Protein 2JAQ (pdb70)

Foldseek 3Di:
DEAAEAEAAQLCLVVLQVLVCVVPVAEEADDDLVPQPQLVCCLVQVLPRVLVSLVVVLVSLQVSVVSYYYSHHPLLSLLLVVLCCVVVSDDPVSNCVVVCCCVVPRCVVPRAGPEHEYSQEDLVSSVVSVVVVPDVSVVRDDSVSSNSSNVSSVVSCVVCVVPHRYDYFHSVDDSVVSNVVVVVVVVVD/DEAAEAEAAQLCLVVLQVLVCVVPVAEEADDDLVPQPQLVCCLVQVLPRVLVSLVVVLVSLQVSVVSYYYSHHPLLSLLLVVLCCVVVSDDPVSNCVVVCCCVVPRCVRAGPEHEYSQEDLVSSVVSVVVVPDVSVVRDDSVSSNSSNVSSVVSCVVCVVPHRYDYFHSVDDSVVSNVVVVVVVVVD

CATH classification: 3.40.50.300

B-factor: mean 26.81, std 7.84, range [8.95, 53.65]

Structure (mmCIF, N/CA/C/O backbone):
data_2JAQ
#
_entry.id   2JAQ
#
_cell.length_a   84.527
_cell.length_b   84.527
_cell.length_c   53.603
_cell.angle_alpha   90.00
_cell.angle_beta   90.00
_cell.angle_gamma   120.00
#
_symmetry.space_group_name_H-M   'P 31'
#
loop_
_entity.id
_entity.type
_entity.pdbx_description
1 polymer 'DEOXYGUANOSINE KINASE'
2 non-polymer "2'-DEOXYCYTIDINE-5'-TRIPHOSPHATE"
3 water water
#
loop_
_atom_site.group_PDB
_atom_site.id
_atom_site.type_symbol
_atom_site.label_atom_id
_atom_site.label_alt_id
_atom_site.label_comp_id
_atom_site.label_asym_id
_atom_site.label_entity_id
_atom_site.label_seq_id
_atom_site.pdbx_PDB_ins_code
_atom_site.Cartn_x
_atom_site.Cartn_y
_atom_site.Cartn_z
_atom_site.occupancy
_atom_site.B_iso_or_equiv
_atom_site.auth_seq_id
_atom_site.auth_comp_id
_atom_site.auth_asym_id
_atom_site.auth_atom_id
_atom_site.pdbx_PDB_model_num
ATOM 1 N N . MET A 1 1 ? -49.348 -8.010 -20.867 1.00 28.19 1 MET A N 1
ATOM 2 C CA . MET A 1 1 ? -48.283 -9.046 -20.781 1.00 28.12 1 MET A CA 1
ATOM 3 C C . MET A 1 1 ? -46.943 -8.480 -20.306 1.00 26.34 1 MET A C 1
ATOM 4 O O . MET A 1 1 ? -46.407 -7.550 -20.893 1.00 26.27 1 MET A O 1
ATOM 9 N N . LYS A 1 2 ? -46.425 -9.053 -19.225 1.00 24.96 2 LYS A N 1
ATOM 10 C CA . LYS A 1 2 ? -45.156 -8.640 -18.642 1.00 23.28 2 LYS A CA 1
ATOM 11 C C . LYS A 1 2 ? -44.112 -9.709 -18.947 1.00 21.73 2 LYS A C 1
ATOM 12 O O . LYS A 1 2 ? -44.189 -10.831 -18.447 1.00 21.51 2 LYS A O 1
ATOM 18 N N . ILE A 1 3 ? -43.143 -9.355 -19.783 1.00 19.69 3 ILE A N 1
ATOM 19 C CA . ILE A 1 3 ? -42.192 -10.336 -20.292 1.00 17.86 3 ILE A CA 1
ATOM 20 C C . ILE A 1 3 ? -40.804 -10.132 -19.710 1.00 16.66 3 ILE A C 1
ATOM 21 O O . ILE A 1 3 ? -40.155 -9.116 -19.940 1.00 16.37 3 ILE A O 1
ATOM 26 N N . ALA A 1 4 ? -40.355 -11.110 -18.944 1.00 15.55 4 ALA A N 1
ATOM 27 C CA . ALA A 1 4 ? -39.039 -11.032 -18.335 1.00 14.75 4 ALA A CA 1
ATOM 28 C C . ALA A 1 4 ? -38.031 -11.789 -19.201 1.00 13.84 4 ALA A C 1
ATOM 29 O O . ALA A 1 4 ? -38.286 -12.920 -19.599 1.00 13.29 4 ALA A O 1
ATOM 31 N N . ILE A 1 5 ? -36.907 -11.139 -19.499 1.00 13.12 5 ILE A N 1
ATOM 32 C CA . ILE A 1 5 ? -35.806 -11.758 -20.224 1.00 12.25 5 ILE A CA 1
ATOM 33 C C . ILE A 1 5 ? -34.640 -11.964 -19.268 1.00 12.15 5 ILE A C 1
ATOM 34 O O . ILE A 1 5 ? -34.076 -11.015 -18.739 1.00 12.45 5 ILE A O 1
ATOM 39 N N . PHE A 1 6 ? -34.273 -13.224 -19.081 1.00 11.64 6 PHE A N 1
ATOM 40 C CA . PHE A 1 6 ? -33.493 -13.664 -17.945 1.00 11.33 6 PHE A CA 1
ATOM 41 C C . PHE A 1 6 ? -32.283 -14.416 -18.480 1.00 11.59 6 PHE A C 1
ATOM 42 O O . PHE A 1 6 ? -32.409 -15.299 -19.333 1.00 12.04 6 PHE A O 1
ATOM 50 N N . GLY A 1 7 ? -31.102 -14.071 -17.995 1.00 11.74 7 GLY A N 1
ATOM 51 C CA . GLY A 1 7 ? -29.911 -14.759 -18.455 1.00 12.12 7 GLY A CA 1
ATOM 52 C C . GLY A 1 7 ? -28.623 -14.049 -18.125 1.00 12.42 7 GLY A C 1
ATOM 53 O O . GLY A 1 7 ? -28.610 -12.865 -17.824 1.00 12.30 7 GLY A O 1
ATOM 54 N N . THR A 1 8 ? -27.537 -14.801 -18.195 1.00 13.26 8 THR A N 1
ATOM 55 C CA . THR A 1 8 ? -26.210 -14.314 -17.862 1.00 14.16 8 THR A CA 1
ATOM 56 C C . THR A 1 8 ? -25.684 -13.285 -18.870 1.00 14.39 8 THR A C 1
ATOM 57 O O . THR A 1 8 ? -26.327 -13.013 -19.889 1.00 14.45 8 THR A O 1
ATOM 61 N N . VAL A 1 9 ? -24.522 -12.705 -18.563 1.00 14.90 9 VAL A N 1
ATOM 62 C CA . VAL A 1 9 ? -23.837 -11.770 -19.463 1.00 15.02 9 VAL A CA 1
ATOM 63 C C . VAL A 1 9 ? -23.461 -12.461 -20.785 1.00 15.59 9 VAL A C 1
ATOM 64 O O . VAL A 1 9 ? -22.773 -13.489 -20.789 1.00 16.02 9 VAL A O 1
ATOM 68 N N . GLY A 1 10 ? -23.936 -11.907 -21.899 1.00 15.85 10 GLY A N 1
ATOM 69 C CA . GLY A 1 10 ? -23.638 -12.454 -23.217 1.00 15.88 10 GLY A CA 1
ATOM 70 C C . GLY A 1 10 ? -24.654 -13.482 -23.683 1.00 16.44 10 GLY A C 1
ATOM 71 O O . GLY A 1 10 ? -24.459 -14.107 -24.726 1.00 16.27 10 GLY A O 1
ATOM 72 N N . ALA A 1 11 ? -25.734 -13.655 -22.907 1.00 16.41 11 ALA A N 1
ATOM 73 C CA . ALA A 1 11 ? -26.863 -14.526 -23.266 1.00 16.23 11 ALA A CA 1
ATOM 74 C C . ALA A 1 11 ? -27.657 -14.006 -24.462 1.00 16.40 11 ALA A C 1
ATOM 75 O O . ALA A 1 11 ? -28.317 -14.784 -25.166 1.00 16.14 11 ALA A O 1
ATOM 77 N N . GLY A 1 12 ? -27.602 -12.693 -24.681 1.00 16.44 12 GLY A N 1
ATOM 78 C CA . GLY A 1 12 ? -28.331 -12.063 -25.790 1.00 16.55 12 GLY A CA 1
ATOM 79 C C . GLY A 1 12 ? -29.662 -11.443 -25.395 1.00 16.80 12 GLY A C 1
ATOM 80 O O . GLY A 1 12 ? -30.562 -11.307 -26.232 1.00 17.13 12 GLY A O 1
ATOM 81 N N . LYS A 1 13 ? -29.780 -11.048 -24.127 1.00 16.82 13 LYS A N 1
ATOM 82 C CA . LYS A 1 13 ? -31.015 -10.456 -23.605 1.00 16.81 13 LYS A CA 1
ATOM 83 C C . LYS A 1 13 ? -31.472 -9.201 -24.349 1.00 17.18 13 LYS A C 1
ATOM 84 O O . LYS A 1 13 ? -32.665 -9.054 -24.658 1.00 16.77 13 LYS A O 1
ATOM 90 N N . SER A 1 14 ? -30.543 -8.296 -24.643 1.00 17.50 14 SER A N 1
ATOM 91 C CA . SER A 1 14 ? -30.958 -7.027 -25.238 1.00 18.04 14 SER A CA 1
ATOM 92 C C . SER A 1 14 ? -31.330 -7.198 -26.715 1.00 17.70 14 SER A C 1
ATOM 93 O O . SER A 1 14 ? -32.269 -6.558 -27.211 1.00 18.13 14 SER A O 1
ATOM 96 N N . THR A 1 15 ? -30.633 -8.104 -27.391 1.00 17.75 15 THR A N 1
ATOM 97 C CA . THR A 1 15 ? -30.974 -8.495 -28.763 1.00 17.63 15 THR A CA 1
ATOM 98 C C . THR A 1 15 ? -32.372 -9.126 -28.837 1.00 17.34 15 THR A C 1
ATOM 99 O O . THR A 1 15 ? -33.210 -8.708 -29.637 1.00 17.13 15 THR A O 1
ATOM 103 N N . ILE A 1 16 ? -32.613 -10.129 -27.996 1.00 17.29 16 ILE A N 1
ATOM 104 C CA . ILE A 1 16 ? -33.931 -10.772 -27.888 1.00 17.27 16 ILE A CA 1
ATOM 105 C C . ILE A 1 16 ? -35.053 -9.789 -27.527 1.00 17.29 16 ILE A C 1
ATOM 106 O O . ILE A 1 16 ? -36.109 -9.787 -28.166 1.00 16.82 16 ILE A O 1
ATOM 111 N N . SER A 1 17 ? -34.821 -8.952 -26.517 1.00 17.80 17 SER A N 1
ATOM 112 C CA . SER A 1 17 ? -35.768 -7.887 -26.163 1.00 18.40 17 SER A CA 1
ATOM 113 C C . SER A 1 17 ? -36.167 -7.044 -27.383 1.00 18.77 17 SER A C 1
ATOM 114 O O . SER A 1 17 ? -37.362 -6.868 -27.657 1.00 19.14 17 SER A O 1
ATOM 117 N N . ALA A 1 18 ? -35.170 -6.546 -28.118 1.00 18.87 18 ALA A N 1
ATOM 118 C CA . ALA A 1 18 ? -35.411 -5.733 -29.307 1.00 19.47 18 ALA A CA 1
ATOM 119 C C . ALA A 1 18 ? -36.248 -6.479 -30.341 1.00 19.80 18 ALA A C 1
ATOM 120 O O . ALA A 1 18 ? -37.212 -5.934 -30.878 1.00 19.95 18 ALA A O 1
ATOM 122 N N . GLU A 1 19 ? -35.893 -7.732 -30.597 1.00 20.40 19 GLU A N 1
ATOM 123 C CA . GLU A 1 19 ? -36.650 -8.561 -31.536 1.00 21.05 19 GLU A CA 1
ATOM 124 C C . GLU A 1 19 ? -38.102 -8.785 -31.113 1.00 21.00 19 GLU A C 1
ATOM 125 O O . GLU A 1 19 ? -38.999 -8.755 -31.957 1.00 21.17 19 GLU A O 1
ATOM 131 N N . ILE A 1 20 ? -38.340 -8.982 -29.817 1.00 21.08 20 ILE A N 1
ATOM 132 C CA . ILE A 1 20 ? -39.714 -9.112 -29.311 1.00 21.20 20 ILE A CA 1
ATOM 133 C C . ILE A 1 20 ? -40.471 -7.776 -29.392 1.00 21.90 20 ILE A C 1
ATOM 134 O O . ILE A 1 20 ? -41.669 -7.747 -29.688 1.00 21.64 20 ILE A O 1
ATOM 139 N N . SER A 1 21 ? -39.764 -6.684 -29.111 1.00 22.56 21 SER A N 1
ATOM 140 C CA . SER A 1 21 ? -40.339 -5.352 -29.199 1.00 23.73 21 SER A CA 1
ATOM 141 C C . SER A 1 21 ? -40.838 -5.088 -30.619 1.00 24.49 21 SER A C 1
ATOM 142 O O . SER A 1 21 ? -41.961 -4.620 -30.804 1.00 24.18 21 SER A O 1
ATOM 145 N N . LYS A 1 22 ? -40.005 -5.414 -31.607 1.00 25.46 22 LYS A N 1
ATOM 146 C CA . LYS A 1 22 ? -40.350 -5.272 -33.022 1.00 26.73 22 LYS A CA 1
ATOM 147 C C . LYS A 1 22 ? -41.655 -5.972 -33.397 1.00 27.06 22 LYS A C 1
ATOM 148 O O . LYS A 1 22 ? -42.451 -5.433 -34.174 1.00 27.63 22 LYS A O 1
ATOM 154 N N . LYS A 1 23 ? -41.861 -7.169 -32.848 1.00 27.38 23 LYS A N 1
ATOM 155 C CA . LYS A 1 23 ? -43.022 -7.996 -33.181 1.00 27.55 23 LYS A CA 1
ATOM 156 C C . LYS A 1 23 ? -44.296 -7.640 -32.412 1.00 27.55 23 LYS A C 1
ATOM 157 O O . LYS A 1 23 ? -45.402 -7.781 -32.949 1.00 27.95 23 LYS A O 1
ATOM 163 N N . LEU A 1 24 ? -44.147 -7.177 -31.172 1.00 26.91 24 LEU A N 1
ATOM 164 C CA . LEU A 1 24 ? -45.308 -6.880 -30.328 1.00 26.61 24 LEU A CA 1
ATOM 165 C C . LEU A 1 24 ? -45.553 -5.385 -30.152 1.00 26.68 24 LEU A C 1
ATOM 166 O O . LEU A 1 24 ? -46.651 -4.972 -29.787 1.00 26.49 24 LEU A O 1
ATOM 171 N N . GLY A 1 25 ? -44.531 -4.579 -30.422 1.00 26.74 25 GLY A N 1
ATOM 172 C CA . GLY A 1 25 ? -44.631 -3.135 -30.259 1.00 27.10 25 GLY A CA 1
ATOM 173 C C . GLY A 1 25 ? -44.486 -2.678 -28.818 1.00 27.39 25 GLY A C 1
ATOM 174 O O . GLY A 1 25 ? -44.854 -1.549 -28.488 1.00 27.47 25 GLY A O 1
ATOM 175 N N . TYR A 1 26 ? -43.944 -3.540 -27.958 1.00 27.59 26 TYR A N 1
ATOM 176 C CA . TYR A 1 26 ? -43.823 -3.219 -26.531 1.00 28.14 26 TYR A CA 1
ATOM 177 C C . TYR A 1 26 ? -42.620 -2.351 -26.169 1.00 28.14 26 TYR A C 1
ATOM 178 O O . TYR A 1 26 ? -41.567 -2.395 -26.813 1.00 28.33 26 TYR A O 1
ATOM 187 N N . GLU A 1 27 ? -42.796 -1.565 -25.114 1.00 28.49 27 GLU A N 1
ATOM 188 C CA . GLU A 1 27 ? -41.695 -0.866 -24.462 1.00 28.91 27 GLU A CA 1
ATOM 189 C C . GLU A 1 27 ? -40.717 -1.857 -23.812 1.00 28.34 27 GLU A C 1
ATOM 190 O O . GLU A 1 27 ? -41.141 -2.863 -23.237 1.00 27.53 27 GLU A O 1
ATOM 196 N N . ILE A 1 28 ? -39.422 -1.553 -23.906 1.00 28.11 28 ILE A N 1
ATOM 197 C CA . ILE A 1 28 ? -38.377 -2.348 -23.255 1.00 28.34 28 ILE A CA 1
ATOM 198 C C . ILE A 1 28 ? -37.837 -1.656 -22.003 1.00 29.13 28 ILE A C 1
ATOM 199 O O . ILE A 1 28 ? -37.358 -0.529 -22.066 1.00 28.85 28 ILE A O 1
ATOM 204 N N . PHE A 1 29 ? -37.901 -2.350 -20.873 1.00 30.31 29 PHE A N 1
ATOM 205 C CA . PHE A 1 29 ? -37.249 -1.888 -19.655 1.00 31.87 29 PHE A CA 1
ATOM 206 C C . PHE A 1 29 ? -35.771 -2.267 -19.622 1.00 32.43 29 PHE A C 1
ATOM 207 O O . PHE A 1 29 ? -35.418 -3.421 -19.360 1.00 32.35 29 PHE A O 1
ATOM 215 N N . LYS A 1 30 ? -34.925 -1.281 -19.906 1.00 33.12 30 LYS A N 1
ATOM 216 C CA . LYS A 1 30 ? -33.484 -1.449 -19.930 1.00 33.88 30 LYS A CA 1
ATOM 217 C C . LYS A 1 30 ? -32.846 -0.652 -18.806 1.00 34.34 30 LYS A C 1
ATOM 218 O O . LYS A 1 30 ? -33.388 0.363 -18.361 1.00 34.42 30 LYS A O 1
ATOM 224 N N . GLU A 1 31 ? -31.699 -1.132 -18.343 1.00 34.72 31 GLU A N 1
ATOM 225 C CA . GLU A 1 31 ? -30.844 -0.374 -17.454 1.00 35.28 31 GLU A CA 1
ATOM 226 C C . GLU A 1 31 ? -29.513 -0.173 -18.183 1.00 35.25 31 GLU A C 1
ATOM 227 O O . GLU A 1 31 ? -28.648 -1.061 -18.178 1.00 35.09 31 GLU A O 1
ATOM 233 N N . PRO A 1 32 ? -29.356 0.991 -18.837 1.00 35.06 32 PRO A N 1
ATOM 234 C CA . PRO A 1 32 ? -28.221 1.248 -19.721 1.00 34.90 32 PRO A CA 1
ATOM 235 C C . PRO A 1 32 ? -26.896 1.243 -18.956 1.00 34.76 32 PRO A C 1
ATOM 236 O O . PRO A 1 32 ? -26.759 1.930 -17.939 1.00 34.79 32 PRO A O 1
ATOM 240 N N . VAL A 1 33 ? -25.946 0.453 -19.446 1.00 34.45 33 VAL A N 1
ATOM 241 C CA . VAL A 1 33 ? -24.623 0.336 -18.848 1.00 34.61 33 VAL A CA 1
ATOM 242 C C . VAL A 1 33 ? -23.811 1.636 -18.936 1.00 34.74 33 VAL A C 1
ATOM 243 O O . VAL A 1 33 ? -22.941 1.888 -18.100 1.00 34.83 33 VAL A O 1
ATOM 247 N N . GLU A 1 34 ? -24.124 2.458 -19.937 1.00 34.91 34 GLU A 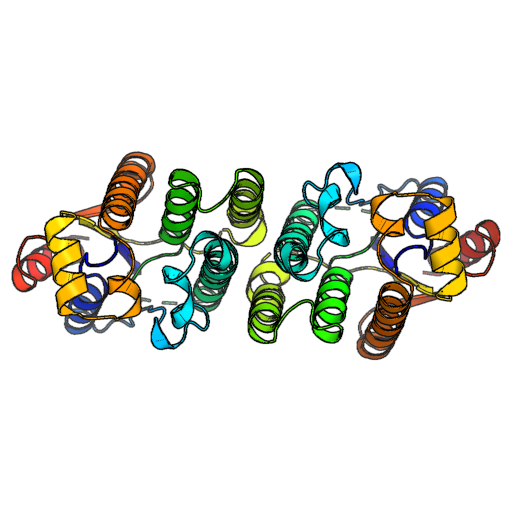N 1
ATOM 248 C CA . GLU A 1 34 ? -23.432 3.725 -20.184 1.00 35.04 34 GLU A CA 1
ATOM 249 C C . GLU A 1 34 ? -23.831 4.796 -19.160 1.00 34.88 34 GLU A C 1
ATOM 250 O O . GLU A 1 34 ? -23.111 5.775 -18.954 1.00 35.02 34 GLU A O 1
ATOM 256 N N . GLU A 1 35 ? -24.978 4.600 -18.516 1.00 34.51 35 GLU A N 1
ATOM 257 C CA . GLU A 1 35 ? -25.462 5.525 -17.496 1.00 34.18 35 GLU A CA 1
ATOM 258 C C . GLU A 1 35 ? -25.044 5.097 -16.087 1.00 33.26 35 GLU A C 1
ATOM 259 O O . GLU A 1 35 ? -25.329 5.796 -15.114 1.00 33.37 35 GLU A O 1
ATOM 265 N N . ASN A 1 36 ? -24.362 3.955 -15.992 1.00 32.31 36 ASN A N 1
ATOM 266 C CA . ASN A 1 36 ? -23.883 3.411 -14.719 1.00 31.21 36 ASN A CA 1
ATOM 267 C C . ASN A 1 36 ? -22.546 4.035 -14.300 1.00 30.89 36 ASN A C 1
ATOM 268 O O . ASN A 1 36 ? -21.512 3.735 -14.898 1.00 30.82 36 ASN A O 1
ATOM 273 N N . PRO A 1 37 ? -22.557 4.887 -13.252 1.00 30.44 37 PRO A N 1
ATOM 274 C CA . PRO A 1 37 ? -21.360 5.641 -12.872 1.00 30.03 37 PRO A CA 1
ATOM 275 C C . PRO A 1 37 ? -20.236 4.766 -12.315 1.00 29.55 37 PRO A C 1
ATOM 276 O O . PRO A 1 37 ? -19.105 5.231 -12.190 1.00 29.52 37 PRO A O 1
ATOM 280 N N . TYR A 1 38 ? -20.552 3.512 -11.999 1.00 29.19 38 TYR A N 1
ATOM 281 C CA . TYR A 1 38 ? -19.599 2.570 -11.414 1.00 28.70 38 TYR A CA 1
ATOM 282 C C . TYR A 1 38 ? -18.945 1.632 -12.420 1.00 28.76 38 TYR A C 1
ATOM 283 O O . TYR A 1 38 ? -17.904 1.034 -12.130 1.00 28.58 38 TYR A O 1
ATOM 292 N N . PHE A 1 39 ? -19.561 1.501 -13.591 1.00 28.92 39 PHE A N 1
ATOM 293 C CA . PHE A 1 39 ? -19.185 0.480 -14.565 1.00 29.29 39 PHE A CA 1
ATOM 294 C C . PHE A 1 39 ? -17.726 0.566 -15.029 1.00 29.95 39 PHE A C 1
ATOM 295 O O . PHE A 1 39 ? -17.038 -0.458 -15.098 1.00 29.52 39 PHE A O 1
ATOM 303 N N . GLU A 1 40 ? -17.266 1.788 -15.317 1.00 30.80 40 GLU A N 1
ATOM 304 C CA . GLU A 1 40 ? -15.891 2.046 -15.786 1.00 32.14 40 GLU A CA 1
ATOM 305 C C . GLU A 1 40 ? -14.796 1.445 -14.894 1.00 31.86 40 GLU A C 1
ATOM 306 O O . GLU A 1 40 ? -13.769 0.983 -15.403 1.00 32.12 40 GLU A O 1
ATOM 312 N N . GLN A 1 41 ? -15.028 1.449 -13.579 1.00 31.68 41 GLN A N 1
ATOM 313 C CA . GLN A 1 41 ? -14.036 1.013 -12.584 1.00 31.65 41 GLN A CA 1
ATOM 314 C C . GLN A 1 41 ? -14.366 -0.328 -11.925 1.00 31.15 41 GLN A C 1
ATOM 315 O O . GLN A 1 41 ? -13.535 -0.913 -11.223 1.00 30.64 41 GLN A O 1
ATOM 321 N N . TYR A 1 42 ? -15.594 -0.788 -12.146 1.00 30.79 42 TYR A N 1
ATOM 322 C CA . TYR A 1 42 ? -16.129 -1.990 -11.526 1.00 30.51 42 TYR A CA 1
ATOM 323 C C . TYR A 1 42 ? -15.203 -3.207 -11.647 1.00 30.30 42 TYR A C 1
ATOM 324 O O . TYR A 1 42 ? -14.792 -3.788 -10.636 1.00 30.25 42 TYR A O 1
ATOM 333 N N . TYR A 1 43 ? -14.867 -3.571 -12.882 1.00 29.89 43 TYR A N 1
ATOM 334 C CA . TYR A 1 43 ? -14.122 -4.804 -13.150 1.00 29.85 43 TYR A CA 1
ATOM 335 C C . TYR A 1 43 ? -12.624 -4.724 -12.833 1.00 30.51 43 TYR A C 1
ATOM 336 O O . TYR A 1 43 ? -11.976 -5.757 -12.670 1.00 30.32 43 TYR A O 1
ATOM 345 N N . LYS A 1 44 ? -12.095 -3.501 -12.751 1.00 31.50 44 LYS A N 1
ATOM 346 C CA . LYS A 1 44 ? -10.687 -3.258 -12.390 1.00 32.63 44 LYS A CA 1
ATOM 347 C C . LYS A 1 44 ? -10.358 -3.756 -10.983 1.00 33.03 44 LYS A C 1
ATOM 348 O O . LYS A 1 44 ? -9.286 -4.322 -10.759 1.00 33.10 44 LYS A O 1
ATOM 354 N N . ASP A 1 45 ? -11.282 -3.532 -10.043 1.00 33.62 45 ASP A N 1
ATOM 355 C CA . ASP A 1 45 ? -11.166 -4.077 -8.689 1.00 34.15 45 ASP A CA 1
ATOM 356 C C . ASP A 1 45 ? -12.535 -4.401 -8.084 1.00 34.22 45 ASP A C 1
ATOM 357 O O . ASP A 1 45 ? -13.210 -3.529 -7.536 1.00 34.21 45 ASP A O 1
ATOM 362 N N . LEU A 1 46 ? -12.918 -5.672 -8.186 1.00 34.30 46 LEU A N 1
ATOM 363 C CA . LEU A 1 46 ? -14.195 -6.166 -7.679 1.00 34.18 46 LEU A CA 1
ATOM 364 C C . LEU A 1 46 ? -14.321 -6.016 -6.159 1.00 34.64 46 LEU A C 1
ATOM 365 O O . LEU A 1 46 ? -15.331 -5.501 -5.666 1.00 34.43 46 LEU A O 1
ATOM 370 N N . LYS A 1 47 ? -13.288 -6.432 -5.425 1.00 35.07 47 LYS A N 1
ATOM 371 C CA . LYS A 1 47 ? -13.233 -6.249 -3.967 1.00 35.35 47 LYS A CA 1
ATOM 372 C C . LYS A 1 47 ? -13.628 -4.836 -3.543 1.00 35.17 47 LYS A C 1
ATOM 373 O O . LYS A 1 47 ? -14.392 -4.656 -2.587 1.00 35.44 47 LYS A O 1
ATOM 379 N N . LYS A 1 48 ? -13.122 -3.836 -4.258 1.00 34.71 48 LYS A N 1
ATOM 380 C CA . LYS A 1 48 ? -13.420 -2.450 -3.916 1.00 34.52 48 LYS A CA 1
ATOM 381 C C . LYS A 1 48 ? -14.794 -1.972 -4.383 1.00 33.68 48 LYS A C 1
ATOM 382 O O . LYS A 1 48 ? -15.446 -1.192 -3.683 1.00 33.35 48 LYS A O 1
ATOM 388 N N . THR A 1 49 ? -15.233 -2.436 -5.551 1.00 32.73 49 THR A N 1
ATOM 389 C CA . THR A 1 49 ? -16.398 -1.841 -6.211 1.00 32.14 49 THR A CA 1
ATOM 390 C C . THR A 1 49 ? -17.740 -2.582 -6.051 1.00 31.15 49 THR A C 1
ATOM 391 O O . THR A 1 49 ? -18.783 -1.943 -6.096 1.00 30.93 49 THR A O 1
ATOM 395 N N . VAL A 1 50 ? -17.708 -3.902 -5.860 1.00 30.19 50 VAL A N 1
ATOM 396 C CA . VAL A 1 50 ? -18.919 -4.747 -5.904 1.00 29.56 50 VAL A CA 1
ATOM 397 C C . VAL A 1 50 ? -20.104 -4.233 -5.063 1.00 29.02 50 VAL A C 1
ATOM 398 O O . VAL A 1 50 ? -21.181 -3.979 -5.607 1.00 29.11 50 VAL A O 1
ATOM 402 N N . PHE A 1 51 ? -19.899 -4.086 -3.752 1.00 28.39 51 PHE A N 1
ATOM 403 C CA . PHE A 1 51 ? -20.956 -3.646 -2.836 1.00 27.66 51 PHE A CA 1
ATOM 404 C C . PHE A 1 51 ? -21.637 -2.379 -3.349 1.00 27.40 51 PHE A C 1
ATOM 405 O O . PHE A 1 51 ? -22.851 -2.374 -3.535 1.00 27.24 51 PHE A O 1
ATOM 413 N N . LYS A 1 52 ? -20.853 -1.324 -3.590 1.00 27.19 52 LYS A N 1
ATOM 414 C CA . LYS A 1 52 ? -21.367 -0.056 -4.139 1.00 27.37 52 LYS A CA 1
ATOM 415 C C . LYS A 1 52 ? -22.144 -0.243 -5.444 1.00 26.93 52 LYS A C 1
ATOM 416 O O . LYS A 1 52 ? -23.221 0.328 -5.625 1.00 27.12 52 LYS A O 1
ATOM 422 N N . MET A 1 53 ? -21.579 -1.028 -6.354 1.00 26.31 53 MET A N 1
ATOM 423 C CA . MET A 1 53 ? -22.225 -1.315 -7.623 1.00 26.26 53 MET A CA 1
ATOM 424 C C . MET A 1 53 ? -23.575 -2.018 -7.428 1.00 25.76 53 MET A C 1
ATOM 425 O O . MET A 1 53 ? -24.564 -1.648 -8.054 1.00 25.02 53 MET A O 1
ATOM 430 N N . GLN A 1 54 ? -23.604 -3.021 -6.551 1.00 25.38 54 GLN A N 1
ATOM 431 C CA . GLN A 1 54 ? -24.803 -3.835 -6.382 1.00 25.34 54 GLN A CA 1
ATOM 432 C C . GLN A 1 54 ? -25.948 -3.112 -5.666 1.00 25.70 54 GLN A C 1
ATOM 433 O O . GLN A 1 54 ? -27.111 -3.415 -5.912 1.00 26.08 54 GLN A O 1
ATOM 439 N N . ILE A 1 55 ? -25.621 -2.140 -4.813 1.00 25.76 55 ILE A N 1
ATOM 440 C CA . ILE A 1 55 ? -26.634 -1.266 -4.208 1.00 25.65 55 ILE A CA 1
ATOM 441 C C . ILE A 1 55 ? -27.178 -0.303 -5.255 1.00 26.02 55 ILE A C 1
ATOM 442 O O . ILE A 1 55 ? -28.398 -0.077 -5.350 1.00 26.32 55 ILE A O 1
ATOM 447 N N . TYR A 1 56 ? -26.272 0.258 -6.050 1.00 25.99 56 TYR A N 1
ATOM 448 C CA . TYR A 1 56 ? -26.668 1.073 -7.181 1.00 26.17 56 TYR A CA 1
ATOM 449 C C . TYR A 1 56 ? -27.637 0.322 -8.109 1.00 26.32 56 TYR A C 1
ATOM 450 O O . TYR A 1 56 ? -28.627 0.892 -8.579 1.00 26.07 56 TYR A O 1
ATOM 459 N N . MET A 1 57 ? -27.332 -0.946 -8.386 1.00 26.74 57 MET A N 1
ATOM 460 C CA . MET A 1 57 ? -28.189 -1.777 -9.238 1.00 27.16 57 MET A CA 1
ATOM 461 C C . MET A 1 57 ? -29.601 -1.911 -8.660 1.00 27.56 57 MET A C 1
ATOM 462 O O . MET A 1 57 ? -30.585 -1.711 -9.377 1.00 27.26 57 MET A O 1
ATOM 467 N N . LEU A 1 58 ? -29.692 -2.226 -7.367 1.00 28.28 58 LEU A N 1
ATOM 468 C CA . LEU A 1 58 ? -30.984 -2.306 -6.684 1.00 29.76 58 LEU A CA 1
ATOM 469 C C . LEU A 1 58 ? -31.797 -1.005 -6.782 1.00 30.46 58 LEU A C 1
ATOM 470 O O . LEU A 1 58 ? -32.968 -1.056 -7.133 1.00 30.19 58 LEU A O 1
ATOM 475 N N . THR A 1 59 ? -31.159 0.140 -6.509 1.00 32.05 59 THR A N 1
ATOM 476 C CA . THR A 1 59 ? -31.780 1.479 -6.621 1.00 33.39 59 THR A CA 1
ATOM 477 C C . THR A 1 59 ? -32.339 1.748 -8.003 1.00 34.70 59 THR A C 1
ATOM 478 O O . THR A 1 59 ? -33.516 2.074 -8.165 1.00 35.09 59 THR A O 1
ATOM 482 N N . ALA A 1 60 ? -31.471 1.631 -9.003 1.00 36.06 60 ALA A N 1
ATOM 483 C CA . ALA A 1 60 ? -31.838 1.904 -10.380 1.00 37.12 60 ALA A CA 1
ATOM 484 C C . ALA A 1 60 ? -33.039 1.058 -10.820 1.00 38.01 60 ALA A C 1
ATOM 485 O O . ALA A 1 60 ? -33.999 1.579 -11.399 1.00 38.34 60 ALA A O 1
ATOM 487 N N . ARG A 1 61 ? -32.977 -0.241 -10.536 1.00 38.87 61 ARG A N 1
ATOM 488 C CA . ARG A 1 61 ? -34.036 -1.172 -10.898 1.00 39.96 61 ARG A CA 1
ATOM 489 C C . ARG A 1 61 ? -35.357 -0.840 -10.185 1.00 40.78 61 ARG A C 1
ATOM 490 O O . ARG A 1 61 ? -36.428 -1.038 -10.750 1.00 41.06 61 ARG A O 1
ATOM 498 N N . SER A 1 62 ? -35.272 -0.323 -8.961 1.00 41.71 62 SER A N 1
ATOM 499 C CA . SER A 1 62 ? -36.458 0.027 -8.174 1.00 42.87 62 SER A CA 1
ATOM 500 C C . SER A 1 62 ? -37.205 1.238 -8.738 1.00 43.84 62 SER A C 1
ATOM 501 O O . SER A 1 62 ? -38.441 1.258 -8.754 1.00 43.81 62 SER A O 1
ATOM 504 N N . LYS A 1 63 ? -36.447 2.242 -9.190 1.00 44.88 63 LYS A N 1
ATOM 505 C CA . LYS A 1 63 ? -37.006 3.445 -9.821 1.00 45.74 63 LYS A CA 1
ATOM 506 C C . LYS A 1 63 ? -37.706 3.125 -11.136 1.00 46.51 63 LYS A C 1
ATOM 507 O O . LYS A 1 63 ? -38.704 3.746 -11.490 1.00 46.59 63 LYS A O 1
ATOM 513 N N . GLN A 1 64 ? -37.176 2.154 -11.868 1.00 47.53 64 GLN A N 1
ATOM 514 C CA . GLN A 1 64 ? -37.833 1.697 -13.079 1.00 48.58 64 GLN A CA 1
ATOM 515 C C . GLN A 1 64 ? -39.127 0.975 -12.733 1.00 48.82 64 GLN A C 1
ATOM 516 O O . GLN A 1 64 ? -40.033 0.875 -13.563 1.00 48.82 64 GLN A O 1
ATOM 522 N N . LEU A 1 65 ? -39.218 0.486 -11.500 1.00 49.05 65 LEU A N 1
ATOM 523 C CA . LEU A 1 65 ? -40.410 -0.231 -11.065 1.00 49.38 65 LEU A CA 1
ATOM 524 C C . LEU A 1 65 ? -41.578 0.689 -10.736 1.00 49.43 65 LEU A C 1
ATOM 525 O O . LEU A 1 65 ? -42.718 0.363 -11.065 1.00 49.59 65 LEU A O 1
ATOM 530 N N . LYS A 1 66 ? -41.296 1.827 -10.100 1.00 49.57 66 LYS A N 1
ATOM 531 C CA . LYS A 1 66 ? -42.334 2.797 -9.728 1.00 49.78 66 LYS A CA 1
ATOM 532 C C . LYS A 1 66 ? -43.318 3.068 -10.874 1.00 50.00 66 LYS A C 1
ATOM 533 O O . LYS A 1 66 ? -44.343 2.386 -11.006 1.00 50.06 66 LYS A O 1
ATOM 539 N N . ASN A 1 73 ? -48.024 -4.110 -20.439 1.00 26.99 73 ASN A N 1
ATOM 540 C CA . ASN A 1 73 ? -47.314 -4.501 -21.657 1.00 27.04 73 ASN A CA 1
ATOM 541 C C . ASN A 1 73 ? -45.850 -4.058 -21.647 1.00 26.58 73 ASN A C 1
ATOM 542 O O . ASN A 1 73 ? -45.515 -2.963 -22.117 1.00 26.39 73 ASN A O 1
ATOM 547 N N . ILE A 1 74 ? -44.980 -4.913 -21.111 1.00 25.61 74 ILE A N 1
ATOM 548 C CA . ILE A 1 74 ? -43.577 -4.552 -20.923 1.00 25.01 74 ILE A CA 1
ATOM 549 C C . ILE A 1 74 ? -42.640 -5.738 -21.129 1.00 24.17 74 ILE A C 1
ATOM 550 O O . ILE A 1 74 ? -42.957 -6.877 -20.767 1.00 24.19 74 ILE A O 1
ATOM 555 N N . ILE A 1 75 ? -41.489 -5.456 -21.720 1.00 22.85 75 ILE A N 1
ATOM 556 C CA . ILE A 1 75 ? -40.400 -6.408 -21.779 1.00 21.98 75 ILE A CA 1
ATOM 557 C C . ILE A 1 75 ? -39.319 -5.925 -20.823 1.00 21.42 75 ILE A C 1
ATOM 558 O O . ILE A 1 75 ? -38.826 -4.802 -20.957 1.00 21.15 75 ILE A O 1
ATOM 563 N N . PHE A 1 76 ? -38.975 -6.770 -19.851 1.00 20.74 76 PHE A N 1
ATOM 564 C CA . PHE A 1 76 ? -37.903 -6.486 -18.907 1.00 20.42 76 PHE A CA 1
ATOM 565 C C . PHE A 1 76 ? -36.583 -7.119 -19.356 1.00 20.25 76 PHE A C 1
ATOM 566 O O . PHE A 1 76 ? -36.436 -8.342 -19.351 1.00 20.18 76 PHE A O 1
ATOM 574 N N . ASP A 1 77 ? -35.631 -6.275 -19.733 1.00 19.87 77 ASP A N 1
ATOM 575 C CA . ASP A 1 77 ? -34.313 -6.708 -20.174 1.00 20.36 77 ASP A CA 1
ATOM 576 C C . ASP A 1 77 ? -33.444 -6.888 -18.925 1.00 20.78 77 ASP A C 1
ATOM 577 O O . ASP A 1 77 ? -32.793 -5.947 -18.465 1.00 20.91 77 ASP A O 1
ATOM 582 N N . ARG A 1 78 ? -33.462 -8.109 -18.388 1.00 21.31 78 ARG A N 1
ATOM 583 C CA . ARG A 1 78 ? -32.987 -8.437 -17.031 1.00 21.80 78 ARG A CA 1
ATOM 584 C C . ARG A 1 78 ? -33.928 -7.879 -15.949 1.00 21.75 78 ARG A C 1
ATOM 585 O O . ARG A 1 78 ? -34.528 -6.819 -16.122 1.00 22.27 78 ARG A O 1
ATOM 593 N N . THR A 1 79 ? -34.062 -8.623 -14.856 1.00 21.64 79 THR A N 1
ATOM 594 C CA . THR A 1 79 ? -35.011 -8.328 -13.785 1.00 21.78 79 THR A CA 1
ATOM 595 C C . THR A 1 79 ? -34.300 -8.070 -12.462 1.00 22.00 79 THR A C 1
ATOM 596 O O . THR A 1 79 ? -33.103 -8.299 -12.335 1.00 22.01 79 THR A O 1
ATOM 600 N N . LEU A 1 80 ? -35.061 -7.625 -11.469 1.00 22.53 80 LEU A N 1
ATOM 601 C CA . LEU A 1 80 ? -34.540 -7.415 -10.120 1.00 23.35 80 LEU A CA 1
ATOM 602 C C . LEU A 1 80 ? -34.223 -8.734 -9.407 1.00 23.24 80 LEU A C 1
ATOM 603 O O . LEU A 1 80 ? -33.436 -8.766 -8.459 1.00 24.06 80 LEU A O 1
ATOM 608 N N . LEU A 1 81 ? -34.839 -9.819 -9.867 1.00 23.04 81 LEU A N 1
ATOM 609 C CA . LEU A 1 81 ? -34.569 -11.165 -9.363 1.00 22.51 81 LEU A CA 1
ATOM 610 C C . LEU A 1 81 ? -33.116 -11.578 -9.597 1.00 21.89 81 LEU A C 1
ATOM 611 O O . LEU A 1 81 ? -32.566 -12.417 -8.875 1.00 21.97 81 LEU A O 1
ATOM 616 N N . GLU A 1 82 ? -32.508 -10.996 -10.622 1.00 21.02 82 GLU A N 1
ATOM 617 C CA . GLU A 1 82 ? -31.188 -11.409 -11.083 1.00 20.45 82 GLU A CA 1
ATOM 618 C C . GLU A 1 82 ? -30.035 -10.710 -10.381 1.00 19.95 82 GLU A C 1
ATOM 619 O O . GLU A 1 82 ? -28.942 -11.258 -10.296 1.00 19.89 82 GLU A O 1
ATOM 625 N N . ASP A 1 83 ? -30.270 -9.497 -9.896 1.00 19.76 83 ASP A N 1
ATOM 626 C CA . ASP A 1 83 ? -29.211 -8.739 -9.234 1.00 19.76 83 ASP A CA 1
ATOM 627 C C . ASP A 1 83 ? -28.520 -9.465 -8.068 1.00 19.48 83 ASP A C 1
ATOM 628 O O . ASP A 1 83 ? -27.290 -9.472 -8.015 1.00 19.47 83 ASP A O 1
ATOM 633 N N . PRO A 1 84 ? -29.292 -10.076 -7.136 1.00 19.11 84 PRO A N 1
ATOM 634 C CA . PRO A 1 84 ? -28.631 -10.851 -6.072 1.00 19.14 84 PRO A CA 1
ATOM 635 C C . PRO A 1 84 ? -27.738 -12.007 -6.555 1.00 19.47 84 PRO A C 1
ATOM 636 O O . PRO A 1 84 ? -26.855 -12.442 -5.806 1.00 18.88 84 PRO A O 1
ATOM 640 N N . ILE A 1 85 ? -27.964 -12.495 -7.780 1.00 19.74 85 ILE A N 1
ATOM 641 C CA . ILE A 1 85 ? -27.113 -13.537 -8.374 1.00 20.29 85 ILE A CA 1
ATOM 642 C C . ILE A 1 85 ? -25.669 -13.022 -8.485 1.00 20.81 85 ILE A C 1
ATOM 643 O O . ILE A 1 85 ? -24.713 -13.737 -8.181 1.00 20.97 85 ILE A O 1
ATOM 648 N N . PHE A 1 86 ? -25.526 -11.765 -8.889 1.00 21.35 86 PHE A N 1
ATOM 649 C CA . PHE A 1 86 ? -24.217 -11.141 -9.030 1.00 22.11 86 PHE A CA 1
ATOM 650 C C . PHE A 1 86 ? -23.503 -10.919 -7.697 1.00 22.85 86 PHE A C 1
ATOM 651 O O . PHE A 1 86 ? -22.278 -11.005 -7.636 1.00 22.82 86 PHE A O 1
ATOM 659 N N . MET A 1 87 ? -24.264 -10.636 -6.640 1.00 23.86 87 MET A N 1
ATOM 660 C CA . MET A 1 87 ? -23.688 -10.510 -5.304 1.00 24.82 87 MET A CA 1
ATOM 661 C C . MET A 1 87 ? -23.233 -11.862 -4.772 1.00 25.03 87 MET A C 1
ATOM 662 O O . MET A 1 87 ? -22.167 -11.969 -4.167 1.00 25.29 87 MET A O 1
ATOM 667 N N . LYS A 1 88 ? -24.047 -12.888 -5.010 1.00 25.41 88 LYS A N 1
ATOM 668 C CA . LYS A 1 88 ? -23.736 -14.261 -4.617 1.00 25.88 88 LYS A CA 1
ATOM 669 C C . LYS A 1 88 ? -22.436 -14.754 -5.254 1.00 26.01 88 LYS A C 1
ATOM 670 O O . LYS A 1 88 ? -21.613 -15.385 -4.586 1.00 26.57 88 LYS A O 1
ATOM 676 N N . VAL A 1 89 ? -22.259 -14.453 -6.536 1.00 26.16 89 VAL A N 1
ATOM 677 C CA . VAL A 1 89 ? -21.060 -14.816 -7.287 1.00 26.57 89 VAL A CA 1
ATOM 678 C C . VAL A 1 89 ? -19.801 -14.139 -6.721 1.00 26.99 89 VAL A C 1
ATOM 679 O O . VAL A 1 89 ? -18.740 -14.751 -6.640 1.00 26.85 89 VAL A O 1
ATOM 683 N N . ASN A 1 90 ? -19.921 -12.873 -6.352 1.00 27.32 90 ASN A N 1
ATOM 684 C CA . ASN A 1 90 ? -18.792 -12.162 -5.778 1.00 27.87 90 ASN A CA 1
ATOM 685 C C . ASN A 1 90 ? -18.460 -12.609 -4.349 1.00 28.32 90 ASN A C 1
ATOM 686 O O . ASN A 1 90 ? -17.301 -12.588 -3.947 1.00 28.21 90 ASN A O 1
ATOM 691 N N . TYR A 1 91 ? -19.477 -13.048 -3.608 1.00 29.05 91 TYR A N 1
ATOM 692 C CA . TYR A 1 91 ? -19.276 -13.684 -2.304 1.00 29.73 91 TYR A CA 1
ATOM 693 C C . TYR A 1 91 ? -18.622 -15.070 -2.452 1.00 30.28 91 TYR A C 1
ATOM 694 O O . TYR A 1 91 ? -17.745 -15.443 -1.666 1.00 30.28 91 TYR A O 1
ATOM 703 N N . ASP A 1 92 ? -19.031 -15.815 -3.476 1.00 30.93 92 ASP A N 1
ATOM 704 C CA . ASP A 1 92 ? -18.442 -17.122 -3.775 1.00 31.41 92 ASP A CA 1
ATOM 705 C C . ASP A 1 92 ? -16.971 -17.027 -4.168 1.00 31.74 92 ASP A C 1
ATOM 706 O O . ASP A 1 92 ? -16.189 -17.955 -3.920 1.00 31.69 92 ASP A O 1
ATOM 711 N N . LEU A 1 93 ? -16.613 -15.902 -4.784 1.00 32.10 93 LEU A N 1
ATOM 712 C CA . LEU A 1 93 ? -15.263 -15.660 -5.278 1.00 32.67 93 LEU A CA 1
ATOM 713 C C . LEU A 1 93 ? -14.469 -14.776 -4.313 1.00 33.04 93 LEU A C 1
ATOM 714 O O . LEU A 1 93 ? -13.407 -14.249 -4.659 1.00 33.20 93 LEU A O 1
ATOM 719 N N . ASN A 1 94 ? -15.007 -14.610 -3.106 1.00 33.62 94 ASN A N 1
ATOM 720 C CA . ASN A 1 94 ? -14.365 -13.840 -2.033 1.00 33.99 94 ASN A CA 1
ATOM 721 C C . ASN A 1 94 ? -14.100 -12.372 -2.370 1.00 34.14 94 ASN A C 1
ATOM 722 O O . ASN A 1 94 ? -13.176 -11.753 -1.833 1.00 34.20 94 ASN A O 1
ATOM 727 N N . ASN A 1 95 ? -14.926 -11.826 -3.258 1.00 34.24 95 ASN A N 1
ATOM 728 C CA . ASN A 1 95 ? -14.906 -10.405 -3.580 1.00 34.36 95 ASN A CA 1
ATOM 729 C C . ASN A 1 95 ? -15.757 -9.607 -2.607 1.00 34.39 95 ASN A C 1
ATOM 730 O O . ASN A 1 95 ? -15.690 -8.371 -2.569 1.00 34.29 95 ASN A O 1
ATOM 735 N N . VAL A 1 96 ? -16.569 -10.339 -1.845 1.00 34.51 96 VAL A N 1
ATOM 736 C CA . VAL A 1 96 ? -17.400 -9.805 -0.769 1.00 34.59 96 VAL A CA 1
ATOM 737 C C . VAL A 1 96 ? -17.291 -10.770 0.427 1.00 34.31 96 VAL A C 1
ATOM 738 O O . VAL A 1 96 ? -17.315 -11.995 0.250 1.00 34.32 96 VAL A O 1
ATOM 742 N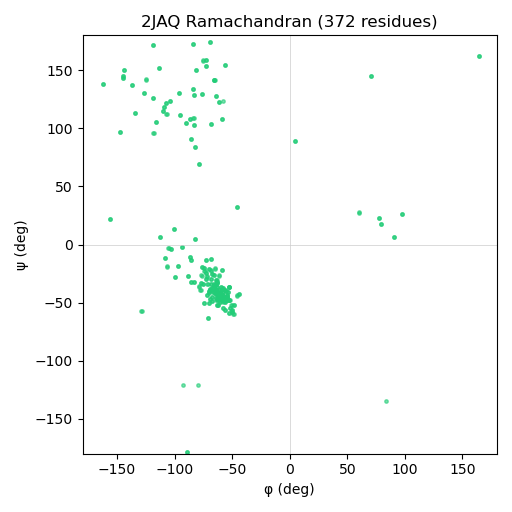 N . ASP A 1 97 ? -17.162 -10.219 1.631 1.00 33.89 97 ASP A N 1
ATOM 743 C CA . ASP A 1 97 ? -17.140 -11.034 2.852 1.00 33.65 97 ASP A CA 1
ATOM 744 C C . ASP A 1 97 ? -18.556 -11.375 3.351 1.00 33.36 97 ASP A C 1
ATOM 745 O O . ASP A 1 97 ? -19.550 -10.869 2.825 1.00 33.43 97 ASP A O 1
ATOM 750 N N . GLN A 1 98 ? -18.628 -12.235 4.362 1.00 33.34 98 GLN A N 1
ATOM 751 C CA . GLN A 1 98 ? -19.886 -12.660 4.976 1.00 33.25 98 GLN A CA 1
ATOM 752 C C . GLN A 1 98 ? -20.780 -11.495 5.419 1.00 32.80 98 GLN A C 1
ATOM 753 O O . GLN A 1 98 ? -21.985 -11.487 5.127 1.00 32.42 98 GLN A O 1
ATOM 759 N N . THR A 1 99 ? -20.176 -10.526 6.115 1.00 32.12 99 THR A N 1
ATOM 760 C CA . THR A 1 99 ? -20.885 -9.387 6.709 1.00 31.32 99 THR A CA 1
ATOM 761 C C . THR A 1 99 ? -21.553 -8.509 5.662 1.00 30.73 99 THR A C 1
ATOM 762 O O . THR A 1 99 ? -22.754 -8.228 5.763 1.00 30.76 99 THR A O 1
ATOM 766 N N . ASP A 1 100 ? -20.777 -8.085 4.663 1.00 29.99 100 ASP A N 1
ATOM 767 C CA . ASP A 1 100 ? -21.296 -7.313 3.538 1.00 29.37 100 ASP A CA 1
ATOM 768 C C . ASP A 1 100 ? -22.372 -8.072 2.761 1.00 28.78 100 ASP A C 1
ATOM 769 O O . ASP A 1 100 ? -23.339 -7.470 2.286 1.00 28.66 100 ASP A O 1
ATOM 774 N N . TYR A 1 101 ? -22.203 -9.388 2.637 1.00 27.92 101 TYR A N 1
ATOM 775 C CA . TYR A 1 101 ? -23.186 -10.221 1.945 1.00 27.50 101 TYR A CA 1
ATOM 776 C C . TYR A 1 101 ? -24.501 -10.289 2.726 1.00 26.93 101 TYR A C 1
ATOM 777 O O . TYR A 1 101 ? -25.574 -10.071 2.149 1.00 26.28 101 TYR A O 1
ATOM 786 N N . ASN A 1 102 ? -24.407 -10.568 4.030 1.00 26.81 102 ASN A N 1
ATOM 787 C CA . ASN A 1 102 ? -25.559 -10.486 4.942 1.00 27.13 102 ASN A CA 1
ATOM 788 C C . ASN A 1 102 ? -26.267 -9.139 4.847 1.00 26.74 102 ASN A C 1
ATOM 789 O O . ASN A 1 102 ? -27.484 -9.091 4.741 1.00 26.59 102 ASN A O 1
ATOM 794 N N . THR A 1 103 ? -25.488 -8.058 4.886 1.00 26.77 103 THR A N 1
ATOM 795 C CA . THR A 1 103 ? -26.010 -6.688 4.804 1.00 27.00 103 THR A CA 1
ATOM 796 C C . THR A 1 103 ? -26.903 -6.523 3.586 1.00 27.01 103 THR A C 1
ATOM 797 O O . THR A 1 103 ? -28.077 -6.194 3.722 1.00 26.96 103 THR A O 1
ATOM 801 N N . TYR A 1 104 ? -26.332 -6.784 2.409 1.00 27.22 104 TYR A N 1
ATOM 802 C CA . TYR A 1 104 ? -27.049 -6.718 1.144 1.00 27.29 104 TYR A CA 1
ATOM 803 C C . TYR A 1 104 ? -28.267 -7.640 1.123 1.00 27.39 104 TYR A C 1
ATOM 804 O O . TYR A 1 104 ? -29.355 -7.215 0.758 1.00 27.06 104 TYR A O 1
ATOM 813 N N . ILE A 1 105 ? -28.073 -8.894 1.522 1.00 27.96 105 ILE A N 1
ATOM 814 C CA . ILE A 1 105 ? -29.124 -9.907 1.470 1.00 28.68 105 ILE A CA 1
ATOM 815 C C . ILE A 1 105 ? -30.337 -9.534 2.327 1.00 29.66 105 ILE A C 1
ATOM 816 O O . ILE A 1 105 ? -31.482 -9.598 1.861 1.00 29.45 105 ILE A O 1
ATOM 821 N N . ASP A 1 106 ? -30.071 -9.154 3.577 1.00 30.75 106 ASP A N 1
ATOM 822 C CA . ASP A 1 106 ? -31.101 -8.667 4.482 1.00 31.96 106 ASP A CA 1
ATOM 823 C C . ASP A 1 106 ? -31.705 -7.384 3.915 1.00 32.61 106 ASP A C 1
ATOM 824 O O . ASP A 1 106 ? -32.923 -7.210 3.871 1.00 32.58 106 ASP A O 1
ATOM 829 N N . PHE A 1 107 ? -30.817 -6.501 3.470 1.00 33.57 107 PHE A N 1
ATOM 830 C CA . PHE A 1 107 ? -31.170 -5.238 2.852 1.00 34.42 107 PHE A CA 1
ATOM 831 C C . PHE A 1 107 ? -32.045 -5.435 1.613 1.00 34.77 107 PHE A C 1
ATOM 832 O O . PHE A 1 107 ? -32.952 -4.646 1.375 1.00 34.95 107 PHE A O 1
ATOM 840 N N . TYR A 1 108 ? -31.766 -6.490 0.839 1.00 35.31 108 TYR A N 1
ATOM 841 C CA . TYR A 1 108 ? -32.553 -6.842 -0.350 1.00 35.63 108 TYR A CA 1
ATOM 842 C C . TYR A 1 108 ? -33.984 -7.246 -0.009 1.00 36.33 108 TYR A C 1
ATOM 843 O O . TYR A 1 108 ? -34.918 -6.895 -0.729 1.00 36.29 108 TYR A O 1
ATOM 852 N N . ASN A 1 109 ? -34.152 -7.991 1.077 1.00 37.37 109 ASN A N 1
ATOM 853 C CA . ASN A 1 109 ? -35.491 -8.443 1.486 1.00 38.47 109 ASN A CA 1
ATOM 854 C C . ASN A 1 109 ? -36.261 -7.435 2.342 1.00 38.72 109 ASN A C 1
ATOM 855 O O . ASN A 1 109 ? -37.483 -7.350 2.268 1.00 38.76 109 ASN A O 1
ATOM 860 N N . ASN A 1 110 ? -35.538 -6.659 3.138 1.00 39.31 110 ASN A N 1
ATOM 861 C CA . ASN A 1 110 ? -36.183 -5.794 4.119 1.00 39.80 110 ASN A CA 1
ATOM 862 C C . ASN A 1 110 ? -36.233 -4.324 3.730 1.00 39.88 110 ASN A C 1
ATOM 863 O O . ASN A 1 110 ? -36.804 -3.507 4.453 1.00 39.95 110 ASN A O 1
ATOM 868 N N . VAL A 1 111 ? -35.626 -3.989 2.595 1.00 40.18 111 VAL A N 1
ATOM 869 C CA . VAL A 1 111 ? -35.636 -2.611 2.099 1.00 40.57 111 VAL A CA 1
ATOM 870 C C . VAL A 1 111 ? -36.096 -2.568 0.647 1.00 40.61 111 VAL A C 1
ATOM 871 O O . VAL A 1 111 ? -37.070 -1.892 0.323 1.00 40.86 111 VAL A O 1
ATOM 875 N N . VAL A 1 112 ? -35.396 -3.302 -0.216 1.00 40.75 112 VAL A N 1
ATOM 876 C CA . VAL A 1 112 ? -35.708 -3.319 -1.641 1.00 40.74 112 VAL A CA 1
ATOM 877 C C . VAL A 1 112 ? -37.010 -4.064 -1.897 1.00 40.93 112 VAL A C 1
ATOM 878 O O . VAL A 1 112 ? -37.982 -3.466 -2.360 1.00 40.91 112 VAL A O 1
ATOM 882 N N . LEU A 1 113 ? -37.028 -5.355 -1.571 1.00 41.19 113 LEU A N 1
ATOM 883 C CA . LEU A 1 113 ? -38.190 -6.204 -1.815 1.00 41.79 113 LEU A CA 1
ATOM 884 C C . LEU A 1 113 ? -39.427 -5.645 -1.116 1.00 42.48 113 LEU A C 1
ATOM 885 O O . LEU A 1 113 ? -40.471 -5.486 -1.747 1.00 42.51 113 LEU A O 1
ATOM 890 N N . GLU A 1 114 ? -39.295 -5.314 0.169 1.00 43.53 114 GLU A N 1
ATOM 891 C CA . GLU A 1 114 ? -40.397 -4.746 0.949 1.00 45.01 114 GLU A CA 1
ATOM 892 C C . GLU A 1 114 ? -40.873 -3.371 0.434 1.00 45.09 114 GLU A C 1
ATOM 893 O O . GLU A 1 114 ? -42.057 -3.032 0.562 1.00 45.09 114 GLU A O 1
ATOM 899 N N . ASN A 1 115 ? -39.938 -2.610 -0.148 1.00 45.41 115 ASN A N 1
ATOM 900 C CA . ASN A 1 115 ? -40.150 -1.245 -0.679 1.00 45.51 115 ASN A CA 1
ATOM 901 C C . ASN A 1 115 ? -40.043 -0.163 0.397 1.00 45.57 115 ASN A C 1
ATOM 902 O O . ASN A 1 115 ? -39.809 1.011 0.099 1.00 45.49 115 ASN A O 1
ATOM 907 N N . LYS A 1 122 ? -46.097 -4.532 -9.082 1.00 41.48 122 LYS A N 1
ATOM 908 C CA . LYS A 1 122 ? -45.596 -5.587 -8.212 1.00 41.14 122 LYS A CA 1
ATOM 909 C C . LYS A 1 122 ? -44.214 -6.056 -8.702 1.00 41.06 122 LYS A C 1
ATOM 910 O O . LYS A 1 122 ? -43.269 -5.255 -8.775 1.00 41.45 122 LYS A O 1
ATOM 916 N N . LEU A 1 123 ? -44.108 -7.343 -9.030 1.00 40.41 123 LEU A N 1
ATOM 917 C CA . LEU A 1 123 ? -42.897 -7.974 -9.554 1.00 39.59 123 LEU A CA 1
ATOM 918 C C . LEU A 1 123 ? -43.323 -9.208 -10.338 1.00 38.63 123 LEU A C 1
ATOM 919 O O . LEU A 1 123 ? -42.538 -10.134 -10.538 1.00 39.09 123 LEU A O 1
ATOM 924 N N . SER A 1 124 ? -44.584 -9.203 -10.765 1.00 37.16 124 SER A N 1
ATOM 925 C CA . SER A 1 124 ? -45.221 -10.326 -11.444 1.00 35.66 124 SER A CA 1
ATOM 926 C C . SER A 1 124 ? -44.903 -10.296 -12.933 1.00 34.36 124 SER A C 1
ATOM 927 O O . SER A 1 124 ? -44.979 -9.241 -13.566 1.00 34.91 124 SER A O 1
ATOM 930 N N . PHE A 1 125 ? -44.534 -11.452 -13.479 1.00 32.16 125 PHE A N 1
ATOM 931 C CA . PHE A 1 125 ? -44.260 -11.603 -14.900 1.00 29.73 125 PHE A CA 1
ATOM 932 C C . PHE A 1 125 ? -45.121 -12.724 -15.440 1.00 28.22 125 PHE A C 1
ATOM 933 O O . PHE A 1 125 ? -45.319 -13.730 -14.762 1.00 28.12 125 PHE A O 1
ATOM 941 N N . ASP A 1 126 ? -45.621 -12.544 -16.658 1.00 26.07 126 ASP A N 1
ATOM 942 C CA . ASP A 1 126 ? -46.410 -13.560 -17.339 1.00 24.50 126 ASP A CA 1
ATOM 943 C C . ASP A 1 126 ? -45.547 -14.715 -17.843 1.00 22.93 126 ASP A C 1
ATOM 944 O O . ASP A 1 126 ? -46.040 -15.816 -18.056 1.00 22.49 126 ASP A O 1
ATOM 949 N N . ILE A 1 127 ? -44.258 -14.429 -18.022 1.00 21.09 127 ILE A N 1
ATOM 950 C CA . ILE A 1 127 ? -43.278 -15.362 -18.559 1.00 18.98 127 ILE A CA 1
ATOM 951 C C . ILE A 1 127 ? -41.886 -14.841 -18.191 1.00 18.13 127 ILE A C 1
ATOM 952 O O . ILE A 1 127 ? -41.628 -13.637 -18.250 1.00 17.68 127 ILE A O 1
ATOM 957 N N . VAL A 1 128 ? -41.008 -15.753 -17.777 1.00 16.88 128 VAL A N 1
ATOM 958 C CA . VAL A 1 128 ? -39.606 -15.433 -17.545 1.00 15.55 128 VAL A CA 1
ATOM 959 C C . VAL A 1 128 ? -38.796 -16.239 -18.548 1.00 15.06 128 VAL A C 1
ATOM 960 O O . VAL A 1 128 ? -38.642 -17.454 -18.408 1.00 15.40 128 VAL A O 1
ATOM 964 N N . ILE A 1 129 ? -38.284 -15.565 -19.568 1.00 14.04 129 ILE A N 1
ATOM 965 C CA . ILE A 1 129 ? -37.570 -16.244 -20.642 1.00 13.28 129 ILE A CA 1
ATOM 966 C C . ILE A 1 129 ? -36.101 -16.417 -20.274 1.00 13.19 129 ILE A C 1
ATOM 967 O O . ILE A 1 129 ? -35.352 -15.443 -20.226 1.00 13.26 129 ILE A O 1
ATOM 972 N N . TYR A 1 130 ? -35.712 -17.660 -19.980 1.00 13.05 130 TYR A N 1
ATOM 973 C CA . TYR A 1 130 ? -34.329 -17.982 -19.612 1.00 12.79 130 TYR A CA 1
ATOM 974 C C . TYR A 1 130 ? -33.535 -18.331 -20.865 1.00 12.73 130 TYR A C 1
ATOM 975 O O . TYR A 1 130 ? -33.701 -19.402 -21.449 1.00 12.52 130 TYR A O 1
ATOM 984 N N . LEU A 1 131 ? -32.701 -17.387 -21.283 1.00 13.09 131 LEU A N 1
ATOM 985 C CA . LEU A 1 131 ? -31.822 -17.581 -22.413 1.00 13.53 131 LEU A CA 1
ATOM 986 C C . LEU A 1 131 ? -30.605 -18.339 -21.912 1.00 14.24 131 LEU A C 1
ATOM 987 O O . LEU A 1 131 ? -29.590 -17.729 -21.556 1.00 14.10 131 LEU A O 1
ATOM 992 N N . ARG A 1 132 ? -30.738 -19.669 -21.850 1.00 15.18 132 ARG A N 1
ATOM 993 C CA . ARG A 1 132 ? -29.662 -20.546 -21.377 1.00 16.21 132 ARG A CA 1
ATOM 994 C C . ARG A 1 132 ? -28.609 -20.676 -22.461 1.00 16.85 132 ARG A C 1
ATOM 995 O O . ARG A 1 132 ? -28.922 -20.983 -23.620 1.00 17.28 132 ARG A O 1
ATOM 1003 N N . VAL A 1 133 ? -27.363 -20.448 -22.063 1.00 17.28 133 VAL A N 1
ATOM 1004 C CA . VAL A 1 133 ? -26.251 -20.304 -22.983 1.00 17.69 133 VAL A CA 1
ATOM 1005 C C . VAL A 1 133 ? -24.998 -20.916 -22.334 1.00 18.75 133 VAL A C 1
ATOM 1006 O O . VAL A 1 133 ? -24.828 -20.864 -21.106 1.00 18.55 133 VAL A O 1
ATOM 1010 N N . SER A 1 134 ? -24.138 -21.521 -23.149 1.00 19.48 134 SER A N 1
ATOM 1011 C CA . SER A 1 134 ? -22.868 -22.031 -22.639 1.00 20.36 134 SER A CA 1
ATOM 1012 C C . SER A 1 134 ? -21.967 -20.834 -22.366 1.00 20.58 134 SER A C 1
ATOM 1013 O O . SER A 1 134 ? -22.129 -19.775 -22.974 1.00 20.82 134 SER A O 1
ATOM 1016 N N . THR A 1 135 ? -21.033 -21.003 -21.441 1.00 21.11 135 THR A N 1
ATOM 1017 C CA . THR A 1 135 ? -20.121 -19.933 -21.057 1.00 21.54 135 THR A CA 1
ATOM 1018 C C . THR A 1 135 ? -19.228 -19.527 -22.230 1.00 22.10 135 THR A C 1
ATOM 1019 O O . THR A 1 135 ? -18.957 -18.337 -22.436 1.00 22.40 135 THR A O 1
ATOM 1023 N N . LYS A 1 136 ? -18.796 -20.522 -23.003 1.00 22.71 136 LYS A N 1
ATOM 1024 C CA . LYS A 1 136 ? -18.017 -20.311 -24.219 1.00 23.26 136 LYS A CA 1
ATOM 1025 C C . LYS A 1 136 ? -18.671 -19.327 -25.176 1.00 22.90 136 LYS A C 1
ATOM 1026 O O . LYS A 1 136 ? -18.044 -18.348 -25.582 1.00 23.30 136 LYS A O 1
ATOM 1032 N N . THR A 1 137 ? -19.924 -19.595 -25.539 1.00 22.67 137 THR A N 1
ATOM 1033 C CA . THR A 1 137 ? -20.704 -18.691 -26.396 1.00 22.47 137 THR A CA 1
ATOM 1034 C C . THR A 1 137 ? -20.889 -17.316 -25.745 1.00 22.43 137 THR A C 1
ATOM 1035 O O . THR A 1 137 ? -20.695 -16.289 -26.401 1.00 22.31 137 THR A O 1
ATOM 1039 N N . ALA A 1 138 ? -21.219 -17.302 -24.453 1.00 22.33 138 ALA A N 1
ATOM 1040 C CA . ALA A 1 138 ? -21.364 -16.050 -23.705 1.00 22.32 138 ALA A CA 1
ATOM 1041 C C . ALA A 1 138 ? -20.092 -15.200 -23.771 1.00 22.37 138 ALA A C 1
ATOM 1042 O O . ALA A 1 138 ? -20.157 -14.001 -24.030 1.00 22.30 138 ALA A O 1
ATOM 1044 N N . ILE A 1 139 ? -18.940 -15.826 -23.546 1.00 22.78 139 ILE A N 1
ATOM 1045 C CA . ILE A 1 139 ? -17.658 -15.128 -23.643 1.00 23.25 139 ILE A CA 1
ATOM 1046 C C . ILE A 1 139 ? -17.390 -14.564 -25.040 1.00 23.39 139 ILE A C 1
ATOM 1047 O O . ILE A 1 139 ? -16.977 -13.415 -25.174 1.00 23.82 139 ILE A O 1
ATOM 1052 N N . SER A 1 140 ? -17.640 -15.356 -26.079 1.00 23.79 140 SER A N 1
ATOM 1053 C CA . SER A 1 140 ? -17.348 -14.893 -27.435 1.00 23.98 140 SER A CA 1
ATOM 1054 C C . SER A 1 140 ? -18.291 -13.753 -27.847 1.00 23.99 140 SER A C 1
ATOM 1055 O O . SER A 1 140 ? -17.909 -12.873 -28.620 1.00 24.24 140 SER A O 1
ATOM 1058 N N . ARG A 1 141 ? -19.509 -13.759 -27.309 1.00 23.98 141 ARG A N 1
ATOM 1059 C CA . ARG A 1 141 ? -20.429 -12.626 -27.477 1.00 24.29 141 ARG A CA 1
ATOM 1060 C C . ARG A 1 141 ? -19.940 -11.368 -26.741 1.00 24.36 141 ARG A C 1
ATOM 1061 O O . ARG A 1 141 ? -20.104 -10.260 -27.235 1.00 24.02 141 ARG A O 1
ATOM 1069 N N . ILE A 1 142 ? -19.343 -11.568 -25.564 1.00 24.78 142 ILE A N 1
ATOM 1070 C CA . ILE A 1 142 ? -18.711 -10.508 -24.774 1.00 25.21 142 ILE A CA 1
ATOM 1071 C C . ILE A 1 142 ? -17.523 -9.907 -25.528 1.00 25.81 142 ILE A C 1
ATOM 1072 O O . ILE A 1 142 ? -17.400 -8.685 -25.620 1.00 25.96 142 ILE A O 1
ATOM 1077 N N . LYS A 1 143 ? -16.665 -10.772 -26.069 1.00 26.60 143 LYS A N 1
ATOM 1078 C CA . LYS A 1 143 ? -15.516 -10.341 -26.885 1.00 27.18 143 LYS A CA 1
ATOM 1079 C C . LYS A 1 143 ? -15.941 -9.583 -28.145 1.00 27.31 143 LYS A C 1
ATOM 1080 O O . LYS A 1 143 ? -15.388 -8.523 -28.443 1.00 27.47 143 LYS A O 1
ATOM 1086 N N . LYS A 1 144 ? -16.922 -10.125 -28.868 1.00 27.83 144 LYS A N 1
ATOM 1087 C CA . LYS A 1 144 ? -17.479 -9.470 -30.058 1.00 28.41 144 LYS A CA 1
ATOM 1088 C C . LYS A 1 144 ? -18.004 -8.070 -29.760 1.00 28.25 144 LYS A C 1
ATOM 1089 O O . LYS A 1 144 ? -17.678 -7.124 -30.478 1.00 28.54 144 LYS A O 1
ATOM 1095 N N . ARG A 1 145 ? -18.823 -7.950 -28.712 1.00 28.02 145 ARG A N 1
ATOM 1096 C CA . ARG A 1 145 ? -19.380 -6.667 -28.294 1.00 27.76 145 ARG A CA 1
ATOM 1097 C C . ARG A 1 145 ? -18.249 -5.680 -27.991 1.00 27.65 145 ARG A C 1
ATOM 1098 O O . ARG A 1 145 ? -18.329 -4.502 -28.350 1.00 27.30 145 ARG A O 1
ATOM 1106 N N . GLY A 1 146 ? -17.199 -6.180 -27.342 1.00 27.69 146 GLY A N 1
ATOM 1107 C CA . GLY A 1 146 ? -15.973 -5.427 -27.135 1.00 28.09 146 GLY A CA 1
ATOM 1108 C C . GLY A 1 146 ? -15.965 -4.361 -26.052 1.00 28.46 146 GLY A C 1
ATOM 1109 O O . GLY A 1 146 ? -15.142 -3.448 -26.111 1.00 28.33 146 GLY A O 1
ATOM 1110 N N . ARG A 1 147 ? -16.863 -4.461 -25.067 1.00 28.79 147 ARG A N 1
ATOM 1111 C CA . ARG A 1 147 ? -16.772 -3.616 -23.861 1.00 28.88 147 ARG A CA 1
ATOM 1112 C C . ARG A 1 147 ? -15.430 -3.847 -23.163 1.00 29.30 147 ARG A C 1
ATOM 1113 O O . ARG A 1 147 ? -15.197 -4.906 -22.568 1.00 29.21 147 ARG A O 1
ATOM 1121 N N . SER A 1 148 ? -14.553 -2.848 -23.264 1.00 29.68 148 SER A N 1
ATOM 1122 C CA . SER A 1 148 ? -13.246 -2.835 -22.610 1.00 30.25 148 SER A CA 1
ATOM 1123 C C . SER A 1 148 ? -13.286 -3.300 -21.158 1.00 30.15 148 SER A C 1
ATOM 1124 O O . SER A 1 148 ? -12.409 -4.043 -20.722 1.00 30.08 148 SER A O 1
ATOM 1127 N N . GLU A 1 149 ? -14.301 -2.843 -20.420 1.00 30.36 149 GLU A N 1
ATOM 1128 C CA . GLU A 1 149 ? -14.464 -3.162 -18.994 1.00 30.18 149 GLU A CA 1
ATOM 1129 C C . GLU A 1 149 ? -14.645 -4.659 -18.750 1.00 30.14 149 GLU A C 1
ATOM 1130 O O . GLU A 1 149 ? -14.017 -5.227 -17.852 1.00 30.13 149 GLU A O 1
ATOM 1136 N N . GLU A 1 150 ? -15.478 -5.291 -19.572 1.00 29.93 150 GLU A N 1
ATOM 1137 C CA . GLU A 1 150 ? -15.766 -6.724 -19.457 1.00 29.88 150 GLU A CA 1
ATOM 1138 C C . GLU A 1 150 ? -14.604 -7.613 -19.914 1.00 30.15 150 GLU A C 1
ATOM 1139 O O . GLU A 1 150 ? -14.474 -8.756 -19.469 1.00 29.86 150 GLU A O 1
ATOM 1145 N N . LEU A 1 151 ? -13.755 -7.071 -20.786 1.00 30.52 151 LEU A N 1
ATOM 1146 C CA . LEU A 1 151 ? -12.583 -7.783 -21.297 1.00 31.01 151 LEU A CA 1
ATOM 1147 C C . LEU A 1 151 ? -11.545 -8.084 -20.212 1.00 31.64 151 LEU A C 1
ATOM 1148 O O . LEU A 1 151 ? -10.730 -8.998 -20.361 1.00 31.70 151 LEU A O 1
ATOM 1153 N N . LEU A 1 152 ? -11.608 -7.333 -19.114 1.00 32.18 152 LEU A N 1
ATOM 1154 C CA . LEU A 1 152 ? -10.580 -7.362 -18.071 1.00 32.56 152 LEU A CA 1
ATOM 1155 C C . LEU A 1 152 ? -10.598 -8.603 -17.174 1.00 32.67 152 LEU A C 1
ATOM 1156 O O . LEU A 1 152 ? -9.552 -9.236 -16.986 1.00 33.10 152 LEU A O 1
ATOM 1161 N N . ILE A 1 153 ? -11.758 -8.965 -16.620 1.00 32.27 153 ILE A N 1
ATOM 1162 C CA . ILE A 1 153 ? -11.824 -10.158 -15.762 1.00 31.83 153 ILE A CA 1
ATOM 1163 C C . ILE A 1 153 ? -11.712 -11.450 -16.577 1.00 31.82 153 ILE A C 1
ATOM 1164 O O . ILE A 1 153 ? -11.975 -11.463 -17.783 1.00 31.85 153 ILE A O 1
ATOM 1169 N N . GLY A 1 154 ? -11.323 -12.532 -15.904 1.00 31.70 154 GLY A N 1
ATOM 1170 C CA . GLY A 1 154 ? -11.081 -13.811 -16.561 1.00 31.25 154 GLY A CA 1
ATOM 1171 C C . GLY A 1 154 ? -12.301 -14.708 -16.668 1.00 31.29 154 GLY A C 1
ATOM 1172 O O . GLY A 1 154 ? -13.404 -14.342 -16.233 1.00 31.42 154 GLY A O 1
ATOM 1173 N N . GLU A 1 155 ? -12.088 -15.893 -17.241 1.00 31.07 155 GLU A N 1
ATOM 1174 C CA . GLU A 1 155 ? -13.159 -16.845 -17.525 1.00 30.76 155 GLU A CA 1
ATOM 1175 C C . GLU A 1 155 ? -13.830 -17.361 -16.257 1.00 30.19 155 GLU A C 1
ATOM 1176 O O . GLU A 1 155 ? -15.038 -17.644 -16.262 1.00 29.72 155 GLU A O 1
ATOM 1182 N N . GLU A 1 156 ? -13.048 -17.496 -15.183 1.00 29.57 156 GLU A N 1
ATOM 1183 C CA . GLU A 1 156 ? -13.566 -18.043 -13.931 1.00 28.97 156 GLU A CA 1
ATOM 1184 C C . GLU A 1 156 ? -14.785 -17.259 -13.452 1.00 27.84 156 GLU A C 1
ATOM 1185 O O . GLU A 1 156 ? -15.753 -17.854 -12.985 1.00 27.76 156 GLU A O 1
ATOM 1191 N N . TYR A 1 157 ? -14.733 -15.934 -13.598 1.00 26.73 157 TYR A N 1
ATOM 1192 C CA . TYR A 1 157 ? -15.855 -15.060 -13.269 1.00 25.55 157 TYR A CA 1
ATOM 1193 C C . TYR A 1 157 ? -17.111 -15.428 -14.069 1.00 24.92 157 TYR A C 1
ATOM 1194 O O . TYR A 1 157 ? -18.166 -15.671 -13.485 1.00 24.64 157 TYR A O 1
ATOM 1203 N N . TRP A 1 158 ? -16.981 -15.473 -15.396 1.00 24.13 158 TRP A N 1
ATOM 1204 C CA . TRP A 1 158 ? -18.092 -15.817 -16.281 1.00 23.82 158 TRP A CA 1
ATOM 1205 C C . TRP A 1 158 ? -18.680 -17.211 -16.005 1.00 23.58 158 TRP A C 1
ATOM 1206 O O . TRP A 1 158 ? -19.899 -17.376 -15.965 1.00 23.19 158 TRP A O 1
ATOM 1217 N N . GLU A 1 159 ? -17.805 -18.193 -15.794 1.00 23.66 159 GLU A N 1
ATOM 1218 C CA . GLU A 1 159 ? -18.205 -19.574 -15.504 1.00 23.96 159 GLU A CA 1
ATOM 1219 C C . GLU A 1 159 ? -18.926 -19.708 -14.160 1.00 23.28 159 GLU A C 1
ATOM 1220 O O . GLU A 1 159 ? -19.858 -20.506 -14.017 1.00 23.10 159 GLU A O 1
ATOM 1226 N N . THR A 1 160 ? -18.491 -18.919 -13.182 1.00 23.03 160 THR A N 1
ATOM 1227 C CA . THR A 1 160 ? -19.124 -18.891 -11.867 1.00 22.78 160 THR A CA 1
ATOM 1228 C C . THR A 1 160 ? -20.528 -18.293 -11.974 1.00 22.17 160 THR A C 1
ATOM 1229 O O . THR A 1 160 ? -21.482 -18.834 -11.416 1.00 21.97 160 THR A O 1
ATOM 1233 N N . LEU A 1 161 ? -20.633 -17.186 -12.703 1.00 21.72 161 LEU A N 1
ATOM 1234 C CA . LEU A 1 161 ? -21.902 -16.506 -12.925 1.00 21.47 161 LEU A CA 1
ATOM 1235 C C . LEU A 1 161 ? -22.911 -17.407 -13.642 1.00 21.43 161 LEU A C 1
ATOM 1236 O O . LEU A 1 161 ? -24.067 -17.509 -13.216 1.00 21.76 161 LEU A O 1
ATOM 1241 N N . ASN A 1 162 ? -22.464 -18.086 -14.696 1.00 21.18 162 ASN A N 1
ATOM 1242 C CA . ASN A 1 162 ? -23.332 -18.992 -15.446 1.00 21.26 162 ASN A CA 1
ATOM 1243 C C . ASN A 1 162 ? -23.898 -20.126 -14.595 1.00 21.37 162 ASN A C 1
ATOM 1244 O O . ASN A 1 162 ? -25.097 -20.425 -14.655 1.00 20.98 162 ASN A O 1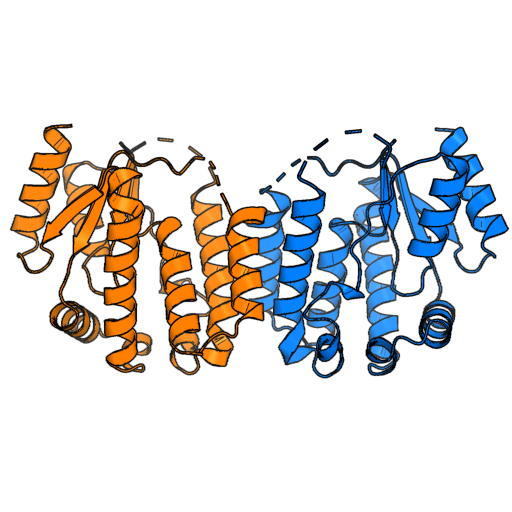
ATOM 1249 N N . LYS A 1 163 ? -23.015 -20.744 -13.812 1.00 21.66 163 LYS A N 1
ATOM 1250 C CA . LYS A 1 163 ? -23.374 -21.780 -12.849 1.00 21.94 163 LYS A CA 1
ATOM 1251 C C . LYS A 1 163 ? -24.380 -21.262 -11.832 1.00 20.95 163 LYS A C 1
ATOM 1252 O O . LYS A 1 163 ? -25.288 -21.981 -11.419 1.00 20.22 163 LYS A O 1
ATOM 1258 N N . ASN A 1 164 ? -24.190 -20.012 -11.422 1.00 20.33 164 ASN A N 1
ATOM 1259 C CA . ASN A 1 164 ? -25.103 -19.368 -10.485 1.00 19.73 164 ASN A CA 1
ATOM 1260 C C . ASN A 1 164 ? -26.461 -19.026 -11.092 1.00 18.85 164 ASN A C 1
ATOM 1261 O O . ASN A 1 164 ? -27.470 -19.095 -10.408 1.00 18.64 164 ASN A O 1
ATOM 1266 N N . TYR A 1 165 ? -26.474 -18.673 -12.377 1.00 18.58 165 TYR A N 1
ATOM 1267 C CA . TYR A 1 165 ? -27.728 -18.501 -13.131 1.00 18.34 165 TYR A CA 1
ATOM 1268 C C . TYR A 1 165 ? -28.516 -19.795 -13.280 1.00 19.00 165 TYR A C 1
ATOM 1269 O O . TYR A 1 165 ? -29.741 -19.793 -13.151 1.00 19.34 165 TYR A O 1
ATOM 1278 N N . GLU A 1 166 ? -27.815 -20.892 -13.554 1.00 19.58 166 GLU A N 1
ATOM 1279 C CA . GLU A 1 166 ? -28.461 -22.190 -13.697 1.00 20.55 166 GLU A CA 1
ATOM 1280 C C . GLU A 1 166 ? -29.027 -22.633 -12.356 1.00 21.19 166 GLU A C 1
ATOM 1281 O O . GLU A 1 166 ? -30.128 -23.171 -12.293 1.00 21.24 166 GLU A O 1
ATOM 1287 N N . GLU A 1 167 ? -28.275 -22.398 -11.285 1.00 21.92 167 GLU A N 1
ATOM 1288 C CA . GLU A 1 167 ? -28.720 -22.793 -9.953 1.00 23.00 167 GLU A CA 1
ATOM 1289 C C . GLU A 1 167 ? -29.913 -21.979 -9.467 1.00 22.65 167 GLU A C 1
ATOM 1290 O O . GLU A 1 167 ? -30.813 -22.525 -8.834 1.00 23.31 167 GLU A O 1
ATOM 1296 N N . PHE A 1 168 ? -29.928 -20.681 -9.760 1.00 22.57 168 PHE A N 1
ATOM 1297 C CA . PHE A 1 168 ? -31.090 -19.860 -9.437 1.00 22.23 168 PHE A CA 1
ATOM 1298 C C . PHE A 1 168 ? -32.318 -20.425 -10.121 1.00 22.38 168 PHE A C 1
ATOM 1299 O O . PHE A 1 168 ? -33.372 -20.577 -9.497 1.00 22.43 168 PHE A O 1
ATOM 1307 N N . TYR A 1 169 ? -32.167 -20.734 -11.408 1.00 22.44 169 TYR A N 1
ATOM 1308 C CA . TYR A 1 169 ? -33.242 -21.309 -12.201 1.00 22.42 169 TYR A CA 1
ATOM 1309 C C . TYR A 1 169 ? -33.775 -22.604 -11.591 1.00 22.87 169 TYR A C 1
ATOM 1310 O O . TYR A 1 169 ? -34.986 -22.769 -11.455 1.00 22.55 169 TYR A O 1
ATOM 1319 N N . LYS A 1 170 ? -32.872 -23.510 -11.217 1.00 23.72 170 LYS A N 1
ATOM 1320 C CA . LYS A 1 170 ? -33.259 -24.809 -10.651 1.00 25.25 170 LYS A CA 1
ATOM 1321 C C . LYS A 1 170 ? -33.956 -24.702 -9.296 1.00 25.24 170 LYS A C 1
ATOM 1322 O O . LYS A 1 170 ? -34.838 -25.502 -8.985 1.00 25.76 170 LYS A O 1
ATOM 1328 N N . GLN A 1 171 ? -33.542 -23.724 -8.496 1.00 25.66 171 GLN A N 1
ATOM 1329 C CA . GLN A 1 171 ? -34.114 -23.491 -7.169 1.00 26.25 171 GLN A CA 1
ATOM 1330 C C . GLN A 1 171 ? -35.476 -22.805 -7.250 1.00 25.56 171 GLN A C 1
ATOM 1331 O O . GLN A 1 171 ? -36.310 -22.975 -6.362 1.00 25.81 171 GLN A O 1
ATOM 1337 N N . ASN A 1 172 ? -35.700 -22.050 -8.326 1.00 24.98 172 ASN A N 1
ATOM 1338 C CA . ASN A 1 172 ? -36.920 -21.247 -8.494 1.00 24.14 172 ASN A CA 1
ATOM 1339 C C . ASN A 1 172 ? -37.854 -21.707 -9.619 1.00 23.68 172 ASN A C 1
ATOM 1340 O O . ASN A 1 172 ? -38.854 -21.045 -9.909 1.00 23.38 172 ASN A O 1
ATOM 1345 N N . VAL A 1 173 ? -37.537 -22.847 -10.232 1.00 23.26 173 VAL A N 1
ATOM 1346 C CA . VAL A 1 173 ? -38.252 -23.328 -11.429 1.00 22.88 173 VAL A CA 1
ATOM 1347 C C . VAL A 1 173 ? -39.789 -23.397 -11.272 1.00 22.78 173 VAL A C 1
ATOM 1348 O O . VAL A 1 173 ? -40.521 -23.086 -12.210 1.00 22.81 173 VAL A O 1
ATOM 1352 N N . TYR A 1 174 ? -40.257 -23.772 -10.081 1.00 22.75 174 TYR A N 1
ATOM 1353 C CA . TYR A 1 174 ? -41.687 -23.982 -9.818 1.00 22.52 174 TYR A CA 1
ATOM 1354 C C . TYR A 1 174 ? -42.416 -22.723 -9.416 1.00 22.08 174 TYR A C 1
ATOM 1355 O O . TYR A 1 174 ? -43.646 -22.705 -9.371 1.00 22.06 174 TYR A O 1
ATOM 1364 N N . ASP A 1 175 ? -41.650 -21.670 -9.139 1.00 21.50 175 ASP A N 1
ATOM 1365 C CA . ASP A 1 175 ? -42.175 -20.473 -8.492 1.00 21.04 175 ASP A CA 1
ATOM 1366 C C . ASP A 1 175 ? -42.349 -19.289 -9.438 1.00 20.33 175 ASP A C 1
ATOM 1367 O O . ASP A 1 175 ? -42.850 -18.243 -9.032 1.00 20.33 175 ASP A O 1
ATOM 1372 N N . PHE A 1 176 ? -41.946 -19.478 -10.693 1.00 19.89 176 PHE A N 1
ATOM 1373 C CA . PHE A 1 176 ? -42.060 -18.468 -11.756 1.00 19.38 176 PHE A CA 1
ATOM 1374 C C . PHE A 1 176 ? -42.387 -19.168 -13.074 1.00 18.70 176 PHE A C 1
ATOM 1375 O O . PHE A 1 176 ? -41.989 -20.317 -13.270 1.00 18.57 176 PHE A O 1
ATOM 1383 N N . PRO A 1 177 ? -43.114 -18.482 -13.986 1.00 18.17 177 PRO A N 1
ATOM 1384 C CA . PRO A 1 177 ? -43.410 -19.113 -15.283 1.00 17.39 177 PRO A CA 1
ATOM 1385 C C . PRO A 1 177 ? -42.218 -19.059 -16.263 1.00 16.73 177 PRO A C 1
ATOM 1386 O O . PRO A 1 177 ? -42.250 -18.335 -17.264 1.00 16.89 177 PRO A O 1
ATOM 1390 N N . PHE A 1 178 ? -41.175 -19.823 -15.950 1.00 15.85 178 PHE A N 1
ATOM 1391 C CA . PHE A 1 178 ? -40.004 -19.953 -16.800 1.00 14.94 178 PHE A CA 1
ATOM 1392 C C . PHE A 1 178 ? -40.347 -20.632 -18.117 1.00 15.15 178 PHE A C 1
ATOM 1393 O O . PHE A 1 178 ? -41.162 -21.563 -18.174 1.00 14.93 178 PHE A O 1
ATOM 1401 N N . PHE A 1 179 ? -39.719 -20.131 -19.169 1.00 14.92 179 PHE A N 1
ATOM 1402 C CA . PHE A 1 179 ? -39.711 -20.749 -20.475 1.00 15.08 179 PHE A CA 1
ATOM 1403 C C . PHE A 1 179 ? -38.258 -20.693 -20.942 1.00 14.78 179 PHE A C 1
ATOM 1404 O O . PHE A 1 179 ? -37.712 -19.612 -21.159 1.00 14.49 179 PHE A O 1
ATOM 1412 N N . VAL A 1 180 ? -37.637 -21.863 -21.053 1.00 15.01 180 VAL A N 1
ATOM 1413 C CA . VAL A 1 180 ? -36.221 -21.992 -21.395 1.00 15.16 180 VAL A CA 1
ATOM 1414 C C . VAL A 1 180 ? -36.020 -21.918 -22.912 1.00 15.22 180 VAL A C 1
ATOM 1415 O O . VAL A 1 180 ? -36.702 -22.612 -23.674 1.00 14.81 180 VAL A O 1
ATOM 1419 N N . VAL A 1 181 ? -35.100 -21.044 -23.334 1.0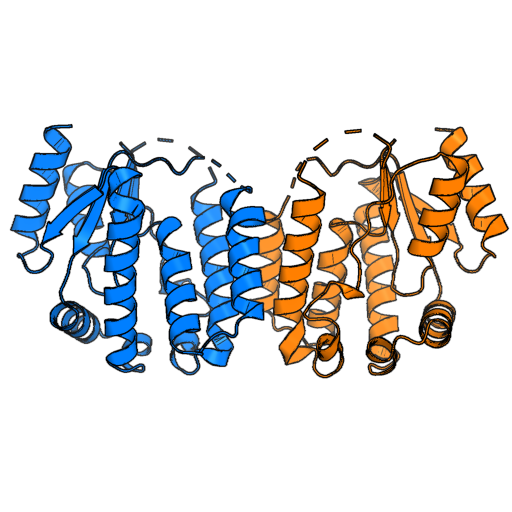0 15.51 181 VAL A N 1
ATOM 1420 C CA . VAL A 1 181 ? -34.714 -20.909 -24.735 1.00 15.28 181 VAL A CA 1
ATOM 1421 C C . VAL A 1 181 ? -33.224 -21.227 -24.902 1.00 15.88 181 VAL A C 1
ATOM 1422 O O . VAL A 1 181 ? -32.374 -20.657 -24.216 1.00 16.06 181 VAL A O 1
ATOM 1426 N N . ASP A 1 182 ? -32.926 -22.156 -25.806 1.00 15.93 182 ASP A N 1
ATOM 1427 C CA . ASP A 1 182 ? -31.556 -22.490 -26.157 1.00 16.59 182 ASP A CA 1
ATOM 1428 C C . ASP A 1 182 ? -30.929 -21.307 -26.903 1.00 16.66 182 ASP A C 1
ATOM 1429 O O . ASP A 1 182 ? -31.217 -21.080 -28.078 1.00 16.48 182 ASP A O 1
ATOM 1434 N N . ALA A 1 183 ? -30.081 -20.552 -26.204 1.00 16.90 183 ALA A N 1
ATOM 1435 C CA . ALA A 1 183 ? -29.491 -19.342 -26.760 1.00 17.12 183 ALA A CA 1
ATOM 1436 C C . ALA A 1 183 ? -28.269 -19.613 -27.633 1.00 17.48 183 ALA A C 1
ATOM 1437 O O . ALA A 1 183 ? -27.631 -18.671 -28.087 1.00 17.41 183 ALA A O 1
ATOM 1439 N N . GLU A 1 184 ? -27.955 -20.892 -27.865 1.00 18.28 184 GLU A N 1
ATOM 1440 C CA . GLU A 1 184 ? -26.973 -21.303 -28.882 1.00 19.32 184 GLU A CA 1
ATOM 1441 C C . GLU A 1 184 ? -27.587 -21.222 -30.285 1.00 20.27 184 GLU A C 1
ATOM 1442 O O . GLU A 1 184 ? -26.891 -20.919 -31.265 1.00 20.14 184 GLU A O 1
ATOM 1448 N N . LEU A 1 185 ? -28.891 -21.487 -30.363 1.00 21.17 185 LEU A N 1
ATOM 1449 C CA . LEU A 1 185 ? -29.648 -21.388 -31.609 1.00 22.50 185 LEU A CA 1
ATOM 1450 C C . LEU A 1 185 ? -29.487 -19.987 -32.168 1.00 23.11 185 LEU A C 1
ATOM 1451 O O . LEU A 1 185 ? -29.208 -19.053 -31.416 1.00 23.30 185 LEU A O 1
ATOM 1456 N N . ASP A 1 186 ? -29.638 -19.812 -33.474 1.00 24.04 186 ASP A N 1
ATOM 1457 C CA . ASP A 1 186 ? -29.562 -18.443 -33.961 1.00 25.15 186 ASP A CA 1
ATOM 1458 C C . ASP A 1 186 ? -30.828 -17.646 -33.653 1.00 25.00 186 ASP A C 1
ATOM 1459 O O . ASP A 1 186 ? -31.895 -18.217 -33.378 1.00 25.07 186 ASP A O 1
ATOM 1464 N N . VAL A 1 187 ? -30.669 -16.327 -33.653 1.00 24.74 187 VAL A N 1
ATOM 1465 C CA . VAL A 1 187 ? -31.670 -15.393 -33.163 1.00 24.49 187 VAL A CA 1
ATOM 1466 C C . VAL A 1 187 ? -33.041 -15.571 -33.817 1.00 24.64 187 VAL A C 1
ATOM 1467 O O . VAL A 1 187 ? -34.054 -15.560 -33.122 1.00 24.59 187 VAL A O 1
ATOM 1471 N N . LYS A 1 188 ? -33.076 -15.761 -35.135 1.00 24.47 188 LYS A N 1
ATOM 1472 C CA . LYS A 1 188 ? -34.350 -15.990 -35.837 1.00 24.80 188 LYS A CA 1
ATOM 1473 C C . LYS A 1 188 ? -35.140 -17.180 -35.275 1.00 24.25 188 LYS A C 1
ATOM 1474 O O . LYS A 1 188 ? -36.367 -17.128 -35.164 1.00 24.16 188 LYS A O 1
ATOM 1480 N N . THR A 1 189 ? -34.418 -18.239 -34.921 1.00 23.60 189 THR A N 1
ATOM 1481 C CA . THR A 1 189 ? -35.000 -19.437 -34.328 1.00 23.35 189 THR A CA 1
ATOM 1482 C C . THR A 1 189 ? -35.490 -19.166 -32.897 1.00 22.87 189 THR A C 1
ATOM 1483 O O . THR A 1 189 ? -36.643 -19.472 -32.549 1.00 22.66 189 THR A O 1
ATOM 1487 N N . GLN A 1 190 ? -34.613 -18.582 -32.082 1.00 22.06 190 GLN A N 1
ATOM 1488 C CA . GLN A 1 190 ? -34.973 -18.167 -30.722 1.00 21.78 190 GLN A CA 1
ATOM 1489 C C . GLN A 1 190 ? -36.276 -17.378 -30.725 1.00 21.56 190 GLN A C 1
ATOM 1490 O O . GLN A 1 190 ? -37.214 -17.712 -29.999 1.00 20.70 190 GLN A O 1
ATOM 1496 N N . ILE A 1 191 ? -36.325 -16.356 -31.577 1.00 21.61 191 ILE A N 1
ATOM 1497 C CA . ILE A 1 191 ? -37.466 -15.459 -31.684 1.00 22.14 191 ILE A CA 1
ATOM 1498 C C . ILE A 1 191 ? -38.739 -16.183 -32.132 1.00 22.62 191 ILE A C 1
ATOM 1499 O O . ILE A 1 191 ? -39.816 -15.943 -31.575 1.00 22.64 191 ILE A O 1
ATOM 1504 N N . GLU A 1 192 ? -38.592 -17.095 -33.096 1.00 23.32 192 GLU A N 1
ATOM 1505 C CA . GLU A 1 192 ? -39.699 -17.926 -33.592 1.00 23.93 192 GLU A CA 1
ATOM 1506 C C . GLU A 1 192 ? -40.274 -18.798 -32.478 1.00 23.13 192 GLU A C 1
ATOM 1507 O O . GLU A 1 192 ? -41.499 -18.870 -32.315 1.00 23.44 192 GLU A O 1
ATOM 1513 N N . LEU A 1 193 ? -39.390 -19.441 -31.708 1.00 22.45 193 LEU A N 1
ATOM 1514 C CA . LEU A 1 193 ? -39.793 -20.238 -30.529 1.00 21.53 193 LEU A CA 1
ATOM 1515 C C . LEU A 1 193 ? -40.446 -19.402 -29.432 1.00 21.03 193 LEU A C 1
ATOM 1516 O O . LEU A 1 193 ? -41.364 -19.863 -28.749 1.00 20.79 193 LEU A O 1
ATOM 1521 N N . ILE A 1 194 ? -39.952 -18.179 -29.260 1.00 20.83 194 ILE A N 1
ATOM 1522 C CA . ILE A 1 194 ? -40.492 -17.247 -28.271 1.00 20.68 194 ILE A CA 1
ATOM 1523 C C . ILE A 1 194 ? -41.895 -16.760 -28.669 1.00 21.17 194 ILE A C 1
ATOM 1524 O O . ILE A 1 194 ? -42.812 -16.768 -27.841 1.00 21.12 194 ILE A O 1
ATOM 1529 N N . MET A 1 195 ? -42.062 -16.355 -29.930 1.00 21.71 195 MET A N 1
ATOM 1530 C CA . MET A 1 195 ? -43.375 -15.905 -30.416 1.00 22.81 195 MET A CA 1
ATOM 1531 C C . MET A 1 195 ? -44.420 -17.018 -30.391 1.00 23.00 195 MET A C 1
ATOM 1532 O O . MET A 1 195 ? -45.560 -16.781 -29.990 1.00 23.19 195 MET A O 1
ATOM 1537 N N . ASN A 1 196 ? -44.027 -18.222 -30.812 1.00 23.31 196 ASN A N 1
ATOM 1538 C CA . ASN A 1 196 ? -44.890 -19.398 -30.701 1.00 24.05 196 ASN A CA 1
ATOM 1539 C C . ASN A 1 196 ? -45.368 -19.622 -29.268 1.00 24.21 196 ASN A C 1
ATOM 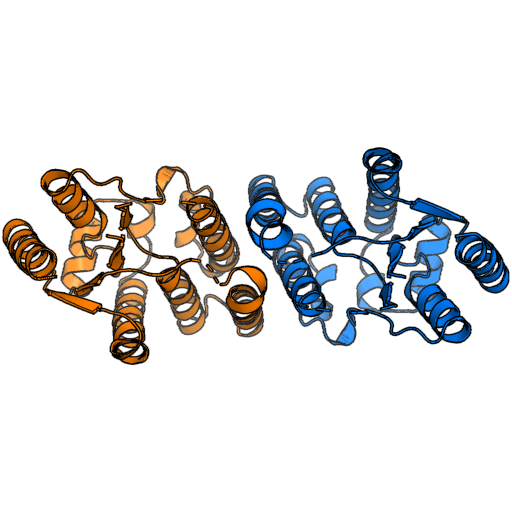1540 O O . ASN A 1 196 ? -46.553 -19.856 -29.032 1.00 24.60 196 ASN A O 1
ATOM 1545 N N . LYS A 1 197 ? -44.447 -19.531 -28.313 1.00 24.63 197 LYS A N 1
ATOM 1546 C CA . LYS A 1 197 ? -44.802 -19.645 -26.899 1.00 24.96 197 LYS A CA 1
ATOM 1547 C C . LYS A 1 197 ? -45.714 -18.509 -26.420 1.00 25.29 197 LYS A C 1
ATOM 1548 O O . LYS A 1 197 ? -46.715 -18.769 -25.752 1.00 25.17 197 LYS A O 1
ATOM 1554 N N . LEU A 1 198 ? -45.378 -17.266 -26.770 1.00 25.71 198 LEU A N 1
ATOM 1555 C CA . LEU A 1 198 ? -46.174 -16.101 -26.343 1.00 26.48 198 LEU A CA 1
ATOM 1556 C C . LEU A 1 198 ? -47.606 -16.173 -26.855 1.00 27.25 198 LEU A C 1
ATOM 1557 O O . LEU A 1 198 ? -48.557 -15.950 -26.101 1.00 27.32 198 LEU A O 1
ATOM 1562 N N . ASN A 1 199 ? -47.748 -16.501 -28.137 1.00 28.28 199 ASN A N 1
ATOM 1563 C CA . ASN A 1 199 ? -49.059 -16.642 -28.760 1.00 29.35 199 ASN A CA 1
ATOM 1564 C C . ASN A 1 199 ? -49.908 -17.761 -28.161 1.00 29.52 199 ASN A C 1
ATOM 1565 O O . ASN A 1 199 ? -51.136 -17.642 -28.104 1.00 29.55 199 ASN A O 1
ATOM 1570 N N . SER A 1 200 ? -49.262 -18.830 -27.695 1.00 29.73 200 SER A N 1
ATOM 1571 C CA . SER A 1 200 ? -49.997 -19.934 -27.072 1.00 30.08 200 SER A CA 1
ATOM 1572 C C . SER A 1 200 ? -50.540 -19.611 -25.674 1.00 30.48 200 SER A C 1
ATOM 1573 O O . SER A 1 200 ? -51.373 -20.358 -25.148 1.00 30.79 200 SER A O 1
ATOM 1576 N N . ILE A 1 201 ? -50.072 -18.506 -25.082 1.00 30.77 201 ILE A N 1
ATOM 1577 C CA . ILE A 1 201 ? -50.540 -18.052 -23.767 1.00 31.22 201 ILE A CA 1
ATOM 1578 C C . ILE A 1 201 ? -51.229 -16.676 -23.835 1.00 31.63 201 ILE A C 1
ATOM 1579 O O . ILE A 1 201 ? -51.723 -16.244 -24.884 1.00 31.91 201 ILE A O 1
ATOM 1584 N N . MET B 1 1 ? -49.355 8.024 20.779 1.00 28.20 1 MET B N 1
ATOM 1585 C CA . MET B 1 1 ? -48.290 9.061 20.695 1.00 28.06 1 MET B CA 1
ATOM 1586 C C . MET B 1 1 ? -46.950 8.495 20.221 1.00 26.27 1 MET B C 1
ATOM 1587 O O . MET B 1 1 ? -46.414 7.564 20.809 1.00 26.26 1 MET B O 1
ATOM 1592 N N . LYS B 1 2 ? -46.431 9.068 19.141 1.00 24.92 2 LYS B N 1
ATOM 1593 C CA . LYS B 1 2 ? -45.161 8.653 18.559 1.00 23.26 2 LYS B CA 1
ATOM 1594 C C . LYS B 1 2 ? -44.119 9.720 18.867 1.00 21.69 2 LYS B C 1
ATOM 1595 O O . LYS B 1 2 ? -44.194 10.844 18.371 1.00 21.47 2 LYS B O 1
ATOM 1601 N N . ILE B 1 3 ? -43.152 9.363 19.704 1.00 19.80 3 ILE B N 1
ATOM 1602 C CA . ILE B 1 3 ? -42.199 10.344 20.216 1.00 17.91 3 ILE B CA 1
ATOM 1603 C C . ILE B 1 3 ? -40.812 10.139 19.634 1.00 16.67 3 ILE B C 1
ATOM 1604 O O . ILE B 1 3 ? -40.164 9.122 19.864 1.00 16.51 3 ILE B O 1
ATOM 1609 N N . ALA B 1 4 ? -40.361 11.118 18.871 1.00 15.60 4 ALA B N 1
ATOM 1610 C CA . ALA B 1 4 ? -39.043 11.039 18.262 1.00 14.81 4 ALA B CA 1
ATOM 1611 C C . ALA B 1 4 ? -38.036 11.795 19.130 1.00 13.90 4 ALA B C 1
ATOM 1612 O O . ALA B 1 4 ? -38.289 12.928 19.530 1.00 13.35 4 ALA B O 1
ATOM 1614 N N . ILE B 1 5 ? -36.914 11.142 19.430 1.00 13.18 5 ILE B N 1
ATOM 1615 C CA . ILE B 1 5 ? -35.813 11.761 20.158 1.00 12.26 5 ILE B CA 1
ATOM 1616 C C . ILE B 1 5 ? -34.645 11.965 19.204 1.00 12.07 5 ILE B C 1
ATOM 1617 O O . ILE B 1 5 ? -34.082 11.015 18.675 1.00 12.34 5 ILE B O 1
ATOM 1622 N N . PHE B 1 6 ? -34.281 13.225 19.016 1.00 11.62 6 PHE B N 1
ATOM 1623 C CA . PHE B 1 6 ? -33.495 13.666 17.882 1.00 11.36 6 PHE B CA 1
ATOM 1624 C C . PHE B 1 6 ? -32.285 14.419 18.422 1.00 11.63 6 PHE B C 1
ATOM 1625 O O . PHE B 1 6 ? -32.413 15.298 19.277 1.00 11.90 6 PHE B O 1
ATOM 1633 N N . GLY B 1 7 ? -31.103 14.072 17.938 1.00 11.88 7 GLY B N 1
ATOM 1634 C CA . GLY B 1 7 ? -29.911 14.759 18.398 1.00 12.06 7 GLY B CA 1
ATOM 1635 C C . GLY B 1 7 ? -28.625 14.048 18.070 1.00 12.44 7 GLY B C 1
ATOM 1636 O O . GLY B 1 7 ? -28.614 12.862 17.770 1.00 12.28 7 GLY B O 1
ATOM 1637 N N . THR B 1 8 ? -27.537 14.799 18.141 1.00 13.23 8 THR B N 1
ATOM 1638 C CA . THR B 1 8 ? -26.212 14.311 17.810 1.00 14.18 8 THR B CA 1
ATOM 1639 C C . THR B 1 8 ? -25.686 13.279 18.818 1.00 14.43 8 THR B C 1
ATOM 1640 O O . THR B 1 8 ? -26.331 13.003 19.837 1.00 14.60 8 THR B O 1
ATOM 1644 N N . VAL B 1 9 ? -24.523 12.701 18.511 1.00 14.94 9 VAL B N 1
ATOM 1645 C CA . VAL B 1 9 ? -23.840 11.762 19.411 1.00 14.99 9 VAL B CA 1
ATOM 1646 C C . VAL B 1 9 ? -23.465 12.450 20.734 1.00 15.52 9 VAL B C 1
ATOM 1647 O O . VAL B 1 9 ? -22.776 13.476 20.739 1.00 15.77 9 VAL B O 1
ATOM 1651 N N . GLY B 1 10 ? -23.945 11.896 21.846 1.00 15.86 10 GLY B N 1
ATOM 1652 C CA . GLY B 1 10 ? -23.649 12.441 23.167 1.00 15.94 10 GLY B CA 1
ATOM 1653 C C . GLY B 1 10 ? -24.665 13.469 23.632 1.00 16.58 10 GLY B C 1
ATOM 1654 O O . GLY B 1 10 ? -24.471 14.096 24.679 1.00 16.39 10 GLY B O 1
ATOM 1655 N N . ALA B 1 11 ? -25.743 13.642 22.854 1.00 16.55 11 ALA B N 1
ATOM 1656 C CA . ALA B 1 11 ? -26.872 14.515 23.215 1.00 16.33 11 ALA B CA 1
ATOM 1657 C C . ALA B 1 11 ? -27.666 13.995 24.408 1.00 16.43 11 ALA B C 1
ATOM 1658 O O . ALA B 1 11 ? -28.328 14.773 25.114 1.00 16.13 11 ALA B O 1
ATOM 1660 N N . GLY B 1 12 ? -27.611 12.682 24.624 1.00 16.51 12 GLY B N 1
ATOM 1661 C CA . GLY B 1 12 ? -28.345 12.048 25.732 1.00 16.56 12 GLY B CA 1
ATOM 1662 C C . GLY B 1 12 ? -29.676 11.432 25.336 1.00 16.73 12 GLY B C 1
ATOM 1663 O O . GLY B 1 12 ? -30.578 11.298 26.171 1.00 17.17 12 GLY B O 1
ATOM 1664 N N . LYS B 1 13 ? -29.794 11.039 24.068 1.00 16.85 13 LYS B N 1
ATOM 1665 C CA . LYS B 1 13 ? -31.027 10.450 23.543 1.00 16.73 13 LYS B CA 1
ATOM 1666 C C . LYS B 1 13 ? -31.487 9.194 24.286 1.00 17.18 13 LYS B C 1
ATOM 1667 O O . LYS B 1 13 ? -32.681 9.048 24.592 1.00 16.76 13 LYS B O 1
ATOM 1673 N N . SER B 1 14 ? -30.559 8.286 24.581 1.00 17.35 14 SER B N 1
ATOM 1674 C CA . SER B 1 14 ? -30.975 7.019 25.171 1.00 17.94 14 SER B CA 1
ATOM 1675 C C . SER B 1 14 ? -31.349 7.187 26.650 1.00 17.66 14 SER B C 1
ATOM 1676 O O . SER B 1 14 ? -32.291 6.550 27.142 1.00 17.90 14 SER B O 1
ATOM 1679 N N . THR B 1 15 ? -30.652 8.093 27.328 1.00 17.71 15 THR B N 1
ATOM 1680 C CA . THR B 1 15 ? -30.994 8.482 28.700 1.00 17.56 15 THR B CA 1
ATOM 1681 C C . THR B 1 15 ? -32.392 9.115 28.773 1.00 17.41 15 THR B C 1
ATOM 1682 O O . THR B 1 15 ? -33.232 8.695 29.571 1.00 16.96 15 THR B O 1
ATOM 1686 N N . ILE B 1 16 ? -32.631 10.121 27.932 1.00 17.36 16 ILE B N 1
ATOM 1687 C CA . ILE B 1 16 ? -33.949 10.764 27.822 1.00 17.20 16 ILE B CA 1
ATOM 1688 C C . ILE B 1 16 ? -35.071 9.783 27.459 1.00 17.27 16 ILE B C 1
ATOM 1689 O O . ILE B 1 16 ? -36.126 9.782 28.097 1.00 16.71 16 ILE B O 1
ATOM 1694 N N . SER B 1 17 ? -34.837 8.946 26.446 1.00 17.83 17 SER B N 1
ATOM 1695 C CA . SER B 1 17 ? -35.784 7.881 26.091 1.00 18.38 17 SER B CA 1
ATOM 1696 C C . SER B 1 17 ? -36.186 7.038 27.310 1.00 18.76 17 SER B C 1
ATOM 1697 O O . SER B 1 17 ? -37.382 6.863 27.582 1.00 19.10 17 SER B O 1
ATOM 1700 N N . ALA B 1 18 ? -35.190 6.535 28.044 1.00 18.77 18 ALA B N 1
ATOM 1701 C CA . ALA B 1 18 ? -35.434 5.723 29.233 1.00 19.41 18 ALA B CA 1
ATOM 1702 C C . ALA B 1 18 ? -36.272 6.469 30.267 1.00 19.78 18 ALA B C 1
ATOM 1703 O O . ALA B 1 18 ? -37.240 5.924 30.802 1.00 19.91 18 ALA B O 1
ATOM 1705 N N . GLU B 1 19 ? -35.915 7.721 30.526 1.00 20.32 19 GLU B N 1
ATOM 1706 C CA . GLU B 1 19 ? -36.674 8.549 31.465 1.00 21.00 19 GLU B CA 1
ATOM 1707 C C . GLU B 1 19 ? -38.124 8.776 31.040 1.00 20.91 19 GLU B C 1
ATOM 1708 O O . GLU B 1 19 ? -39.021 8.748 31.881 1.00 21.21 19 GLU B O 1
ATOM 1714 N N . ILE B 1 20 ? -38.361 8.973 29.744 1.00 21.13 20 ILE B N 1
ATOM 1715 C CA . ILE B 1 20 ? -39.734 9.105 29.236 1.00 21.26 20 ILE B CA 1
ATOM 1716 C C . ILE B 1 20 ? -40.493 7.771 29.313 1.00 21.86 20 ILE B C 1
ATOM 1717 O O . ILE B 1 20 ? -41.690 7.742 29.607 1.00 21.63 20 ILE B O 1
ATOM 1722 N N . SER B 1 21 ? -39.788 6.679 29.032 1.00 22.57 21 SER B N 1
ATOM 1723 C CA . SER B 1 21 ? -40.362 5.347 29.118 1.00 23.75 21 SER B CA 1
ATOM 1724 C C . SER B 1 21 ? -40.864 5.082 30.536 1.00 24.51 21 SER B C 1
ATOM 1725 O O . SER B 1 21 ? -41.988 4.615 30.716 1.00 24.17 21 SER B O 1
ATOM 1728 N N . LYS B 1 22 ? -40.033 5.408 31.526 1.00 25.45 22 LYS B N 1
ATOM 1729 C CA . LYS B 1 22 ? -40.379 5.264 32.940 1.00 26.75 22 LYS B CA 1
ATOM 1730 C C . LYS B 1 22 ? -41.684 5.964 33.315 1.00 27.06 22 LYS B C 1
ATOM 1731 O O . LYS B 1 22 ? -42.481 5.425 34.090 1.00 27.55 22 LYS B O 1
ATOM 1737 N N . LYS B 1 23 ? -41.889 7.16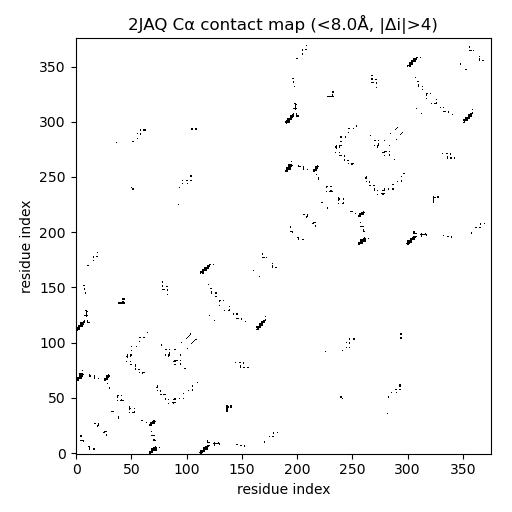1 32.767 1.00 27.44 23 LYS B N 1
ATOM 1738 C CA . LYS B 1 23 ? -43.049 7.989 33.101 1.00 27.59 23 LYS B CA 1
ATOM 1739 C C . LYS B 1 23 ? -44.321 7.635 32.331 1.00 27.54 23 LYS B C 1
ATOM 1740 O O . LYS B 1 23 ? -45.427 7.775 32.867 1.00 27.85 23 LYS B O 1
ATOM 1746 N N . LEU B 1 24 ? -44.170 7.174 31.090 1.00 26.95 24 LEU B N 1
ATOM 1747 C CA . LEU B 1 24 ? -45.331 6.879 30.243 1.00 26.61 24 LEU B CA 1
ATOM 1748 C C . LEU B 1 24 ? -45.578 5.383 30.066 1.00 26.68 24 LEU B C 1
ATOM 1749 O O . LEU B 1 24 ? -46.676 4.971 29.698 1.00 26.53 24 LEU B O 1
ATOM 1754 N N . GLY B 1 25 ? -44.557 4.575 30.335 1.00 26.73 25 GLY B N 1
ATOM 1755 C CA . GLY B 1 25 ? -44.659 3.133 30.169 1.00 27.08 25 GLY B CA 1
ATOM 1756 C C . GLY B 1 25 ? -44.510 2.678 28.727 1.00 27.36 25 GLY B C 1
ATOM 1757 O O . GLY B 1 25 ? -44.878 1.551 28.394 1.00 27.45 25 GLY B O 1
ATOM 1758 N N . TYR B 1 26 ? -43.967 3.541 27.871 1.00 27.58 26 TYR B N 1
ATOM 1759 C CA . TYR B 1 26 ? -43.845 3.223 26.443 1.00 28.14 26 TYR B CA 1
ATOM 1760 C C . TYR B 1 26 ? -42.642 2.352 26.082 1.00 28.12 26 TYR B C 1
ATOM 1761 O O . TYR B 1 26 ? -41.589 2.396 26.727 1.00 28.24 26 TYR B O 1
ATOM 1770 N N . GLU B 1 27 ? -42.816 1.568 25.026 1.00 28.44 27 GLU B N 1
ATOM 1771 C CA . GLU B 1 27 ? -41.717 0.870 24.375 1.00 28.88 27 GLU B CA 1
ATOM 1772 C C . GLU B 1 27 ? -40.736 1.860 23.728 1.00 28.31 27 GLU B C 1
ATOM 1773 O O . GLU B 1 27 ? -41.157 2.867 23.153 1.00 27.56 27 GLU B O 1
ATOM 1779 N N . ILE B 1 28 ? -39.442 1.554 23.822 1.00 28.13 28 ILE B N 1
ATOM 1780 C CA . ILE B 1 28 ? -38.395 2.348 23.174 1.00 28.34 28 ILE B CA 1
ATOM 1781 C C . ILE B 1 28 ? -37.854 1.657 21.924 1.00 29.12 28 ILE B C 1
ATOM 1782 O O . ILE B 1 28 ? -37.376 0.530 21.990 1.00 28.76 28 ILE B O 1
ATOM 1787 N N . PHE B 1 29 ? -37.915 2.351 20.793 1.00 30.34 29 PHE B N 1
ATOM 1788 C CA . PHE B 1 29 ? -37.262 1.887 19.576 1.00 31.94 29 PHE B CA 1
ATOM 1789 C C . PHE B 1 29 ? -35.786 2.264 19.546 1.00 32.47 29 PHE B C 1
ATOM 1790 O O . PHE B 1 29 ? -35.432 3.419 19.290 1.00 32.35 29 PHE B O 1
ATOM 1798 N N . LYS B 1 30 ? -34.940 1.276 19.824 1.00 33.20 30 LYS B N 1
ATOM 1799 C CA . LYS B 1 30 ? -33.498 1.443 19.850 1.00 33.90 30 LYS B CA 1
ATOM 1800 C C . LYS B 1 30 ? -32.861 0.650 18.726 1.00 34.37 30 LYS B C 1
ATOM 1801 O O . LYS B 1 30 ? -33.403 -0.364 18.279 1.00 34.47 30 LYS B O 1
ATOM 1807 N N . GLU B 1 31 ? -31.712 1.130 18.267 1.00 34.75 31 GLU B N 1
ATOM 1808 C CA . GLU B 1 31 ? -30.855 0.374 17.378 1.00 35.32 31 GLU B CA 1
ATOM 1809 C C . GLU B 1 31 ? -29.527 0.173 18.110 1.00 35.26 31 GLU B C 1
ATOM 1810 O O . GLU B 1 31 ? -28.661 1.059 18.107 1.00 35.06 31 GLU B O 1
ATOM 1816 N N . PRO B 1 32 ? -29.371 -0.993 18.763 1.00 35.13 32 PRO B N 1
ATOM 1817 C CA . PRO B 1 32 ? -28.237 -1.252 19.649 1.00 34.93 32 PRO B CA 1
ATOM 1818 C C . PRO B 1 32 ? -26.912 -1.247 18.885 1.00 34.78 32 PRO B C 1
ATOM 1819 O O . PRO B 1 32 ? -26.774 -1.932 17.867 1.00 34.78 32 PRO B O 1
ATOM 1823 N N . VAL B 1 33 ? -25.962 -0.457 19.376 1.00 34.50 33 VAL B N 1
ATOM 1824 C CA . VAL B 1 33 ? -24.638 -0.340 18.781 1.00 34.61 33 VAL B CA 1
ATOM 1825 C C . VAL B 1 33 ? -23.828 -1.642 18.867 1.00 34.72 33 VAL B C 1
ATOM 1826 O O . VAL B 1 33 ? -22.958 -1.895 18.032 1.00 34.74 33 VAL B O 1
ATOM 1830 N N . GLU B 1 34 ? -24.144 -2.465 19.867 1.00 34.91 34 GLU B N 1
ATOM 1831 C CA . GLU B 1 34 ? -23.453 -3.732 20.114 1.00 35.06 34 GLU B CA 1
ATOM 1832 C C . GLU B 1 34 ? -23.851 -4.802 19.089 1.00 34.92 34 GLU B C 1
ATOM 1833 O O . GLU B 1 34 ? -23.132 -5.782 18.884 1.00 35.10 34 GLU B O 1
ATOM 1839 N N . GLU B 1 35 ? -24.997 -4.606 18.444 1.00 34.54 35 GLU B N 1
ATOM 1840 C CA . GLU B 1 35 ? -25.480 -5.528 17.422 1.00 34.22 35 GLU B CA 1
ATOM 1841 C C . GLU B 1 35 ? -25.060 -5.099 16.014 1.00 33.29 35 GLU B C 1
ATOM 1842 O O . GLU B 1 35 ? -25.343 -5.797 15.041 1.00 33.42 35 GLU B O 1
ATOM 1848 N N . ASN B 1 36 ? -24.378 -3.957 15.921 1.00 32.34 36 ASN B N 1
ATOM 1849 C CA . ASN B 1 36 ? -23.894 -3.413 14.650 1.00 31.24 36 ASN B CA 1
ATOM 1850 C C . ASN B 1 36 ? -22.557 -4.038 14.233 1.00 30.90 36 ASN B C 1
ATOM 1851 O O . ASN B 1 36 ? -21.524 -3.739 14.832 1.00 30.89 36 ASN B O 1
ATOM 1856 N N . PRO B 1 37 ? -22.569 -4.889 13.183 1.00 30.46 37 PRO B N 1
ATOM 1857 C CA . PRO B 1 37 ? -21.370 -5.643 12.803 1.00 30.09 37 PRO B CA 1
ATOM 1858 C C . PRO B 1 37 ? -20.247 -4.769 12.247 1.00 29.57 37 PRO B C 1
ATOM 1859 O O . PRO B 1 37 ? -19.117 -5.234 12.123 1.00 29.64 37 PRO B O 1
ATOM 1863 N N . TYR B 1 38 ? -20.561 -3.514 11.934 1.00 29.27 38 TYR B N 1
ATOM 1864 C CA . TYR B 1 38 ? -19.606 -2.572 11.349 1.00 28.70 38 TYR B CA 1
ATOM 1865 C C . TYR B 1 38 ? -18.953 -1.635 12.359 1.00 28.80 38 TYR B C 1
ATOM 1866 O O . TYR B 1 38 ? -17.910 -1.037 12.070 1.00 28.60 38 TYR B O 1
ATOM 1875 N N . PHE B 1 39 ? -19.570 -1.506 13.530 1.00 28.91 39 PHE B N 1
ATOM 1876 C CA . PHE B 1 39 ? -19.193 -0.487 14.505 1.00 29.30 39 PHE B CA 1
ATOM 1877 C C . PHE B 1 39 ? -17.735 -0.574 14.972 1.00 29.96 39 PHE B C 1
ATOM 1878 O O . PHE B 1 39 ? -17.047 0.449 15.043 1.00 29.45 39 PHE B O 1
ATOM 1886 N N . GLU B 1 40 ? -17.277 -1.797 15.258 1.00 30.83 40 GLU B N 1
ATOM 1887 C CA . GLU B 1 40 ? -15.903 -2.057 15.729 1.00 32.18 40 GLU B CA 1
ATOM 1888 C C . GLU B 1 40 ? -14.805 -1.457 14.840 1.00 31.87 40 GLU B C 1
ATOM 1889 O O . GLU B 1 40 ? -13.780 -0.996 15.351 1.00 32.05 40 GLU B O 1
ATOM 1895 N N . GLN B 1 41 ? -15.035 -1.460 13.524 1.00 31.72 41 GLN B N 1
ATOM 1896 C CA . GLN B 1 41 ? -14.042 -1.023 12.531 1.00 31.62 41 GLN B CA 1
ATOM 1897 C C . GLN B 1 41 ? -14.372 0.320 11.871 1.00 31.16 41 GLN B C 1
ATOM 1898 O O . GLN B 1 41 ? -13.539 0.904 11.170 1.00 30.63 41 GLN B O 1
ATOM 1904 N N . TYR B 1 42 ? -15.599 0.780 12.092 1.00 30.77 42 TYR B N 1
ATOM 1905 C CA . TYR B 1 42 ? -16.133 1.983 11.473 1.00 30.49 42 TYR B CA 1
ATOM 1906 C C . TYR B 1 42 ? -15.206 3.200 11.597 1.00 30.29 42 TYR B C 1
ATOM 1907 O O . TYR B 1 42 ? -14.792 3.782 10.586 1.00 30.17 42 TYR B O 1
ATOM 1916 N N . TYR B 1 43 ? -14.871 3.562 12.832 1.00 29.93 43 TYR B N 1
ATOM 1917 C CA . TYR B 1 43 ? -14.125 4.794 13.103 1.00 29.84 43 TYR B CA 1
ATOM 1918 C C . TYR B 1 43 ? -12.628 4.713 12.788 1.00 30.49 43 TYR B C 1
ATOM 1919 O O . TYR B 1 43 ? -11.979 5.747 12.627 1.00 30.35 43 TYR B O 1
ATOM 1928 N N . LYS B 1 44 ? -12.098 3.489 12.705 1.00 31.42 44 LYS B N 1
ATOM 1929 C CA . LYS B 1 44 ? -10.691 3.247 12.345 1.00 32.51 44 LYS B CA 1
ATOM 1930 C C . LYS B 1 44 ? -10.361 3.747 10.940 1.00 32.97 44 LYS B C 1
ATOM 1931 O O . LYS B 1 44 ? -9.286 4.310 10.718 1.00 33.11 44 LYS B O 1
ATOM 1937 N N . ASP B 1 45 ? -11.282 3.524 9.999 1.00 33.58 45 ASP B N 1
ATOM 1938 C CA . ASP B 1 45 ? -11.164 4.070 8.645 1.00 34.10 45 ASP B CA 1
ATOM 1939 C C . ASP B 1 45 ? -12.532 4.397 8.038 1.00 34.16 45 ASP B C 1
ATOM 1940 O O . ASP B 1 45 ? -13.205 3.527 7.486 1.00 34.21 45 ASP B O 1
ATOM 1945 N N . LEU B 1 46 ? -12.915 5.668 8.143 1.00 34.25 46 LEU B N 1
ATOM 1946 C CA . LEU B 1 46 ? -14.190 6.164 7.635 1.00 34.19 46 LEU B CA 1
ATOM 1947 C C . LEU B 1 46 ? -14.314 6.015 6.114 1.00 34.62 46 LEU B C 1
ATOM 1948 O O . LEU B 1 46 ? -15.325 5.503 5.619 1.00 34.39 46 LEU B O 1
ATOM 1953 N N . LYS B 1 47 ? -13.279 6.430 5.382 1.00 35.04 47 LYS B N 1
ATOM 1954 C CA . LYS B 1 47 ? -13.222 6.247 3.923 1.00 35.39 47 LYS B CA 1
ATOM 1955 C C . LYS B 1 47 ? -13.617 4.835 3.496 1.00 35.14 47 LYS B C 1
ATOM 1956 O O . LYS B 1 47 ? -14.379 4.656 2.540 1.00 35.44 47 LYS B O 1
ATOM 1962 N N . LYS B 1 48 ? -13.111 3.834 4.210 1.00 34.74 48 LYS B N 1
ATOM 1963 C CA . LYS B 1 48 ? -13.409 2.447 3.866 1.00 34.52 48 LYS B CA 1
ATOM 1964 C C . LYS B 1 48 ? -14.787 1.972 4.330 1.00 33.67 48 LYS B C 1
ATOM 1965 O O . LYS B 1 48 ? -15.440 1.196 3.629 1.00 33.36 48 LYS B O 1
ATOM 1971 N N . THR B 1 49 ? -15.225 2.435 5.499 1.00 32.75 49 THR B N 1
ATOM 1972 C CA . THR B 1 49 ? -16.393 1.843 6.157 1.00 32.16 49 THR B CA 1
ATOM 1973 C C . THR B 1 49 ? -17.733 2.585 5.995 1.00 31.18 49 THR B C 1
ATOM 1974 O O . THR B 1 49 ? -18.777 1.947 6.037 1.00 31.06 49 THR B O 1
ATOM 1978 N N . VAL B 1 50 ? -17.700 3.906 5.808 1.00 30.24 50 VAL B N 1
ATOM 1979 C CA . VAL B 1 50 ? -18.911 4.751 5.851 1.00 29.59 50 VAL B CA 1
ATOM 1980 C C . VAL B 1 50 ? -20.096 4.239 5.008 1.00 29.05 50 VAL B C 1
ATOM 1981 O O . VAL B 1 50 ? -21.175 3.985 5.550 1.00 29.11 50 VAL B O 1
ATOM 1985 N N . PHE B 1 51 ? -19.889 4.093 3.697 1.00 28.35 51 PHE B N 1
ATOM 1986 C CA . PHE B 1 51 ? -20.945 3.654 2.779 1.00 27.67 51 PHE B CA 1
ATOM 1987 C C . PHE B 1 51 ? -21.629 2.387 3.288 1.00 27.44 51 PHE B C 1
ATOM 1988 O O . PHE B 1 51 ? -22.843 2.383 3.472 1.00 27.26 51 PHE B O 1
ATOM 1996 N N . LYS B 1 52 ? -20.846 1.330 3.530 1.00 27.26 52 LYS B N 1
ATOM 1997 C CA . LYS B 1 52 ? -21.362 0.063 4.077 1.00 27.39 52 LYS B CA 1
ATOM 1998 C C . LYS B 1 52 ? -22.141 0.250 5.380 1.00 26.95 52 LYS B C 1
ATOM 1999 O O . LYS B 1 52 ? -23.220 -0.320 5.560 1.00 27.11 52 LYS B O 1
ATOM 2005 N N . MET B 1 53 ? -21.578 1.034 6.291 1.00 26.42 53 MET B N 1
ATOM 2006 C CA . MET B 1 53 ? -22.225 1.319 7.561 1.00 26.22 53 MET B CA 1
ATOM 2007 C C . MET B 1 53 ? -23.572 2.024 7.364 1.00 25.80 53 MET B C 1
ATOM 2008 O O . MET B 1 53 ? -24.565 1.654 7.989 1.00 25.13 53 MET B O 1
ATOM 2013 N N . GLN B 1 54 ? -23.599 3.029 6.489 1.00 25.43 54 GLN B N 1
ATOM 2014 C CA . GLN B 1 54 ? -24.797 3.844 6.320 1.00 25.29 54 GLN B CA 1
ATOM 2015 C C . GLN B 1 54 ? -25.942 3.123 5.601 1.00 25.73 54 GLN B C 1
ATOM 2016 O O . GLN B 1 54 ? -27.106 3.428 5.845 1.00 26.10 54 GLN B O 1
ATOM 2022 N N . ILE B 1 55 ? -25.614 2.151 4.748 1.00 25.78 55 ILE B N 1
ATOM 2023 C CA . ILE B 1 55 ? -26.628 1.280 4.139 1.00 25.71 55 ILE B CA 1
ATOM 2024 C C . ILE B 1 55 ? -27.176 0.317 5.186 1.00 26.06 55 ILE B C 1
ATOM 2025 O O . ILE B 1 55 ? -28.397 0.093 5.278 1.00 26.33 55 ILE B O 1
ATOM 2030 N N . TYR B 1 56 ? -26.270 -0.247 5.980 1.00 26.01 56 TYR B N 1
ATOM 2031 C CA . TYR B 1 56 ? -26.668 -1.064 7.110 1.00 26.19 56 TYR B CA 1
ATOM 2032 C C . TYR B 1 56 ? -27.637 -0.313 8.038 1.00 26.33 56 TYR B C 1
ATOM 2033 O O . TYR B 1 56 ? -28.628 -0.882 8.505 1.00 26.27 56 TYR B O 1
ATOM 2042 N N . MET B 1 57 ? -27.333 0.954 8.319 1.00 26.74 57 MET B N 1
ATOM 2043 C CA . MET B 1 57 ? -28.189 1.784 9.170 1.00 27.16 57 MET B CA 1
ATOM 2044 C C . MET B 1 57 ? -29.601 1.920 8.589 1.00 27.60 57 MET B C 1
ATOM 2045 O O . MET B 1 57 ? -30.586 1.721 9.305 1.00 27.35 57 MET B O 1
ATOM 2050 N N . LEU B 1 58 ? -29.690 2.236 7.297 1.00 28.28 58 LEU B N 1
ATOM 2051 C CA . LEU B 1 58 ? -30.980 2.318 6.613 1.00 29.78 58 LEU B CA 1
ATOM 2052 C C . LEU B 1 58 ? -31.796 1.019 6.707 1.00 30.49 58 LEU B C 1
ATOM 2053 O O . LEU B 1 58 ? -32.968 1.070 7.057 1.00 30.25 58 LEU B O 1
ATOM 2058 N N . THR B 1 59 ? -31.158 -0.125 6.433 1.00 32.07 59 THR B N 1
ATOM 2059 C CA . THR B 1 59 ? -31.779 -1.464 6.543 1.00 33.40 59 THR B CA 1
ATOM 2060 C C . THR B 1 59 ? -32.341 -1.734 7.924 1.00 34.68 59 THR B C 1
ATOM 2061 O O . THR B 1 59 ? -33.519 -2.059 8.083 1.00 35.13 59 THR B O 1
ATOM 2065 N N . ALA B 1 60 ? -31.474 -1.620 8.925 1.00 36.05 60 ALA B N 1
ATOM 2066 C CA . ALA B 1 60 ? -31.843 -1.894 10.303 1.00 37.08 60 ALA B CA 1
ATOM 2067 C C . ALA B 1 60 ? -33.043 -1.047 10.742 1.00 37.97 60 ALA B C 1
ATOM 2068 O O . ALA B 1 60 ? -34.003 -1.568 11.319 1.00 38.29 60 ALA B O 1
ATOM 2070 N N . ARG B 1 61 ? -32.979 0.253 10.460 1.00 38.87 61 ARG B N 1
ATOM 2071 C CA . ARG B 1 61 ? -34.038 1.184 10.822 1.00 39.90 61 ARG B CA 1
ATOM 2072 C C . ARG B 1 61 ? -35.359 0.855 10.107 1.00 40.73 61 ARG B C 1
ATOM 2073 O O . ARG B 1 61 ? -36.431 1.053 10.671 1.00 41.00 61 ARG B O 1
ATOM 2081 N N . SER B 1 62 ? -35.272 0.339 8.882 1.00 41.68 62 SER B N 1
ATOM 2082 C CA . SER B 1 62 ? -36.456 -0.009 8.092 1.00 42.84 62 SER B CA 1
ATOM 2083 C C . SER B 1 62 ? -37.206 -1.219 8.654 1.00 43.77 62 SER B C 1
ATOM 2084 O O . SER B 1 62 ? -38.443 -1.237 8.667 1.00 43.77 62 SER B O 1
ATOM 2087 N N . LYS B 1 63 ? -36.451 -2.225 9.106 1.00 44.81 63 LYS B N 1
ATOM 2088 C CA . LYS B 1 63 ? -37.012 -3.429 9.734 1.00 45.65 63 LYS B CA 1
ATOM 2089 C C . LYS B 1 63 ? -37.715 -3.110 11.047 1.00 46.41 63 LYS B C 1
ATOM 2090 O O . LYS B 1 63 ? -38.712 -3.733 11.400 1.00 46.49 63 LYS B O 1
ATOM 2096 N N . GLN B 1 64 ? -37.185 -2.140 11.779 1.00 47.40 64 GLN B N 1
ATOM 2097 C CA . GLN B 1 64 ? -37.839 -1.679 12.990 1.00 48.46 64 GLN B CA 1
ATOM 2098 C C . GLN B 1 64 ? -39.137 -0.961 12.643 1.00 48.70 64 GLN B C 1
ATOM 2099 O O . GLN B 1 64 ? -40.042 -0.859 13.474 1.00 48.77 64 GLN B O 1
ATOM 2105 N N . LEU B 1 65 ? -39.228 -0.473 11.409 1.00 48.91 65 LEU B N 1
ATOM 2106 C CA . LEU B 1 65 ? -40.421 0.246 10.980 1.00 49.26 65 LEU B CA 1
ATOM 2107 C C . LEU B 1 65 ? -41.590 -0.673 10.643 1.00 49.30 65 LEU B C 1
ATOM 2108 O O . LEU B 1 65 ? -42.729 -0.349 10.975 1.00 49.50 65 LEU B O 1
ATOM 2113 N N . LYS B 1 66 ? -41.308 -1.810 10.006 1.00 49.46 66 LYS B N 1
ATOM 2114 C CA . LYS B 1 66 ? -42.345 -2.781 9.633 1.00 49.69 66 LYS B CA 1
ATOM 2115 C C . LYS B 1 66 ? -43.330 -3.053 10.778 1.00 49.87 66 LYS B C 1
ATOM 2116 O O . LYS B 1 66 ? -44.351 -2.369 10.914 1.00 49.93 66 LYS B O 1
ATOM 2122 N N . ASN B 1 73 ? -48.036 4.122 20.347 1.00 26.88 73 ASN B N 1
ATOM 2123 C CA . ASN B 1 73 ? -47.327 4.512 21.564 1.00 27.05 73 ASN B CA 1
ATOM 2124 C C . ASN B 1 73 ? -45.863 4.068 21.558 1.00 26.56 73 ASN B C 1
ATOM 2125 O O . ASN B 1 73 ? -45.530 2.974 22.024 1.00 26.41 73 ASN B O 1
ATOM 2130 N N . ILE B 1 74 ? -44.992 4.923 21.025 1.00 25.70 74 ILE B N 1
ATOM 2131 C CA . ILE B 1 74 ? -43.589 4.560 20.839 1.00 25.00 74 ILE B CA 1
ATOM 2132 C C . ILE B 1 74 ? -42.653 5.746 21.047 1.00 24.14 74 ILE B C 1
ATOM 2133 O O . ILE B 1 74 ? -42.967 6.885 20.685 1.00 24.29 74 ILE B O 1
ATOM 2138 N N . ILE B 1 75 ? -41.504 5.461 21.638 1.00 22.81 75 ILE B N 1
ATOM 2139 C CA . ILE B 1 75 ? -40.412 6.413 21.699 1.00 21.97 75 ILE B CA 1
ATOM 2140 C C . ILE B 1 75 ? -39.331 5.930 20.743 1.00 21.37 75 ILE B C 1
ATOM 2141 O O . ILE B 1 75 ? -38.839 4.806 20.876 1.00 21.13 75 ILE B O 1
ATOM 2146 N N . PHE B 1 76 ? -38.986 6.775 19.774 1.00 20.69 76 PHE B N 1
ATOM 2147 C CA . PHE B 1 76 ? -37.912 6.491 18.829 1.00 20.42 76 PHE B CA 1
ATOM 2148 C C . PHE B 1 76 ? -36.592 7.123 19.281 1.00 20.22 76 PHE B C 1
ATOM 2149 O O . PHE B 1 76 ? -36.443 8.345 19.279 1.00 20.05 76 PHE B O 1
ATOM 2157 N N . ASP B 1 77 ? -35.642 6.276 19.657 1.00 19.84 77 ASP B N 1
ATOM 2158 C CA . ASP B 1 77 ? -34.322 6.710 20.102 1.00 20.35 77 ASP B CA 1
ATOM 2159 C C . ASP B 1 77 ? -33.453 6.891 18.855 1.00 20.80 77 ASP B C 1
ATOM 2160 O O . ASP B 1 77 ? -32.801 5.947 18.391 1.00 21.03 77 ASP B O 1
ATOM 2165 N N . ARG B 1 78 ? -33.470 8.111 18.319 1.00 21.30 78 ARG B N 1
ATOM 2166 C CA . ARG B 1 78 ? -32.992 8.440 16.963 1.00 21.80 78 ARG B CA 1
ATOM 2167 C C . ARG B 1 78 ? -33.933 7.886 15.879 1.00 21.86 78 ARG B C 1
ATOM 2168 O O . ARG B 1 78 ? -34.535 6.823 16.049 1.00 22.34 78 ARG B O 1
ATOM 2176 N N . THR B 1 79 ? -34.066 8.630 14.786 1.00 21.68 79 THR B N 1
ATOM 2177 C CA . THR B 1 79 ? -35.011 8.336 13.714 1.00 21.83 79 THR B CA 1
ATOM 2178 C C . THR B 1 79 ? -34.299 8.082 12.392 1.00 22.04 79 THR B C 1
ATOM 2179 O O . THR B 1 79 ? -33.101 8.307 12.268 1.00 22.01 79 THR B O 1
ATOM 2183 N N . LEU B 1 80 ? -35.059 7.638 11.396 1.00 22.58 80 LEU B N 1
ATOM 2184 C CA . LEU B 1 80 ? -34.536 7.428 10.049 1.00 23.31 80 LEU B CA 1
ATOM 2185 C C . LEU B 1 80 ? -34.217 8.748 9.337 1.00 23.29 80 LEU B C 1
ATOM 2186 O O . LEU B 1 80 ? -33.428 8.781 8.390 1.00 24.01 80 LEU B O 1
ATOM 2191 N N . LEU B 1 81 ? -34.833 9.833 9.798 1.00 23.08 81 LEU B N 1
ATOM 2192 C CA . LEU B 1 81 ? -34.561 11.179 9.297 1.00 22.53 81 LEU B CA 1
ATOM 2193 C C . LEU B 1 81 ? -33.108 11.590 9.532 1.00 21.88 81 LEU B C 1
ATOM 2194 O O . LEU B 1 81 ? -32.557 12.430 8.811 1.00 21.88 81 LEU B O 1
ATOM 2199 N N . GLU B 1 82 ? -32.501 11.006 10.559 1.00 20.96 82 GLU B N 1
ATOM 2200 C CA . GLU B 1 82 ? -31.183 11.418 11.021 1.00 20.41 82 GLU B CA 1
ATOM 2201 C C . GLU B 1 82 ? -30.028 10.719 10.320 1.00 19.95 82 GLU B C 1
ATOM 2202 O O . GLU B 1 82 ? -28.936 11.264 10.239 1.00 19.74 82 GLU B O 1
ATOM 2208 N N . ASP B 1 83 ? -30.263 9.505 9.833 1.00 19.81 83 ASP B N 1
ATOM 2209 C CA . ASP B 1 83 ? -29.206 8.748 9.173 1.00 19.73 83 ASP B CA 1
ATOM 2210 C C . ASP B 1 83 ? -28.512 9.476 8.008 1.00 19.45 83 ASP B C 1
ATOM 2211 O O . ASP B 1 83 ? -27.281 9.479 7.954 1.00 19.30 83 ASP B O 1
ATOM 2216 N N . PRO B 1 84 ? -29.282 10.087 7.076 1.00 19.13 84 PRO B N 1
ATOM 2217 C CA . PRO B 1 84 ? -28.619 10.864 6.014 1.00 19.13 84 PRO B CA 1
ATOM 2218 C C . PRO B 1 84 ? -27.725 12.018 6.500 1.00 19.39 84 PRO B C 1
ATOM 2219 O O . PRO B 1 84 ? -26.843 12.454 5.753 1.00 18.83 84 PRO B O 1
ATOM 2223 N N . ILE B 1 85 ? -27.950 12.502 7.726 1.00 19.68 85 ILE B N 1
ATOM 2224 C CA . ILE B 1 85 ? -27.102 13.546 8.321 1.00 20.25 85 ILE B CA 1
ATOM 2225 C C . ILE B 1 85 ? -25.657 13.028 8.432 1.00 20.81 85 ILE B C 1
ATOM 2226 O O . ILE B 1 85 ? -24.701 13.742 8.128 1.00 20.81 85 ILE B O 1
ATOM 2231 N N . PHE B 1 86 ? -25.517 11.771 8.837 1.00 21.29 86 PHE B N 1
ATOM 2232 C CA . PHE B 1 86 ? -24.209 11.146 8.978 1.00 22.13 86 PHE B CA 1
ATOM 2233 C C . PHE B 1 86 ? -23.492 10.924 7.646 1.00 22.83 86 PHE B C 1
ATOM 2234 O O . PHE B 1 86 ? -22.268 11.013 7.586 1.00 22.73 86 PHE B O 1
ATOM 2242 N N . MET B 1 87 ? -24.252 10.643 6.587 1.00 23.86 87 MET B N 1
ATOM 2243 C CA . MET B 1 87 ? -23.675 10.519 5.252 1.00 24.83 87 MET B CA 1
ATOM 2244 C C . MET B 1 87 ? -23.218 11.871 4.722 1.00 25.05 87 MET B C 1
ATOM 2245 O O . MET B 1 87 ? -22.150 11.978 4.117 1.00 25.27 87 MET B O 1
ATOM 2250 N N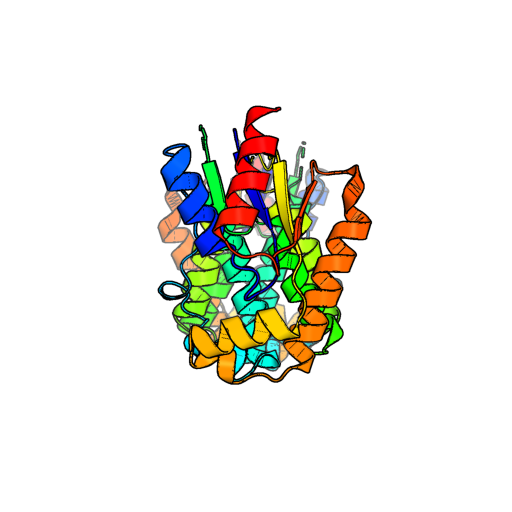 . LYS B 1 88 ? -24.033 12.897 4.960 1.00 25.37 88 LYS B N 1
ATOM 2251 C CA . LYS B 1 88 ? -23.721 14.271 4.569 1.00 25.91 88 LYS B CA 1
ATOM 2252 C C . LYS B 1 88 ? -22.420 14.763 5.208 1.00 26.00 88 LYS B C 1
ATOM 2253 O O . LYS B 1 88 ? -21.597 15.392 4.542 1.00 26.56 88 LYS B O 1
ATOM 2259 N N . VAL B 1 89 ? -22.245 14.459 6.490 1.00 26.15 89 VAL B N 1
ATOM 2260 C CA . VAL B 1 89 ? -21.047 14.819 7.244 1.00 26.60 89 VAL B CA 1
ATOM 2261 C C . VAL B 1 89 ? -19.788 14.142 6.677 1.00 27.04 89 VAL B C 1
ATOM 2262 O O . VAL B 1 89 ? -18.724 14.755 6.597 1.00 26.95 89 VAL B O 1
ATOM 2266 N N . ASN B 1 90 ? -19.908 12.877 6.307 1.00 27.28 90 ASN B N 1
ATOM 2267 C CA . ASN B 1 90 ? -18.778 12.166 5.733 1.00 27.87 90 ASN B CA 1
ATOM 2268 C C . ASN B 1 90 ? -18.444 12.614 4.306 1.00 28.32 90 ASN B C 1
ATOM 2269 O O . ASN B 1 90 ? -17.285 12.591 3.906 1.00 28.27 90 ASN B O 1
ATOM 2274 N N . TYR B 1 91 ? -19.459 13.055 3.563 1.00 29.06 91 TYR B N 1
ATOM 2275 C CA . TYR B 1 91 ? -19.256 13.693 2.261 1.00 29.72 91 TYR B CA 1
ATOM 2276 C C . TYR B 1 91 ? -18.601 15.077 2.411 1.00 30.27 91 TYR B C 1
ATOM 2277 O O . TYR B 1 91 ? -17.723 15.449 1.627 1.00 30.38 91 TYR B O 1
ATOM 2286 N N . ASP B 1 92 ? -19.010 15.821 3.435 1.00 30.90 92 ASP B N 1
ATOM 2287 C CA . ASP B 1 92 ? -18.420 17.128 3.737 1.00 31.41 92 ASP B CA 1
ATOM 2288 C C . ASP B 1 92 ? -16.950 17.032 4.132 1.00 31.70 92 ASP B C 1
ATOM 2289 O O . ASP B 1 92 ? -16.167 17.958 3.885 1.00 31.66 92 ASP B O 1
ATOM 2294 N N . LEU B 1 93 ? -16.593 15.907 4.748 1.00 32.14 93 LEU B N 1
ATOM 2295 C CA . LEU B 1 93 ? -15.244 15.662 5.243 1.00 32.68 93 LEU B CA 1
ATOM 2296 C C . LEU B 1 93 ? -14.451 14.777 4.278 1.00 33.04 93 LEU B C 1
ATOM 2297 O O . LEU B 1 93 ? -13.388 14.250 4.626 1.00 33.21 93 LEU B O 1
ATOM 2302 N N . ASN B 1 94 ? -14.988 14.613 3.070 1.00 33.59 94 ASN B N 1
ATOM 2303 C CA . ASN B 1 94 ? -14.344 13.845 1.998 1.00 33.99 94 ASN B CA 1
ATOM 2304 C C . ASN B 1 94 ? -14.081 12.375 2.332 1.00 34.14 94 ASN B C 1
ATOM 2305 O O . ASN B 1 94 ? -13.157 11.756 1.796 1.00 34.19 94 ASN B O 1
ATOM 2310 N N . ASN B 1 95 ? -14.909 11.829 3.218 1.00 34.25 95 ASN B N 1
ATOM 2311 C CA . ASN B 1 95 ? -14.890 10.407 3.539 1.00 34.43 95 ASN B CA 1
ATOM 2312 C C . ASN B 1 95 ? -15.741 9.612 2.563 1.00 34.43 95 ASN B C 1
ATOM 2313 O O . ASN B 1 95 ? -15.677 8.376 2.524 1.00 34.32 95 ASN B O 1
ATOM 2318 N N . VAL B 1 96 ? -16.552 10.346 1.800 1.00 34.59 96 VAL B N 1
ATOM 2319 C CA . VAL B 1 96 ? -17.382 9.814 0.723 1.00 34.60 96 VAL B CA 1
ATOM 2320 C C . VAL B 1 96 ? -17.273 10.779 -0.470 1.00 34.37 96 VAL B C 1
ATOM 2321 O O . VAL B 1 96 ? -17.296 12.005 -0.292 1.00 34.48 96 VAL B O 1
ATOM 2325 N N . ASP B 1 97 ? -17.140 10.230 -1.676 1.00 33.93 97 ASP B N 1
ATOM 2326 C CA . ASP B 1 97 ? -17.116 11.046 -2.894 1.00 33.64 97 ASP B CA 1
ATOM 2327 C C . ASP B 1 97 ? -18.530 11.389 -3.396 1.00 33.33 97 ASP B C 1
ATOM 2328 O O . ASP B 1 97 ? -19.524 10.883 -2.872 1.00 33.42 97 ASP B O 1
ATOM 2333 N N . GLN B 1 98 ? -18.601 12.251 -4.405 1.00 33.30 98 GLN B N 1
ATOM 2334 C CA . GLN B 1 98 ? -19.858 12.679 -5.021 1.00 33.21 98 GLN B CA 1
ATOM 2335 C C . GLN B 1 98 ? -20.752 11.515 -5.466 1.00 32.85 98 GLN B C 1
ATOM 2336 O O . GLN B 1 98 ? -21.959 11.508 -5.175 1.00 32.43 98 GLN B O 1
ATOM 2342 N N . THR B 1 99 ? -20.147 10.546 -6.164 1.00 32.09 99 THR B N 1
ATOM 2343 C CA . THR B 1 99 ? -20.856 9.407 -6.759 1.00 31.33 99 THR B CA 1
ATOM 2344 C C . THR B 1 99 ? -21.527 8.528 -5.713 1.00 30.75 99 THR B C 1
ATOM 2345 O O . THR B 1 99 ? -22.729 8.248 -5.815 1.00 30.65 99 THR B O 1
ATOM 2349 N N . ASP B 1 100 ? -20.752 8.102 -4.714 1.00 29.98 100 ASP B N 1
ATOM 2350 C CA . ASP B 1 100 ? -21.274 7.329 -3.592 1.00 29.37 100 ASP B CA 1
ATOM 2351 C C . ASP B 1 100 ? -22.350 8.090 -2.815 1.00 28.76 100 ASP B C 1
ATOM 2352 O O . ASP B 1 100 ? -23.317 7.489 -2.339 1.00 28.61 100 ASP B O 1
ATOM 2357 N N . TYR B 1 101 ? -22.180 9.405 -2.690 1.00 27.84 101 TYR B N 1
ATOM 2358 C CA . TYR B 1 101 ? -23.163 10.238 -1.998 1.00 27.50 101 TYR B CA 1
ATOM 2359 C C . TYR B 1 101 ? -24.476 10.308 -2.780 1.00 26.91 101 TYR B C 1
ATOM 2360 O O . TYR B 1 101 ? -25.550 10.091 -2.204 1.00 26.26 101 TYR B O 1
ATOM 2369 N N . ASN B 1 102 ? -24.380 10.587 -4.084 1.00 26.84 102 ASN B N 1
ATOM 2370 C CA . ASN B 1 102 ? -25.531 10.510 -4.997 1.00 27.11 102 ASN B CA 1
ATOM 2371 C C . ASN B 1 102 ? -26.242 9.163 -4.906 1.00 26.81 102 ASN B C 1
ATOM 2372 O O . ASN B 1 102 ? -27.461 9.117 -4.804 1.00 26.67 102 ASN B O 1
ATOM 2377 N N . THR B 1 103 ? -25.464 8.079 -4.946 1.00 26.76 103 THR B N 1
ATOM 2378 C CA . THR B 1 103 ? -25.988 6.712 -4.864 1.00 27.00 103 THR B CA 1
ATOM 2379 C C . THR B 1 103 ? -26.882 6.547 -3.647 1.00 26.99 103 THR B C 1
ATOM 2380 O O . THR B 1 103 ? -28.056 6.219 -3.786 1.00 26.92 103 THR B O 1
ATOM 2384 N N . TYR B 1 104 ? -26.313 6.806 -2.470 1.00 27.16 104 TYR B N 1
ATOM 2385 C CA . TYR B 1 104 ? -27.030 6.738 -1.206 1.00 27.25 104 TYR B CA 1
ATOM 2386 C C . TYR B 1 104 ? -28.247 7.661 -1.184 1.00 27.41 104 TYR B C 1
ATOM 2387 O O . TYR B 1 104 ? -29.337 7.233 -0.822 1.00 27.05 104 TYR B O 1
ATOM 2396 N N . ILE B 1 105 ? -28.052 8.916 -1.581 1.00 27.95 105 ILE B N 1
ATOM 2397 C CA . ILE B 1 105 ? -29.104 9.929 -1.530 1.00 28.70 105 ILE B CA 1
ATOM 2398 C C . ILE B 1 105 ? -30.315 9.559 -2.390 1.00 29.69 105 ILE B C 1
ATOM 2399 O O . ILE B 1 105 ? -31.461 9.621 -1.927 1.00 29.60 105 ILE B O 1
ATOM 2404 N N . ASP B 1 106 ? -30.049 9.185 -3.641 1.00 30.80 106 ASP B N 1
ATOM 2405 C CA . ASP B 1 106 ? -31.080 8.705 -4.551 1.00 31.97 106 ASP B CA 1
ATOM 2406 C C . ASP B 1 106 ? -31.686 7.424 -3.986 1.00 32.61 106 ASP B C 1
ATOM 2407 O O . ASP B 1 106 ? -32.903 7.249 -3.942 1.00 32.62 106 ASP B O 1
ATOM 2412 N N . PHE B 1 107 ? -30.797 6.540 -3.547 1.00 33.57 107 PHE B N 1
ATOM 2413 C CA . PHE B 1 107 ? -31.151 5.277 -2.934 1.00 34.42 107 PHE B CA 1
ATOM 2414 C C . PHE B 1 107 ? -32.025 5.468 -1.692 1.00 34.83 107 PHE B C 1
ATOM 2415 O O . PHE B 1 107 ? -32.937 4.680 -1.461 1.00 34.99 107 PHE B O 1
ATOM 2423 N N . TYR B 1 108 ? -31.745 6.517 -0.910 1.00 35.31 108 TYR B N 1
ATOM 2424 C CA . TYR B 1 108 ? -32.534 6.865 0.279 1.00 35.65 108 TYR B CA 1
ATOM 2425 C C . TYR B 1 108 ? -33.965 7.272 -0.062 1.00 36.34 108 TYR B C 1
ATOM 2426 O O . TYR B 1 108 ? -34.900 6.921 0.657 1.00 36.32 108 TYR B O 1
ATOM 2435 N N . ASN B 1 109 ? -34.133 8.017 -1.148 1.00 37.40 109 ASN B N 1
ATOM 2436 C CA . ASN B 1 109 ? -35.471 8.471 -1.558 1.00 38.49 109 ASN B CA 1
ATOM 2437 C C . ASN B 1 109 ? -36.241 7.465 -2.415 1.00 38.70 109 ASN B C 1
ATOM 2438 O O . ASN B 1 109 ? -37.463 7.380 -2.345 1.00 38.67 109 ASN B O 1
ATOM 2443 N N . ASN B 1 110 ? -35.517 6.690 -3.210 1.00 39.32 110 ASN B N 1
ATOM 2444 C CA . ASN B 1 110 ? -36.161 5.827 -4.193 1.00 39.82 110 ASN B CA 1
ATOM 2445 C C . ASN B 1 110 ? -36.214 4.358 -3.806 1.00 39.90 110 ASN B C 1
ATOM 2446 O O . ASN B 1 110 ? -36.784 3.542 -4.532 1.00 40.04 110 ASN B O 1
ATOM 2451 N N . VAL B 1 111 ? -35.610 4.020 -2.671 1.00 40.22 111 VAL B N 1
ATOM 2452 C CA . VAL B 1 111 ? -35.622 2.641 -2.178 1.00 40.55 111 VAL B CA 1
ATOM 2453 C C . VAL B 1 111 ? -36.083 2.597 -0.726 1.00 40.60 111 VAL B C 1
ATOM 2454 O O . VAL B 1 111 ? -37.058 1.920 -0.404 1.00 40.86 111 VAL B O 1
ATOM 2458 N N . VAL B 1 112 ? -35.384 3.329 0.139 1.00 40.74 112 VAL B N 1
ATOM 2459 C CA . VAL B 1 112 ? -35.697 3.345 1.563 1.00 40.72 112 VAL B CA 1
ATOM 2460 C C . VAL B 1 112 ? -36.999 4.091 1.820 1.00 40.94 112 VAL B C 1
ATOM 2461 O O . VAL B 1 112 ? -37.974 3.492 2.280 1.00 40.87 112 VAL B O 1
ATOM 2465 N N . LEU B 1 113 ? -37.015 5.383 1.494 1.00 41.14 113 LEU B N 1
ATOM 2466 C CA . LEU B 1 113 ? -38.178 6.232 1.739 1.00 41.65 113 LEU B CA 1
ATOM 2467 C C . LEU B 1 113 ? -39.413 5.680 1.034 1.00 42.05 113 LEU B C 1
ATOM 2468 O O . LEU B 1 113 ? -40.457 5.512 1.662 1.00 42.34 113 LEU B O 1
ATOM 2473 N N . LYS B 1 122 ? -46.095 4.555 8.996 1.00 41.46 122 LYS B N 1
ATOM 2474 C CA . LYS B 1 122 ? -45.592 5.609 8.125 1.00 41.13 122 LYS B CA 1
ATOM 2475 C C . LYS B 1 122 ? -44.210 6.078 8.617 1.00 41.05 122 LYS B C 1
ATOM 2476 O O . LYS B 1 122 ? -43.265 5.279 8.691 1.00 41.44 122 LYS B O 1
ATOM 2482 N N . LEU B 1 123 ? -44.105 7.366 8.945 1.00 40.41 123 LEU B N 1
ATOM 2483 C CA . LEU B 1 123 ? -42.896 7.998 9.471 1.00 39.63 123 LEU B CA 1
ATOM 2484 C C . LEU B 1 123 ? -43.321 9.230 10.255 1.00 38.66 123 LEU B C 1
ATOM 2485 O O . LEU B 1 123 ? -42.537 10.158 10.452 1.00 39.18 123 LEU B O 1
ATOM 2490 N N . SER B 1 124 ? -44.581 9.225 10.683 1.00 37.20 124 SER B N 1
ATOM 2491 C CA . SER B 1 124 ? -45.219 10.348 11.364 1.00 35.69 124 SER B CA 1
ATOM 2492 C C . SER B 1 124 ? -44.901 10.315 12.853 1.00 34.37 124 SER B C 1
ATOM 2493 O O . SER B 1 124 ? -44.978 9.261 13.483 1.00 34.88 124 SER B O 1
ATOM 2496 N N . PHE B 1 125 ? -44.530 11.470 13.400 1.00 32.23 125 PHE B N 1
ATOM 2497 C CA . PHE B 1 125 ? -44.259 11.620 14.823 1.00 29.77 125 PHE B CA 1
ATOM 2498 C C . PHE B 1 125 ? -45.120 12.740 15.361 1.00 28.27 125 PHE B C 1
ATOM 2499 O O . PHE B 1 125 ? -45.315 13.748 14.684 1.00 28.04 125 PHE B O 1
ATOM 2507 N N . ASP B 1 126 ? -45.621 12.560 16.581 1.00 26.12 126 ASP B N 1
ATOM 2508 C CA . ASP B 1 126 ? -46.411 13.576 17.261 1.00 24.48 126 ASP B CA 1
ATOM 2509 C C . ASP B 1 126 ? -45.547 14.729 17.764 1.00 23.01 126 ASP B C 1
ATOM 2510 O O . ASP B 1 126 ? -46.039 15.833 17.978 1.00 22.57 126 ASP B O 1
ATOM 2515 N N . ILE B 1 127 ? -44.258 14.442 17.947 1.00 21.17 127 ILE B N 1
ATOM 2516 C CA . ILE B 1 127 ? -43.278 15.373 18.486 1.00 18.99 127 ILE B CA 1
ATOM 2517 C C . ILE B 1 127 ? -41.886 14.851 18.119 1.00 18.17 127 ILE B C 1
ATOM 2518 O O . ILE B 1 127 ? -41.630 13.646 18.177 1.00 17.77 127 ILE B O 1
ATOM 2523 N N . VAL B 1 128 ? -41.008 15.762 17.706 1.00 16.85 128 VAL B N 1
ATOM 2524 C CA . VAL B 1 128 ? -39.605 15.441 17.477 1.00 15.50 128 VAL B CA 1
ATOM 2525 C C . VAL B 1 128 ? -38.796 16.246 18.482 1.00 14.99 128 VAL B C 1
ATOM 2526 O O . VAL B 1 128 ? -38.643 17.460 18.347 1.00 15.35 128 VAL B O 1
ATOM 2530 N N . ILE B 1 129 ? -38.285 15.569 19.501 1.00 14.03 129 ILE B N 1
ATOM 2531 C CA . ILE B 1 129 ? -37.573 16.250 20.578 1.00 13.28 129 ILE B CA 1
ATOM 2532 C C . ILE B 1 129 ? -36.103 16.420 20.211 1.00 13.08 129 ILE B C 1
ATOM 2533 O O . ILE B 1 129 ? -35.357 15.445 20.164 1.00 13.13 129 ILE B O 1
ATOM 2538 N N . TYR B 1 130 ? -35.712 17.662 19.919 1.00 13.01 130 TYR B N 1
ATOM 2539 C CA . TYR B 1 130 ? -34.328 17.984 19.555 1.00 12.80 130 TYR B CA 1
ATOM 2540 C C . TYR B 1 130 ? -33.535 18.329 20.809 1.00 12.81 130 TYR B C 1
ATOM 2541 O O . TYR B 1 130 ? -33.695 19.403 21.393 1.00 12.60 130 TYR B O 1
ATOM 2550 N N . LEU B 1 131 ? -32.703 17.383 21.226 1.00 13.05 131 LEU B N 1
ATOM 2551 C CA . LEU B 1 131 ? -31.827 17.576 22.358 1.00 13.54 131 LEU B CA 1
ATOM 2552 C C . LEU B 1 131 ? -30.609 18.335 21.860 1.00 14.27 131 LEU B C 1
ATOM 2553 O O . LEU B 1 131 ? -29.592 17.724 21.505 1.00 14.18 131 LEU B O 1
ATOM 2558 N N . ARG B 1 132 ? -30.742 19.664 21.799 1.00 15.25 132 ARG B N 1
ATOM 2559 C CA . ARG B 1 132 ? -29.663 20.541 21.329 1.00 16.21 132 ARG B CA 1
ATOM 2560 C C . ARG B 1 132 ? -28.612 20.669 22.415 1.00 16.69 132 ARG B C 1
ATOM 2561 O O . ARG B 1 132 ? -28.927 20.972 23.571 1.00 17.10 132 ARG B O 1
ATOM 2569 N N . VAL B 1 133 ? -27.366 20.442 22.018 1.00 17.18 133 VAL B N 1
ATOM 2570 C CA . VAL B 1 133 ? -26.252 20.292 22.939 1.00 17.68 133 VAL B CA 1
ATOM 2571 C C . VAL B 1 133 ? -24.999 20.906 22.293 1.00 18.74 133 VAL B C 1
ATOM 2572 O O . VAL B 1 133 ? -24.828 20.854 21.064 1.00 18.61 133 VAL B O 1
ATOM 2576 N N . SER B 1 134 ? -24.139 21.509 23.110 1.00 19.50 134 SER B N 1
ATOM 2577 C CA . SER B 1 134 ? -22.868 22.019 22.603 1.00 20.36 134 SER B CA 1
ATOM 2578 C C . SER B 1 134 ? -21.967 20.821 22.329 1.00 20.59 134 SER B C 1
ATOM 2579 O O . SER B 1 134 ? -22.130 19.759 22.933 1.00 20.67 134 SER B O 1
ATOM 2582 N N . THR B 1 135 ? -21.031 20.991 21.404 1.00 21.11 135 THR B N 1
ATOM 2583 C CA . THR B 1 135 ? -20.122 19.920 21.020 1.00 21.57 135 THR B CA 1
ATOM 2584 C C . THR B 1 135 ? -19.228 19.511 22.195 1.00 22.11 135 THR B C 1
ATOM 2585 O O . THR B 1 135 ? -18.959 18.322 22.400 1.00 22.49 135 THR B O 1
ATOM 2589 N N . LYS B 1 136 ? -18.797 20.504 22.970 1.00 22.73 136 LYS B N 1
ATOM 2590 C CA . LYS B 1 136 ? -18.021 20.292 24.187 1.00 23.27 136 LYS B CA 1
ATOM 2591 C C . LYS B 1 136 ? -18.677 19.307 25.142 1.00 22.90 136 LYS B C 1
ATOM 2592 O O . LYS B 1 136 ? -18.053 18.326 25.548 1.00 23.26 136 LYS B O 1
ATOM 2598 N N . THR B 1 137 ? -19.931 19.576 25.502 1.00 22.69 137 THR B N 1
ATOM 2599 C CA . THR B 1 137 ? -20.713 18.672 26.357 1.00 22.49 137 THR B CA 1
ATOM 2600 C C . THR B 1 137 ? -20.899 17.297 25.705 1.00 22.41 137 THR B C 1
ATOM 2601 O O . THR B 1 137 ? -20.705 16.270 26.359 1.00 22.35 137 THR B O 1
ATOM 2605 N N . ALA B 1 138 ? -21.226 17.284 24.413 1.00 22.30 138 ALA B N 1
ATOM 2606 C CA . ALA B 1 138 ? -21.370 16.034 23.664 1.00 22.32 138 ALA B CA 1
ATOM 2607 C C . ALA B 1 138 ? -20.099 15.184 23.731 1.00 22.36 138 ALA B C 1
ATOM 2608 O O . ALA B 1 138 ? -20.166 13.986 23.989 1.00 22.34 138 ALA B O 1
ATOM 2610 N N . ILE B 1 139 ? -18.946 15.810 23.507 1.00 22.76 139 ILE B N 1
ATOM 2611 C CA . ILE B 1 139 ? -17.665 15.108 23.604 1.00 23.25 139 ILE B CA 1
ATOM 2612 C C . ILE B 1 139 ? -17.398 14.543 25.001 1.00 23.36 139 ILE B C 1
ATOM 2613 O O . ILE B 1 139 ? -16.988 13.394 25.135 1.00 23.76 139 ILE B O 1
ATOM 2618 N N . SER B 1 140 ? -17.647 15.334 26.041 1.00 23.73 140 SER B N 1
ATOM 2619 C CA . SER B 1 140 ? -17.360 14.869 27.396 1.00 23.98 140 SER B CA 1
ATOM 2620 C C . SER B 1 140 ? -18.306 13.729 27.806 1.00 24.01 140 SER B C 1
ATOM 2621 O O . SER B 1 140 ? -17.925 12.848 28.575 1.00 24.35 140 SER B O 1
ATOM 2624 N N . ARG B 1 141 ? -19.523 13.736 27.267 1.00 23.97 141 ARG B N 1
ATOM 2625 C CA . ARG B 1 141 ? -20.443 12.604 27.433 1.00 24.31 141 ARG B CA 1
ATOM 2626 C C . ARG B 1 141 ? -19.955 11.346 26.694 1.00 24.40 141 ARG B C 1
ATOM 2627 O O . ARG B 1 141 ? -20.119 10.236 27.187 1.00 24.09 141 ARG B O 1
ATOM 2635 N N . ILE B 1 142 ? -19.357 11.547 25.517 1.00 24.80 142 ILE B N 1
ATOM 2636 C CA . ILE B 1 142 ? -18.723 10.487 24.728 1.00 25.24 142 ILE B CA 1
ATOM 2637 C C . ILE B 1 142 ? -17.539 9.886 25.483 1.00 25.79 142 ILE B C 1
ATOM 2638 O O . ILE B 1 142 ? -17.417 8.662 25.575 1.00 25.98 142 ILE B O 1
ATOM 2643 N N . LYS B 1 143 ? -16.680 10.750 26.026 1.00 26.54 143 LYS B N 1
ATOM 2644 C CA . LYS B 1 143 ? -15.532 10.314 26.843 1.00 27.06 143 LYS B CA 1
ATOM 2645 C C . LYS B 1 143 ? -15.959 9.556 28.102 1.00 27.23 143 LYS B C 1
ATOM 2646 O O . LYS B 1 143 ? -15.408 8.495 28.399 1.00 27.39 143 LYS B O 1
ATOM 2652 N N . LYS B 1 144 ? -16.939 10.100 28.825 1.00 27.73 144 LYS B N 1
ATOM 2653 C CA . LYS B 1 144 ? -17.498 9.446 30.012 1.00 28.18 144 LYS B CA 1
ATOM 2654 C C . LYS B 1 144 ? -18.028 8.045 29.713 1.00 28.16 144 LYS B C 1
ATOM 2655 O O . LYS B 1 144 ? -17.703 7.095 30.428 1.00 28.50 144 LYS B O 1
ATOM 2661 N N . ARG B 1 145 ? -18.845 7.927 28.663 1.00 27.95 145 ARG B N 1
ATOM 2662 C CA . ARG B 1 145 ? -19.402 6.643 28.243 1.00 27.63 145 ARG B CA 1
ATOM 2663 C C . ARG B 1 145 ? -18.271 5.656 27.939 1.00 27.65 145 ARG B C 1
ATOM 2664 O O . ARG B 1 145 ? -18.351 4.477 28.297 1.00 27.34 145 ARG B O 1
ATOM 2672 N N . GLY B 1 146 ? -17.220 6.157 27.292 1.00 27.68 146 GLY B N 1
ATOM 2673 C CA . GLY B 1 146 ? -15.994 5.402 27.087 1.00 28.08 146 GLY B CA 1
ATOM 2674 C C . GLY B 1 146 ? -15.985 4.336 26.002 1.00 28.48 146 GLY B C 1
ATOM 2675 O O . GLY B 1 146 ? -15.165 3.422 26.061 1.00 28.30 146 GLY B O 1
ATOM 2676 N N . ARG B 1 147 ? -16.881 4.439 25.015 1.00 28.81 147 ARG B N 1
ATOM 2677 C CA . ARG B 1 147 ? -16.790 3.596 23.809 1.00 28.84 147 ARG B CA 1
ATOM 2678 C C . ARG B 1 147 ? -15.447 3.827 23.114 1.00 29.31 147 ARG B C 1
ATOM 2679 O O . ARG B 1 147 ? -15.212 4.886 22.520 1.00 29.26 147 ARG B O 1
ATOM 2687 N N . SER B 1 148 ? -14.571 2.827 23.214 1.00 29.73 148 SER B N 1
ATOM 2688 C CA . SER B 1 148 ? -13.264 2.813 22.561 1.00 30.27 148 SER B CA 1
ATOM 2689 C C . SER B 1 148 ? -13.301 3.279 21.111 1.00 30.19 148 SER B C 1
ATOM 2690 O O . SER B 1 148 ? -12.422 4.023 20.677 1.00 30.11 148 SER B O 1
ATOM 2693 N N . GLU B 1 149 ? -14.317 2.825 20.370 1.00 30.32 149 GLU B N 1
ATOM 2694 C CA . GLU B 1 149 ? -14.477 3.145 18.945 1.00 30.17 149 GLU B CA 1
ATOM 2695 C C . GLU B 1 149 ? -14.655 4.643 18.701 1.00 30.11 149 GLU B C 1
ATOM 2696 O O . GLU B 1 149 ? -14.027 5.212 17.804 1.00 30.09 149 GLU B O 1
ATOM 2702 N N . GLU B 1 150 ? -15.490 5.275 19.523 1.00 29.98 150 GLU B N 1
ATOM 2703 C CA . GLU B 1 150 ? -15.776 6.709 19.410 1.00 29.91 150 GLU B CA 1
ATOM 2704 C C . GLU B 1 150 ? -14.614 7.595 19.870 1.00 30.10 150 GLU B C 1
ATOM 2705 O O . GLU B 1 150 ? -14.482 8.738 19.427 1.00 29.85 150 GLU B O 1
ATOM 2711 N N . LEU B 1 151 ? -13.768 7.052 20.743 1.00 30.56 151 LEU B N 1
ATOM 2712 C CA . LEU B 1 151 ? -12.595 7.763 21.257 1.00 30.99 151 LEU B CA 1
ATOM 2713 C C . LEU B 1 151 ? -11.554 8.064 20.174 1.00 31.62 151 LEU B C 1
ATOM 2714 O O . LEU B 1 151 ? -10.739 8.977 20.323 1.00 31.72 151 LEU B O 1
ATOM 2719 N N . LEU B 1 152 ? -11.618 7.315 19.075 1.00 32.17 152 LEU B N 1
ATOM 2720 C CA . LEU B 1 152 ? -10.587 7.343 18.034 1.00 32.59 152 LEU B CA 1
ATOM 2721 C C . LEU B 1 152 ? -10.602 8.586 17.136 1.00 32.64 152 LEU B C 1
ATOM 2722 O O . LEU B 1 152 ? -9.555 9.216 16.951 1.00 33.08 152 LEU B O 1
ATOM 2727 N N . ILE B 1 153 ? -11.761 8.949 16.582 1.00 32.26 153 ILE B N 1
ATOM 2728 C CA . ILE B 1 153 ? -11.825 10.144 15.725 1.00 31.83 153 ILE B CA 1
ATOM 2729 C C . ILE B 1 153 ? -11.713 11.434 16.540 1.00 31.81 153 ILE B C 1
ATOM 2730 O O . ILE B 1 153 ? -11.978 11.447 17.746 1.00 31.92 153 ILE B O 1
ATOM 2735 N N . GLY B 1 154 ? -11.322 12.515 15.870 1.00 31.71 154 GLY B N 1
ATOM 2736 C CA . GLY B 1 154 ? -11.080 13.794 16.531 1.00 31.29 154 GLY B CA 1
ATOM 2737 C C . GLY B 1 154 ? -12.299 14.693 16.636 1.00 31.32 154 GLY B C 1
ATOM 2738 O O . GLY B 1 154 ? -13.403 14.329 16.199 1.00 31.36 154 GLY B O 1
ATOM 2739 N N . GLU B 1 155 ? -12.085 15.878 17.210 1.00 31.00 155 GLU B N 1
ATOM 2740 C CA . GLU B 1 155 ? -13.155 16.829 17.494 1.00 30.75 155 GLU B CA 1
ATOM 2741 C C . GLU B 1 155 ? -13.825 17.347 16.225 1.00 30.22 155 GLU B C 1
ATOM 2742 O O . GLU B 1 155 ? -15.033 17.630 16.228 1.00 29.73 155 GLU B O 1
ATOM 2748 N N . GLU B 1 156 ? -13.042 17.484 15.152 1.00 29.56 156 GLU B N 1
ATOM 2749 C CA . GLU B 1 156 ? -13.557 18.033 13.901 1.00 29.00 156 GLU B CA 1
ATOM 2750 C C . GLU B 1 156 ? -14.777 17.250 13.419 1.00 27.81 156 GLU B C 1
ATOM 2751 O O . GLU B 1 156 ? -15.742 17.846 12.953 1.00 27.64 156 GLU B O 1
ATOM 2757 N N . TYR B 1 157 ? -14.724 15.924 13.562 1.00 26.73 157 TYR B N 1
ATOM 2758 C CA . TYR B 1 157 ? -15.848 15.051 13.232 1.00 25.55 157 TYR B CA 1
ATOM 2759 C C . TYR B 1 157 ? -17.105 15.420 14.032 1.00 24.88 157 TYR B C 1
ATOM 2760 O O . TYR B 1 157 ? -18.158 15.666 13.447 1.00 24.64 157 TYR B O 1
ATOM 2769 N N . TRP B 1 158 ? -16.977 15.463 15.358 1.00 24.08 158 TRP B N 1
ATOM 2770 C CA . TRP B 1 158 ? -18.088 15.808 16.243 1.00 23.80 158 TRP B CA 1
ATOM 2771 C C . TRP B 1 158 ? -18.677 17.203 15.966 1.00 23.61 158 TRP B C 1
ATOM 2772 O O . TRP B 1 158 ? -19.897 17.369 15.926 1.00 23.17 158 TRP B O 1
ATOM 2783 N N . GLU B 1 159 ? -17.801 18.184 15.757 1.00 23.66 159 GLU B N 1
ATOM 2784 C CA . GLU B 1 159 ? -18.198 19.565 15.469 1.00 23.97 159 GLU B CA 1
ATOM 2785 C C . GLU B 1 159 ? -18.917 19.703 14.123 1.00 23.29 159 GLU B C 1
ATOM 2786 O O . GLU B 1 159 ? -19.848 20.501 13.979 1.00 22.89 159 GLU B O 1
ATOM 2792 N N . THR B 1 160 ? -18.482 18.914 13.145 1.00 23.03 160 THR B N 1
ATOM 2793 C CA . THR B 1 160 ? -19.114 18.888 11.831 1.00 22.76 160 THR B CA 1
ATOM 2794 C C . THR B 1 160 ? -20.518 18.292 11.936 1.00 22.17 160 THR B C 1
ATOM 2795 O O . THR B 1 160 ? -21.472 18.833 11.377 1.00 21.92 160 THR B O 1
ATOM 2799 N N . LEU B 1 161 ? -20.625 17.184 12.665 1.00 21.74 161 LEU B N 1
ATOM 2800 C CA . LEU B 1 161 ? -21.894 16.504 12.882 1.00 21.50 161 LEU B CA 1
ATOM 2801 C C . LEU B 1 161 ? -22.904 17.404 13.598 1.00 21.36 161 LEU B C 1
ATOM 2802 O O . LEU B 1 161 ? -24.058 17.505 13.173 1.00 21.69 161 LEU B O 1
ATOM 2807 N N . ASN B 1 162 ? -22.457 18.083 14.653 1.00 21.14 162 ASN B N 1
ATOM 2808 C CA . ASN B 1 162 ? -23.325 18.989 15.405 1.00 21.28 162 ASN B CA 1
ATOM 2809 C C . ASN B 1 162 ? -23.889 20.124 14.555 1.00 21.35 162 ASN B C 1
ATOM 2810 O O . ASN B 1 162 ? -25.090 20.424 14.612 1.00 20.91 162 ASN B O 1
ATOM 2815 N N . LYS B 1 163 ? -23.003 20.740 13.772 1.00 21.65 163 LYS B N 1
ATOM 2816 C CA . LYS B 1 163 ? -23.361 21.777 12.810 1.00 21.96 163 LYS B CA 1
ATOM 2817 C C . LYS B 1 163 ? -24.366 21.262 11.793 1.00 20.93 163 LYS B C 1
ATOM 2818 O O . LYS B 1 163 ? -25.274 21.985 11.379 1.00 20.30 163 LYS B O 1
ATOM 2824 N N . ASN B 1 164 ? -24.178 20.013 11.383 1.00 20.20 164 ASN B N 1
ATOM 2825 C CA . ASN B 1 164 ? -25.091 19.371 10.440 1.00 19.68 164 ASN B CA 1
ATOM 2826 C C . ASN B 1 164 ? -26.449 19.032 11.047 1.00 18.83 164 ASN B C 1
ATOM 2827 O O . ASN B 1 164 ? -27.459 19.102 10.362 1.00 18.62 164 ASN B O 1
ATOM 2832 N N . TYR B 1 165 ? -26.465 18.678 12.331 1.00 18.53 165 TYR B N 1
ATOM 2833 C CA . TYR B 1 165 ? -27.720 18.504 13.083 1.00 18.28 165 TYR B CA 1
ATOM 2834 C C . TYR B 1 165 ? -28.507 19.799 13.231 1.00 19.02 165 TYR B C 1
ATOM 2835 O O . TYR B 1 165 ? -29.730 19.799 13.101 1.00 19.21 165 TYR B O 1
ATOM 2844 N N . GLU B 1 166 ? -27.805 20.896 13.508 1.00 19.58 166 GLU B N 1
ATOM 2845 C CA . GLU B 1 166 ? -28.448 22.192 13.652 1.00 20.56 166 GLU B CA 1
ATOM 2846 C C . GLU B 1 166 ? -29.013 22.638 12.311 1.00 21.14 166 GLU B C 1
ATOM 2847 O O . GLU B 1 166 ? -30.116 23.175 12.247 1.00 21.15 166 GLU B O 1
ATOM 2853 N N . GLU B 1 167 ? -28.259 22.407 11.242 1.00 21.84 167 GLU B N 1
ATOM 2854 C CA . GLU B 1 167 ? -28.702 22.802 9.909 1.00 22.97 167 GLU B CA 1
ATOM 2855 C C . GLU B 1 167 ? -29.895 21.988 9.421 1.00 22.62 167 GLU B C 1
ATOM 2856 O O . GLU B 1 167 ? -30.794 22.535 8.787 1.00 23.33 167 GLU B O 1
ATOM 2862 N N . PHE B 1 168 ? -29.911 20.691 9.713 1.00 22.43 168 PHE B N 1
ATOM 2863 C CA . PHE B 1 168 ? -31.074 19.870 9.387 1.00 22.21 168 PHE B CA 1
ATOM 2864 C C . PHE B 1 168 ? -32.303 20.436 10.070 1.00 22.35 168 PHE B C 1
ATOM 2865 O O . PHE B 1 168 ? -33.354 20.592 9.443 1.00 22.41 168 PHE B O 1
ATOM 2873 N N . TYR B 1 169 ? -32.155 20.742 11.358 1.00 22.43 169 TYR B N 1
ATOM 2874 C CA . TYR B 1 169 ? -33.229 21.317 12.150 1.00 22.44 169 TYR B CA 1
ATOM 2875 C C . TYR B 1 169 ? -33.760 22.615 11.540 1.00 22.93 169 TYR B C 1
ATOM 2876 O O . TYR B 1 169 ? -34.972 22.781 11.404 1.00 22.67 169 TYR B O 1
ATOM 2885 N N . LYS B 1 170 ? -32.857 23.520 11.166 1.00 23.78 170 LYS B N 1
ATOM 2886 C CA . LYS B 1 170 ? -33.242 24.822 10.603 1.00 25.26 170 LYS B CA 1
ATOM 2887 C C . LYS B 1 170 ? -33.936 24.715 9.248 1.00 25.21 170 LYS B C 1
ATOM 2888 O O . LYS B 1 170 ? -34.818 25.513 8.937 1.00 25.83 170 LYS B O 1
ATOM 2894 N N . GLN B 1 171 ? -33.522 23.738 8.448 1.00 25.63 171 GLN B N 1
ATOM 2895 C CA . GLN B 1 171 ? -34.093 23.508 7.118 1.00 26.25 171 GLN B CA 1
ATOM 2896 C C . GLN B 1 171 ? -35.455 22.822 7.197 1.00 25.52 171 GLN B C 1
ATOM 2897 O O . GLN B 1 171 ? -36.287 22.992 6.308 1.00 25.80 171 GLN B O 1
ATOM 2903 N N . ASN B 1 172 ? -35.681 22.067 8.272 1.00 24.94 172 ASN B N 1
ATOM 2904 C CA . ASN B 1 172 ? -36.901 21.265 8.437 1.00 24.11 172 ASN B CA 1
ATOM 2905 C C . ASN B 1 172 ? -37.836 21.724 9.559 1.00 23.69 172 ASN B C 1
ATOM 2906 O O . ASN B 1 172 ? -38.838 21.063 9.847 1.00 23.43 172 ASN B O 1
ATOM 2911 N N . VAL B 1 173 ? -37.518 22.863 10.175 1.00 23.27 173 VAL B N 1
ATOM 2912 C CA . VAL B 1 173 ? -38.235 23.341 11.373 1.00 22.91 173 VAL B CA 1
ATOM 2913 C C . VAL B 1 173 ? -39.771 23.414 11.214 1.00 22.85 173 VAL B C 1
ATOM 2914 O O . VAL B 1 173 ? -40.504 23.102 12.151 1.00 22.95 173 VAL B O 1
ATOM 2918 N N . TYR B 1 174 ? -40.239 23.790 10.022 1.00 22.74 174 TYR B N 1
ATOM 2919 C CA . TYR B 1 174 ? -41.667 24.003 9.758 1.00 22.52 174 TYR B CA 1
ATOM 2920 C C . TYR B 1 174 ? -42.398 22.744 9.352 1.00 22.07 174 TYR B C 1
ATOM 2921 O O . TYR B 1 174 ? -43.628 22.728 9.304 1.00 21.87 174 TYR B O 1
ATOM 2930 N N . ASP B 1 175 ? -41.633 21.691 9.077 1.00 21.47 175 ASP B N 1
ATOM 2931 C CA . ASP B 1 175 ? -42.158 20.495 8.427 1.00 21.02 175 ASP B CA 1
ATOM 2932 C C . ASP B 1 175 ? -42.335 19.311 9.371 1.00 20.33 175 ASP B C 1
ATOM 2933 O O . ASP B 1 175 ? -42.837 18.265 8.963 1.00 20.31 175 ASP B O 1
ATOM 2938 N N . PHE B 1 176 ? -41.934 19.498 10.628 1.00 19.83 176 PHE B N 1
ATOM 2939 C CA . PHE B 1 176 ? -42.050 18.486 11.690 1.00 19.31 176 PHE B CA 1
ATOM 2940 C C . PHE B 1 176 ? -42.376 19.185 13.007 1.00 18.69 176 PHE B C 1
ATOM 2941 O O . PHE B 1 176 ? -41.976 20.337 13.204 1.00 18.46 176 PHE B O 1
ATOM 2949 N N . PRO B 1 177 ? -43.104 18.498 13.918 1.00 18.15 177 PRO B N 1
ATOM 2950 C CA . PRO B 1 177 ? -43.403 19.129 15.214 1.00 17.40 177 PRO B CA 1
ATOM 2951 C C . PRO B 1 177 ? -42.213 19.073 16.195 1.00 16.67 177 PRO B C 1
ATOM 2952 O O . PRO B 1 177 ? -42.249 18.350 17.196 1.00 16.97 177 PRO B O 1
ATOM 2956 N N . PHE B 1 178 ? -41.168 19.833 15.884 1.00 15.67 178 PHE B N 1
ATOM 2957 C CA . PHE B 1 178 ? -40.000 19.963 16.738 1.00 14.98 178 PHE B CA 1
ATOM 2958 C C . PHE B 1 178 ? -40.343 20.640 18.053 1.00 15.16 178 PHE B C 1
ATOM 2959 O O . PHE B 1 178 ? -41.157 21.570 18.108 1.00 15.06 178 PHE B O 1
ATOM 2967 N N . PHE B 1 179 ? -39.716 20.138 19.108 1.00 14.93 179 PHE B N 1
ATOM 2968 C CA . PHE B 1 179 ? -39.709 20.755 20.414 1.00 15.03 179 PHE B CA 1
ATOM 2969 C C . PHE B 1 179 ? -38.256 20.698 20.883 1.00 14.83 179 PHE B C 1
ATOM 2970 O O . PHE B 1 179 ? -37.710 19.616 21.100 1.00 14.58 179 PHE B O 1
ATOM 2978 N N . VAL B 1 180 ? -37.633 21.867 20.996 1.00 14.96 180 VAL B N 1
ATOM 2979 C CA . VAL B 1 180 ? -36.217 21.992 21.338 1.00 15.19 180 VAL B CA 1
ATOM 2980 C C . VAL B 1 180 ? -36.019 21.916 22.856 1.00 15.28 180 VAL B C 1
ATOM 2981 O O . VAL B 1 180 ? -36.705 22.611 23.617 1.00 14.87 180 VAL B O 1
ATOM 2985 N N . VAL B 1 181 ? -35.101 21.041 23.278 1.00 15.35 181 VAL B N 1
ATOM 2986 C CA . VAL B 1 181 ? -34.719 20.905 24.680 1.00 15.32 181 VAL B CA 1
ATOM 2987 C C . VAL B 1 181 ? -33.228 21.221 24.849 1.00 15.87 181 VAL B C 1
ATOM 2988 O O . VAL B 1 181 ? -32.380 20.651 24.166 1.00 16.03 181 VAL B O 1
ATOM 2992 N N . ASP B 1 182 ? -32.930 22.150 25.754 1.00 15.95 182 ASP B N 1
ATOM 2993 C CA . ASP B 1 182 ? -31.561 22.482 26.107 1.00 16.60 182 ASP B CA 1
ATOM 2994 C C . ASP B 1 182 ? -30.934 21.296 26.854 1.00 16.62 182 ASP B C 1
ATOM 2995 O O . ASP B 1 182 ? -31.223 21.068 28.028 1.00 16.39 182 ASP B O 1
ATOM 3000 N N . ALA B 1 183 ? -30.088 20.543 26.154 1.00 16.88 183 ALA B N 1
ATOM 3001 C CA . ALA B 1 183 ? -29.498 19.330 26.710 1.00 17.07 183 ALA B CA 1
ATOM 3002 C C . ALA B 1 183 ? -28.278 19.599 27.585 1.00 17.42 183 ALA B C 1
ATOM 3003 O O . ALA B 1 183 ? -27.639 18.655 28.039 1.00 17.34 183 ALA B O 1
ATOM 3005 N N . GLU B 1 184 ? -27.965 20.878 27.818 1.00 18.16 184 GLU B N 1
ATOM 3006 C CA . GLU B 1 184 ? -26.983 21.286 28.839 1.00 19.38 184 GLU B CA 1
ATOM 3007 C C . GLU B 1 184 ? -27.597 21.204 30.241 1.00 20.23 184 GLU B C 1
ATOM 3008 O O . GLU B 1 184 ? -26.901 20.901 31.220 1.00 20.18 184 GLU B O 1
ATOM 3014 N N . LEU B 1 185 ? -28.901 21.472 30.319 1.00 21.23 185 LEU B N 1
ATOM 3015 C CA . LEU B 1 185 ? -29.661 21.371 31.564 1.00 22.53 185 LEU B CA 1
ATOM 3016 C C . LEU B 1 185 ? -29.502 19.967 32.119 1.00 23.13 185 LEU B C 1
ATOM 3017 O O . LEU B 1 185 ? -29.223 19.035 31.367 1.00 23.21 185 LEU B O 1
ATOM 3022 N N . ASP B 1 186 ? -29.653 19.791 33.425 1.00 24.11 186 ASP B N 1
ATOM 3023 C CA . ASP B 1 186 ? -29.580 18.423 33.911 1.00 25.18 186 ASP B CA 1
ATOM 3024 C C . ASP B 1 186 ? -30.847 17.627 33.600 1.00 25.01 186 ASP B C 1
ATOM 3025 O O . ASP B 1 186 ? -31.912 18.197 33.326 1.00 25.07 186 ASP B O 1
ATOM 3030 N N . VAL B 1 187 ? -30.687 16.308 33.598 1.00 24.81 187 VAL B N 1
ATOM 3031 C CA . VAL B 1 187 ? -31.689 15.373 33.105 1.00 24.57 187 VAL B CA 1
ATOM 3032 C C . VAL B 1 187 ? -33.061 15.553 33.756 1.00 24.62 187 VAL B C 1
ATOM 3033 O O . VAL B 1 187 ? -34.072 15.545 33.060 1.00 24.53 187 VAL B O 1
ATOM 3037 N N . LYS B 1 188 ? -33.098 15.742 35.074 1.00 24.55 188 LYS B N 1
ATOM 3038 C CA . LYS B 1 188 ? -34.374 15.971 35.776 1.00 24.77 188 LYS B CA 1
ATOM 3039 C C . LYS B 1 188 ? -35.160 17.163 35.214 1.00 24.27 188 LYS B C 1
ATOM 3040 O O . LYS B 1 188 ? -36.386 17.114 35.102 1.00 24.33 188 LYS B O 1
ATOM 3046 N N . THR B 1 189 ? -34.436 18.222 34.862 1.00 23.63 189 THR B N 1
ATOM 3047 C CA . THR B 1 189 ? -35.018 19.421 34.271 1.00 23.35 189 THR B CA 1
ATOM 3048 C C . THR B 1 189 ? -35.505 19.153 32.840 1.00 22.85 189 THR B C 1
ATOM 3049 O O . THR B 1 189 ? -36.657 19.457 32.492 1.00 22.62 189 THR B O 1
ATOM 3053 N N . GLN B 1 190 ? -34.627 18.570 32.026 1.00 22.10 190 GLN B N 1
ATOM 3054 C CA . GLN B 1 190 ? -34.985 18.156 30.664 1.00 21.79 190 GLN B CA 1
ATOM 3055 C C . GLN B 1 190 ? -36.290 17.368 30.665 1.00 21.54 190 GLN B C 1
ATOM 3056 O O . GLN B 1 190 ? -37.226 17.704 29.939 1.00 20.77 190 GLN B O 1
ATOM 3062 N N . ILE B 1 191 ? -36.342 16.344 31.514 1.00 21.61 191 ILE B N 1
ATOM 3063 C CA . ILE B 1 191 ? -37.484 15.449 31.620 1.00 22.09 191 ILE B CA 1
ATOM 3064 C C . ILE B 1 191 ? -38.755 16.174 32.065 1.00 22.64 191 ILE B C 1
ATOM 3065 O O . ILE B 1 191 ? -39.832 15.937 31.505 1.00 22.68 191 ILE B O 1
ATOM 3070 N N . GLU B 1 192 ? -38.608 17.084 33.032 1.00 23.39 192 GLU B N 1
ATOM 3071 C CA . GLU B 1 192 ? -39.717 17.915 33.526 1.00 24.01 192 GLU B CA 1
ATOM 3072 C C . GLU B 1 192 ? -40.289 18.789 32.413 1.00 23.17 192 GLU B C 1
ATOM 3073 O O . GLU B 1 192 ? -41.515 18.864 32.249 1.00 23.62 192 GLU B O 1
ATOM 3079 N N . LEU B 1 193 ? -39.404 19.433 31.645 1.00 22.48 193 LEU B N 1
ATOM 3080 C CA . LEU B 1 193 ? -39.804 20.233 30.467 1.00 21.52 193 LEU B CA 1
ATOM 3081 C C . LEU B 1 193 ? -40.457 19.397 29.368 1.00 21.07 193 LEU B C 1
ATOM 3082 O O . LEU B 1 193 ? -41.375 19.859 28.683 1.00 20.83 193 LEU B O 1
ATOM 3087 N N . ILE B 1 194 ? -39.963 18.175 29.196 1.00 20.92 194 ILE B N 1
ATOM 3088 C CA . ILE B 1 194 ? -40.503 17.243 28.203 1.00 20.74 194 ILE B CA 1
ATOM 3089 C C . ILE B 1 194 ? -41.906 16.758 28.599 1.00 21.17 194 ILE B C 1
ATOM 3090 O O . ILE B 1 194 ? -42.823 16.769 27.769 1.00 21.10 194 ILE B O 1
ATOM 3095 N N . MET B 1 195 ? -42.076 16.353 29.859 1.00 21.72 195 MET B N 1
ATOM 3096 C CA . MET B 1 195 ? -43.390 15.903 30.343 1.00 22.78 195 MET B CA 1
ATOM 3097 C C . MET B 1 195 ? -44.435 17.015 30.318 1.00 22.89 195 MET B C 1
ATOM 3098 O O . MET B 1 195 ? -45.572 16.779 29.917 1.00 23.21 195 MET B O 1
ATOM 3103 N N . ASN B 1 196 ? -44.043 18.218 30.741 1.00 23.33 196 ASN B N 1
ATOM 3104 C CA . ASN B 1 196 ? -44.904 19.396 30.630 1.00 24.06 196 ASN B CA 1
ATOM 3105 C C . ASN B 1 196 ? -45.379 19.622 29.198 1.00 24.24 196 ASN B C 1
ATOM 3106 O O . ASN B 1 196 ? -46.564 19.859 28.960 1.00 24.70 196 ASN B O 1
ATOM 3111 N N . LYS B 1 197 ? -44.456 19.533 28.245 1.00 24.63 197 LYS B N 1
ATOM 3112 C CA . LYS B 1 197 ? -44.810 19.650 26.831 1.00 24.94 197 LYS B CA 1
ATOM 3113 C C . LYS B 1 197 ? -45.724 18.515 26.349 1.00 25.30 197 LYS B C 1
ATOM 3114 O O . LYS B 1 197 ? -46.722 18.777 25.679 1.00 25.09 197 LYS B O 1
ATOM 3120 N N . LEU B 1 198 ? -45.391 17.271 26.700 1.00 25.80 198 LEU B N 1
ATOM 3121 C CA . LEU B 1 198 ? -46.188 16.107 26.270 1.00 26.49 198 LEU B CA 1
ATOM 3122 C C . LEU B 1 198 ? -47.622 16.178 26.780 1.00 27.27 198 LEU B C 1
ATOM 3123 O O . LEU B 1 198 ? -48.570 15.954 26.024 1.00 27.32 198 LEU B O 1
ATOM 3128 N N . ASN B 1 199 ? -47.767 16.507 28.061 1.00 28.32 199 ASN B N 1
ATOM 3129 C CA . ASN B 1 199 ? -49.079 16.649 28.680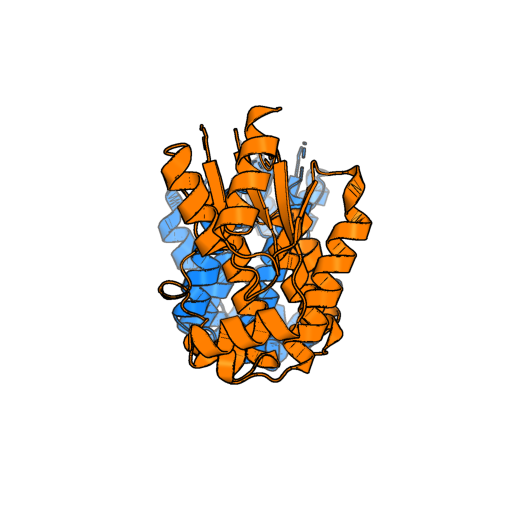 1.00 29.36 199 ASN B CA 1
ATOM 3130 C C . ASN B 1 199 ? -49.925 17.770 28.081 1.00 29.56 199 ASN B C 1
ATOM 3131 O O . ASN B 1 199 ? -51.153 17.651 28.020 1.00 29.63 199 ASN B O 1
ATOM 3136 N N . SER B 1 200 ? -49.277 18.840 27.620 1.00 29.78 200 SER B N 1
ATOM 3137 C CA . SER B 1 200 ? -50.008 19.950 26.998 1.00 30.08 200 SER B CA 1
ATOM 3138 C C . SER B 1 200 ? -50.556 19.630 25.602 1.00 30.52 200 SER B C 1
ATOM 3139 O O . SER B 1 200 ? -51.384 20.383 25.076 1.00 30.83 200 SER B O 1
ATOM 3142 N N . ILE B 1 201 ? -50.096 18.522 25.009 1.00 30.82 201 ILE B N 1
ATOM 3143 C CA . ILE B 1 201 ? -50.570 18.077 23.694 1.00 31.20 201 ILE B CA 1
ATOM 3144 C C . ILE B 1 201 ? -51.257 16.700 23.754 1.00 31.60 201 ILE B C 1
ATOM 3145 O O . ILE B 1 201 ? -51.729 16.250 24.806 1.00 31.90 201 ILE B O 1
#

Nearest PDB structures (foldseek):
  2jaq-assembly1_B  TM=1.005E+00  e=3.228E-31  Mycoplasma mycoides subsp. mycoides SC
  2jaq-assembly1_A  TM=1.001E+00  e=6.596E-31  Mycoplasma mycoides subsp. mycoides SC
  2jas-assembly1_B  TM=9.639E-01  e=2.825E-26  Mycoplasma mycoides subsp. mycoides SC
  2jas-assembly3_F  TM=9.632E-01  e=1.057E-25  Mycoplasma mycoides subsp. mycoides SC
  2jas-assembly2_D  TM=9.616E-01  e=2.547E-25  Mycoplasma mycoides subsp. mycoides SC

Secondary structure (DSSP, 8-state):
-EEEEE--TTS-HHHHHHHHHHHH--EEE---GGG-TTHHHHTT-HHHHHHHHHHHHHHHHHHHH--EEEES-TTTHHHHHHHHHHTTSS-HHHHHHHHHHIIIIIIT-----SEEEEEE--HHHHHHHHHHHT-HHHHHS-HHHHHHHHHHHHHHHHHHTTTS-EEEEETTS-HHHHHHHHHHHHHH-/-EEEEE--TTS-HHHHHHHHHHHH--EEE---GGG-TTHHHHTT-HHHHHHHHHHHHHHHHHHHH--EEEES-TTTHHHHHHHHHHTTSS-HHHHHHHHHHIIIII-----SEEEEEE--HHHHHHHHHHHT-HHHHHS-HHHHHHHHHHHHHHHHHHTTTS-EEEEETTS-HHHHHHHHHHHHHH-

Solvent-accessible surface area: 18438 Å² total; per-residue (Å²): 59,81,0,0,0,0,0,4,12,8,1,20,17,57,67,2,0,40,44,0,25,158,127,54,66,35,103,55,40,88,35,44,37,149,127,15,75,13,17,110,87,7,16,125,66,18,156,152,13,0,11,50,6,5,0,41,28,0,4,8,15,18,71,50,65,194,99,31,0,26,7,48,2,7,19,0,4,19,8,17,0,78,0,0,66,65,44,123,23,10,85,94,44,9,32,73,8,0,54,46,0,24,75,28,3,5,75,94,126,214,38,63,18,72,4,0,0,3,0,94,6,55,18,178,33,2,18,64,69,4,132,184,111,38,64,72,36,5,93,105,30,43,98,120,5,10,77,25,0,20,140,19,0,37,84,37,32,126,124,30,45,203,102,55,65,33,39,50,2,72,0,84,66,102,56,181,48,2,8,107,75,0,22,87,80,3,114,90,107,59,80,0,0,0,0,0,5,12,7,1,21,17,57,68,1,0,39,44,0,24,160,126,53,67,36,101,56,38,88,36,45,37,148,125,16,74,14,17,109,90,8,15,124,67,19,158,150,14,0,10,49,6,5,0,40,31,0,4,9,14,18,68,49,65,169,101,30,0,26,7,48,3,6,18,0,4,19,8,17,0,80,0,0,66,66,44,121,23,9,84,94,46,9,33,73,9,0,54,46,0,23,82,51,7,16,108,214,39,62,18,71,4,0,0,3,0,94,6,53,19,179,33,2,16,63,69,3,130,188,110,36,64,73,35,4,92,108,30,42,96,122,4,9,78,25,0,20,138,19,0,38,83,36,32,126,125,31,46,204,98,55,66,33,40,49,3,68,0,85,63,102,56,179,49,3,6,109,77,0,23,88,80,3,113,88,106

Organism: Mycoplasma mycoides subsp. mycoides SC (NCBI:txid44101)

InterPro domains:
  IPR002624 Deoxynucleoside kinase [PIRSF000705] (1-200)
  IPR027417 P-loop containing nucleoside triphosphate hydrolase [G3DSA:3.40.50.300] (1-205)
  IPR027417 P-loop containing nucleoside triphosphate hydrolase [SSF52540] (1-203)
  IPR031314 Deoxynucleoside kinase domain [PF01712] (3-200)
  IPR031314 Deoxynucleoside kinase domain [cd01673] (2-184)
  IPR050566 Deoxyribonucleoside Kinase [PTHR10513] (2-197)

Radius of gyration: 24.91 Å; Cα contacts (8 Å, |Δi|>4): 541; chains: 2; bounding box: 40×50×72 Å

Sequence (376 aa):
MKIAIFGTVGAGKSTISAEISKKLGYEIFKEPVEENPYFEQYYKDLKKTVFKMQIYMLTARSKQLKNIIFDRTLLEDPIFMKVNYDLNNVDQTDYNTYIDFYNNVVLENKLSFDIVIYLRVSTKTAISRIKKRGRSEELLIGEEYWETLNKNYEEFYKQNVYDFPFFVVDAELDVKTQIELIMNKLNSIMKIAIFGTVGAGKSTISAEISKKLGYEIFKEPVEENPYFEQYYKDLKKTVFKMQIYMLTARSKQLKNIIFDRTLLEDPIFMKVNYDLNNVDQTDYNTYIDFYNNVVLKLSFDIVIYLRVSTKTAISRIKKRGRSEELLIGEEYWETLNKNYEEFYKQNVYDFPFFVVDAELDVKTQIELIMNKLNSI